Protein AF-0000000072248177 (afdb_homodimer)

InterPro domains:
  IPR005119 LysR, substrate-binding [PF03466] (35-177)
  IPR050176 LysR-type transcriptional regulator [PTHR30579] (2-221)

Solvent-accessible surface area (backbone atoms only — not comparable to full-atom values): 24274 Å² total; per-residue (Å²): 135,58,76,68,53,56,51,48,46,51,47,47,47,48,48,46,50,47,45,46,46,49,49,54,55,54,58,39,85,70,60,44,48,74,49,32,34,30,29,36,65,86,63,59,34,67,67,45,30,39,52,52,31,53,49,34,71,74,34,71,55,38,18,42,38,39,38,55,47,54,35,56,60,46,49,54,40,35,76,71,64,70,36,53,32,37,39,35,63,36,80,64,76,62,88,72,47,74,47,72,40,68,38,57,40,40,36,34,27,18,58,74,62,83,65,78,77,55,91,53,30,38,25,41,35,42,46,92,75,27,79,54,43,65,56,52,50,52,51,35,56,74,67,69,51,58,57,41,65,34,32,28,20,66,40,70,63,48,41,50,41,29,20,41,59,53,42,18,38,32,71,43,54,55,79,78,46,69,95,47,59,50,38,79,45,68,87,79,55,88,51,77,56,33,24,41,30,35,37,53,86,55,85,59,65,72,64,30,54,49,49,52,56,52,46,51,50,49,46,57,62,42,51,60,61,62,72,103,136,57,77,67,53,55,51,47,47,51,48,48,46,48,49,45,49,47,46,44,47,49,48,53,54,56,57,38,86,72,61,44,47,75,49,31,34,30,28,37,66,84,64,58,36,67,68,46,32,40,51,52,30,54,48,33,71,76,34,72,56,37,20,41,37,38,38,55,48,56,35,58,60,47,49,54,39,35,76,71,63,70,35,54,33,37,40,34,60,38,80,64,76,61,88,73,48,74,46,74,42,69,39,57,39,40,37,34,27,18,59,76,62,82,68,79,76,54,90,53,30,40,24,40,34,48,46,92,75,29,84,51,42,63,58,51,52,52,52,35,55,75,68,70,51,58,57,40,65,36,33,29,20,66,40,71,62,47,42,51,40,30,20,40,60,55,42,17,39,33,70,42,54,54,80,77,47,70,95,47,58,49,37,79,43,68,89,79,54,88,50,79,57,34,23,42,30,33,38,54,85,56,84,58,64,72,62,28,54,51,50,52,55,53,47,50,51,49,47,56,61,42,51,60,61,61,72,103

pLDDT: mean 82.86, std 17.64, range [29.06, 98.25]

Structure (mmCIF, N/CA/C/O backbone):
data_AF-0000000072248177-model_v1
#
loop_
_entity.id
_entity.type
_entity.pdbx_description
1 polymer 'LysR substrate-binding domain-containing protein'
#
loop_
_atom_site.group_PDB
_atom_site.id
_atom_site.type_symbol
_atom_site.label_atom_id
_atom_site.label_alt_id
_atom_site.label_comp_id
_atom_site.label_asym_id
_atom_site.label_entity_id
_atom_site.label_seq_id
_atom_site.pdbx_PDB_ins_code
_atom_site.Cartn_x
_atom_site.Cartn_y
_atom_site.Cartn_z
_atom_site.occupancy
_atom_site.B_iso_or_equiv
_atom_site.auth_seq_id
_atom_site.auth_comp_id
_atom_site.auth_asym_id
_atom_site.auth_atom_id
_atom_site.pdbx_PDB_model_num
ATOM 1 N N . MET A 1 1 ? 7.797 17.312 -38.844 1 34.59 1 MET A N 1
ATOM 2 C CA . MET A 1 1 ? 7.082 16.172 -38.281 1 34.59 1 MET A CA 1
ATOM 3 C C . MET A 1 1 ? 6.031 16.656 -37.281 1 34.59 1 MET A C 1
ATOM 5 O O . MET A 1 1 ? 6.336 17.422 -36.375 1 34.59 1 MET A O 1
ATOM 9 N N . THR A 1 2 ? 4.629 16.641 -37.531 1 42.19 2 THR A N 1
ATOM 10 C CA . THR A 1 2 ? 3.605 17.484 -36.906 1 42.19 2 THR A CA 1
ATOM 11 C C . THR A 1 2 ? 3.273 17.016 -35.5 1 42.19 2 THR A C 1
ATOM 13 O O . THR A 1 2 ? 3.555 15.859 -35.156 1 42.19 2 THR A O 1
ATOM 16 N N . ALA A 1 3 ? 2.904 17.906 -34.562 1 45.19 3 ALA A N 1
ATOM 17 C CA . ALA A 1 3 ? 2.502 17.672 -33.188 1 45.19 3 ALA A CA 1
ATOM 18 C C . ALA A 1 3 ? 1.559 16.484 -33.094 1 45.19 3 ALA A C 1
ATOM 20 O O . ALA A 1 3 ? 1.641 15.703 -32.125 1 45.19 3 ALA A O 1
ATOM 21 N N . SER A 1 4 ? 0.873 16.219 -34.062 1 45.47 4 SER A N 1
ATOM 22 C CA . SER A 1 4 ? -0.021 15.07 -34.219 1 45.47 4 SER A CA 1
ATOM 23 C C . SER A 1 4 ? 0.762 13.766 -34.312 1 45.47 4 SER A C 1
ATOM 25 O O . SER A 1 4 ? 0.345 12.742 -33.781 1 45.47 4 SER A O 1
ATOM 27 N N . GLY A 1 5 ? 1.922 13.867 -34.844 1 42.69 5 GLY A N 1
ATOM 28 C CA . GLY A 1 5 ? 2.773 12.703 -35.031 1 42.69 5 GLY A CA 1
ATOM 29 C C . GLY A 1 5 ? 3.395 12.234 -33.719 1 42.69 5 GLY A C 1
ATOM 30 O O . GLY A 1 5 ? 3.5 11.031 -33.469 1 42.69 5 GLY A O 1
ATOM 31 N N . GLU A 1 6 ? 3.652 13.156 -32.906 1 43.31 6 GLU A N 1
ATOM 32 C CA . GLU A 1 6 ? 4.309 12.828 -31.641 1 43.31 6 GLU A CA 1
ATOM 33 C C . GLU A 1 6 ? 3.316 12.242 -30.641 1 43.31 6 GLU A C 1
ATOM 35 O O . GLU A 1 6 ? 3.645 11.312 -29.906 1 43.31 6 GLU A O 1
ATOM 40 N N . TYR A 1 7 ? 2.105 12.773 -30.75 1 41.53 7 TYR A N 1
ATOM 41 C CA . TYR A 1 7 ? 1.056 12.203 -29.922 1 41.53 7 TYR A CA 1
ATOM 42 C C . TYR A 1 7 ? 0.719 10.781 -30.359 1 41.53 7 TYR A C 1
ATOM 44 O O . TYR A 1 7 ? 0.556 9.891 -29.531 1 41.53 7 TYR A O 1
ATOM 52 N N . LEU A 1 8 ? 0.754 10.609 -31.609 1 45.53 8 LEU A N 1
ATOM 53 C CA . LEU A 1 8 ? 0.495 9.273 -32.156 1 45.53 8 LEU A CA 1
ATOM 54 C C . LEU A 1 8 ? 1.609 8.305 -31.766 1 45.53 8 LEU A C 1
ATOM 56 O O . LEU A 1 8 ? 1.349 7.141 -31.469 1 45.53 8 LEU A O 1
ATOM 60 N N . ILE A 1 9 ? 2.73 8.828 -31.625 1 46.75 9 ILE A N 1
ATOM 61 C CA . ILE A 1 9 ? 3.844 7.965 -31.25 1 46.75 9 ILE A CA 1
ATOM 62 C C . ILE A 1 9 ? 3.742 7.609 -29.766 1 46.75 9 ILE A C 1
ATOM 64 O O . ILE A 1 9 ? 3.986 6.465 -29.375 1 46.75 9 ILE A O 1
ATOM 68 N N . GLY A 1 10 ? 3.396 8.531 -29 1 48.59 10 GLY A N 1
ATOM 69 C CA . GLY A 1 10 ? 3.193 8.234 -27.594 1 48.59 10 GLY A CA 1
ATOM 70 C C . GLY A 1 10 ? 2.057 7.258 -27.359 1 48.59 10 GLY A C 1
ATOM 71 O O . GLY A 1 10 ? 2.189 6.328 -26.562 1 48.59 10 GLY A O 1
ATOM 72 N N . TYR A 1 11 ? 0.963 7.484 -28.109 1 44.28 11 TYR A N 1
ATOM 73 C CA . TYR A 1 11 ? -0.126 6.516 -28.062 1 44.28 11 TYR A CA 1
ATOM 74 C C . TYR A 1 11 ? 0.329 5.156 -28.578 1 44.28 11 TYR A C 1
ATOM 76 O O . TYR A 1 11 ? -0 4.121 -28 1 44.28 11 TYR A O 1
ATOM 84 N N . ALA A 1 12 ? 1.007 5.203 -29.641 1 47.84 12 ALA A N 1
ATOM 85 C CA . ALA A 1 12 ? 1.504 3.945 -30.188 1 47.84 12 ALA A CA 1
ATOM 86 C C . ALA A 1 12 ? 2.436 3.246 -29.203 1 47.84 12 ALA A C 1
ATOM 88 O O . ALA A 1 12 ? 2.346 2.031 -29 1 47.84 12 ALA A O 1
ATOM 89 N N . GLN A 1 13 ? 3.127 4.051 -28.531 1 45.44 13 GLN A N 1
ATOM 90 C CA . GLN A 1 13 ? 4.023 3.441 -27.562 1 45.44 13 GLN A CA 1
ATOM 91 C C . GLN A 1 13 ? 3.252 2.93 -26.344 1 45.44 13 GLN A C 1
ATOM 93 O O . GLN A 1 13 ? 3.541 1.848 -25.828 1 45.44 13 GLN A O 1
ATOM 98 N N . ARG A 1 14 ? 2.287 3.713 -26 1 46.78 14 ARG A N 1
ATOM 99 C CA . ARG A 1 14 ? 1.449 3.223 -24.906 1 46.78 14 ARG A CA 1
ATOM 100 C C . ARG A 1 14 ? 0.639 2.008 -25.344 1 46.78 14 ARG A C 1
ATOM 102 O O . ARG A 1 14 ? 0.533 1.028 -24.609 1 46.78 14 ARG A O 1
ATOM 109 N N . ILE A 1 15 ? 0.098 2.023 -26.516 1 46.69 15 ILE A N 1
ATOM 110 C CA . ILE A 1 15 ? -0.559 0.845 -27.078 1 46.69 15 ILE A CA 1
ATOM 111 C C . ILE A 1 15 ? 0.444 -0.301 -27.188 1 46.69 15 ILE A C 1
ATOM 113 O O . ILE A 1 15 ? 0.133 -1.442 -26.828 1 46.69 15 ILE A O 1
ATOM 117 N N . LEU A 1 16 ? 1.592 0.027 -27.578 1 46 16 LEU A N 1
ATOM 118 C CA . LEU A 1 16 ? 2.6 -1.021 -27.688 1 46 16 LEU A CA 1
ATOM 119 C C . LEU A 1 16 ? 3.016 -1.529 -26.312 1 46 16 LEU A C 1
ATOM 121 O O . LEU A 1 16 ? 3.193 -2.734 -26.109 1 46 16 LEU A O 1
ATOM 125 N N . THR A 1 17 ? 3.084 -0.562 -25.375 1 45.84 17 THR A N 1
ATOM 126 C CA . THR A 1 17 ? 3.383 -1.006 -24.016 1 45.84 17 THR A CA 1
ATOM 127 C C . THR A 1 17 ? 2.209 -1.786 -23.438 1 45.84 17 THR A C 1
ATOM 129 O O . THR A 1 17 ? 2.4 -2.826 -22.797 1 45.84 17 THR A O 1
ATOM 132 N N . LEU A 1 18 ? 0.966 -1.361 -23.672 1 45 18 LEU A N 1
ATOM 133 C CA . LEU A 1 18 ? -0.206 -2.131 -23.266 1 45 18 LEU A CA 1
ATOM 134 C C . LEU A 1 18 ? -0.282 -3.449 -24.031 1 45 18 LEU A C 1
ATOM 136 O O . LEU A 1 18 ? -0.623 -4.484 -23.453 1 45 18 LEU A O 1
ATOM 140 N N . GLN A 1 19 ? -0.072 -3.385 -25.281 1 42.62 19 GLN A N 1
ATOM 141 C CA . GLN A 1 19 ? -0.025 -4.617 -26.062 1 42.62 19 GLN A CA 1
ATOM 142 C C . GLN A 1 19 ? 1.111 -5.523 -25.594 1 42.62 19 GLN A C 1
ATOM 144 O O . GLN A 1 19 ? 0.934 -6.738 -25.469 1 42.62 19 GLN A O 1
ATOM 149 N N . GLN A 1 20 ? 2.205 -4.977 -25.344 1 42 20 GLN A N 1
ATOM 150 C CA . GLN A 1 20 ? 3.301 -5.785 -24.828 1 42 20 GLN A CA 1
ATOM 151 C C . GLN A 1 20 ? 2.988 -6.281 -23.406 1 42 20 GLN A C 1
ATOM 153 O O . GLN A 1 20 ? 3.279 -7.434 -23.078 1 42 20 GLN A O 1
ATOM 158 N N . GLU A 1 21 ? 2.406 -5.395 -22.594 1 42.88 21 GLU A N 1
ATOM 159 C CA . GLU A 1 21 ? 1.923 -5.832 -21.297 1 42.88 21 GLU A CA 1
ATOM 160 C C . GLU A 1 21 ? 0.811 -6.867 -21.438 1 42.88 21 GLU A C 1
ATOM 162 O O . GLU A 1 21 ? 0.795 -7.871 -20.719 1 42.88 21 GLU A O 1
ATOM 167 N N . ALA A 1 22 ? -0.134 -6.59 -22.281 1 42.72 22 ALA A N 1
ATOM 168 C CA . ALA A 1 22 ? -1.138 -7.594 -22.625 1 42.72 22 ALA A CA 1
ATOM 169 C C . ALA A 1 22 ? -0.483 -8.859 -23.172 1 42.72 22 ALA A C 1
ATOM 171 O O . ALA A 1 22 ? -0.865 -9.977 -22.797 1 42.72 22 ALA A O 1
ATOM 172 N N . GLU A 1 23 ? 0.356 -8.648 -24.062 1 43.53 23 GLU A N 1
ATOM 173 C CA . GLU A 1 23 ? 1.041 -9.805 -24.625 1 43.53 23 GLU A CA 1
ATOM 174 C C . GLU A 1 23 ? 1.924 -10.484 -23.578 1 43.53 23 GLU A C 1
ATOM 176 O O . GLU A 1 23 ? 2.029 -11.711 -23.547 1 43.53 23 GLU A O 1
ATOM 181 N N . ALA A 1 24 ? 2.6 -9.719 -22.859 1 42.16 24 ALA A N 1
ATOM 182 C CA . ALA A 1 24 ? 3.363 -10.312 -21.75 1 42.16 24 ALA A CA 1
ATOM 183 C C . ALA A 1 24 ? 2.441 -11.016 -20.766 1 42.16 24 ALA A C 1
ATOM 185 O O . ALA A 1 24 ? 2.793 -12.062 -20.219 1 42.16 24 ALA A O 1
ATOM 186 N N . LEU A 1 25 ? 1.316 -10.375 -20.406 1 43.28 25 LEU A N 1
ATOM 187 C CA . LEU A 1 25 ? 0.267 -11.008 -19.609 1 43.28 25 LEU A CA 1
ATOM 188 C C . LEU A 1 25 ? -0.231 -12.281 -20.297 1 43.28 25 LEU A C 1
ATOM 190 O O . LEU A 1 25 ? -0.584 -13.25 -19.625 1 43.28 25 LEU A O 1
ATOM 194 N N . LEU A 1 26 ? -0.452 -12.156 -21.484 1 41.81 26 LEU A N 1
ATOM 195 C CA . LEU A 1 26 ? -0.894 -13.344 -22.203 1 41.81 26 LEU A CA 1
ATOM 196 C C . LEU A 1 26 ? 0.14 -14.461 -22.094 1 41.81 26 LEU A C 1
ATOM 198 O O . LEU A 1 26 ? -0.209 -15.648 -22.141 1 41.81 26 LEU A O 1
ATOM 202 N N . LYS A 1 27 ? 1.369 -14.109 -22.125 1 44.75 27 LYS A N 1
ATOM 203 C CA . LYS A 1 27 ? 2.205 -15.305 -22.172 1 44.75 27 LYS A CA 1
ATOM 204 C C . LYS A 1 27 ? 2.387 -15.922 -20.797 1 44.75 27 LYS A C 1
ATOM 206 O O . LYS A 1 27 ? 3.416 -15.711 -20.141 1 44.75 27 LYS A O 1
ATOM 211 N N . ASP A 1 28 ? 1.469 -15.68 -19.75 1 48.78 28 ASP A N 1
ATOM 212 C CA . ASP A 1 28 ? 1.54 -16.688 -18.703 1 48.78 28 ASP A CA 1
ATOM 213 C C . ASP A 1 28 ? 1.672 -18.094 -19.297 1 48.78 28 ASP A C 1
ATOM 215 O O . ASP A 1 28 ? 0.828 -18.516 -20.094 1 48.78 28 ASP A O 1
ATOM 219 N N . PRO A 1 29 ? 2.787 -18.578 -19.359 1 47.66 29 PRO A N 1
ATOM 220 C CA . PRO A 1 29 ? 2.857 -19.906 -19.969 1 47.66 29 PRO A CA 1
ATOM 221 C C . PRO A 1 29 ? 1.61 -20.734 -19.719 1 47.66 29 PRO A C 1
ATOM 223 O O . PRO A 1 29 ? 1.254 -21.594 -20.531 1 47.66 29 PRO A O 1
ATOM 226 N N . ALA A 1 30 ? 1.074 -20.734 -18.484 1 53.62 30 ALA A N 1
ATOM 227 C CA . ALA A 1 30 ? 0.038 -21.75 -18.281 1 53.62 30 ALA A CA 1
ATOM 228 C C . ALA A 1 30 ? -1.294 -21.297 -18.859 1 53.62 30 ALA A C 1
ATOM 230 O O . ALA A 1 30 ? -2.248 -22.078 -18.922 1 53.62 30 ALA A O 1
ATOM 231 N N . GLY A 1 31 ? -1.382 -20.234 -19.625 1 61.72 31 GLY A N 1
ATOM 232 C CA . GLY A 1 31 ? -2.641 -19.938 -20.297 1 61.72 31 GLY A CA 1
ATOM 233 C C . GLY A 1 31 ? -3.711 -19.438 -19.344 1 61.72 31 GLY A C 1
ATOM 234 O O . GLY A 1 31 ? -4.902 -19.656 -19.578 1 61.72 31 GLY A O 1
ATOM 235 N N . SER A 1 32 ? -3.416 -18.828 -18.141 1 73.25 32 SER A N 1
ATOM 236 C CA . SER A 1 32 ? -4.465 -18.453 -17.188 1 73.25 32 SER A CA 1
ATOM 237 C C . SER A 1 32 ? -5.129 -17.141 -17.594 1 73.25 32 SER A C 1
ATOM 239 O O . SER A 1 32 ? -4.496 -16.281 -18.203 1 73.25 32 SER A O 1
ATOM 241 N N . ILE A 1 33 ? -6.52 -17.094 -17.422 1 82.06 33 ILE A N 1
ATOM 242 C CA . ILE A 1 33 ? -7.336 -15.906 -17.672 1 82.06 33 ILE A CA 1
ATOM 243 C C . ILE A 1 33 ? -7.395 -15.055 -16.391 1 82.06 33 ILE A C 1
ATOM 245 O O . ILE A 1 33 ? -7.723 -15.562 -15.32 1 82.06 33 ILE A O 1
ATOM 249 N N . PRO A 1 34 ? -7.113 -13.758 -16.484 1 89.56 34 PRO A N 1
ATOM 250 C CA . PRO A 1 34 ? -7.074 -12.93 -15.281 1 89.56 34 PRO A CA 1
ATOM 251 C C . PRO A 1 34 ? -8.461 -12.492 -14.82 1 89.56 34 PRO A C 1
ATOM 253 O O . PRO A 1 34 ? -9.328 -12.203 -15.648 1 89.56 34 PRO A O 1
ATOM 256 N N . ILE A 1 35 ? -8.719 -12.555 -13.539 1 93.38 35 ILE A N 1
ATOM 257 C CA . ILE A 1 35 ? -9.773 -11.797 -12.875 1 93.38 35 ILE A CA 1
ATOM 258 C C . ILE A 1 35 ? -9.164 -10.586 -12.164 1 93.38 35 ILE A C 1
ATOM 260 O O . ILE A 1 35 ? -8.367 -10.742 -11.234 1 93.38 35 ILE A O 1
ATOM 264 N N . ARG A 1 36 ? -9.516 -9.391 -12.656 1 94.88 36 ARG A N 1
ATOM 265 C CA . ARG A 1 36 ? -8.938 -8.156 -12.148 1 94.88 36 ARG A CA 1
ATOM 266 C C . ARG A 1 36 ? -9.766 -7.59 -11.008 1 94.88 36 ARG A C 1
ATOM 268 O O . ARG A 1 36 ? -10.93 -7.223 -11.195 1 94.88 36 ARG A O 1
ATOM 275 N N . ILE A 1 37 ? -9.086 -7.465 -9.812 1 96.88 37 ILE A N 1
ATOM 276 C CA . ILE A 1 37 ? -9.781 -7.062 -8.594 1 96.88 37 ILE A CA 1
ATOM 277 C C . ILE A 1 37 ? -9.109 -5.828 -7.996 1 96.88 37 ILE A C 1
ATOM 279 O O . ILE A 1 37 ? -7.887 -5.801 -7.816 1 96.88 37 ILE A O 1
ATOM 283 N N . GLY A 1 38 ? -9.844 -4.785 -7.766 1 96.44 38 GLY A N 1
ATOM 284 C CA . GLY A 1 38 ? -9.375 -3.615 -7.039 1 96.44 38 GLY A CA 1
ATOM 285 C C . GLY A 1 38 ? -9.977 -3.492 -5.652 1 96.44 38 GLY A C 1
ATOM 286 O O . GLY A 1 38 ? -11.18 -3.658 -5.477 1 96.44 38 GLY A O 1
ATOM 287 N N . LEU A 1 39 ? -9.164 -3.24 -4.684 1 95.94 39 LEU A N 1
ATOM 288 C CA . LEU A 1 39 ? -9.688 -3.055 -3.336 1 95.94 39 LEU A CA 1
ATOM 289 C C . LEU A 1 39 ? -8.75 -2.193 -2.498 1 95.94 39 LEU A C 1
ATOM 291 O O . LEU A 1 39 ? -7.551 -2.119 -2.779 1 95.94 39 LEU A O 1
ATOM 295 N N . PRO A 1 40 ? -9.289 -1.466 -1.501 1 92.12 40 PRO A N 1
ATOM 296 C CA . PRO A 1 40 ? -8.406 -0.826 -0.523 1 92.12 40 PRO A CA 1
ATOM 297 C C . PRO A 1 40 ? -7.527 -1.828 0.224 1 92.12 40 PRO A C 1
ATOM 299 O O . PRO A 1 40 ? -7.918 -2.982 0.407 1 92.12 40 PRO A O 1
ATOM 302 N N . GLU A 1 41 ? -6.398 -1.342 0.676 1 87.88 41 GLU A N 1
ATOM 303 C CA . GLU A 1 41 ? -5.398 -2.207 1.289 1 87.88 41 GLU A CA 1
ATOM 304 C C . GLU A 1 41 ? -5.973 -2.957 2.486 1 87.88 41 GLU A C 1
ATOM 306 O O . GLU A 1 41 ? -5.672 -4.137 2.693 1 87.88 41 GLU A O 1
ATOM 311 N N . ASP A 1 42 ? -6.789 -2.322 3.281 1 90 42 ASP A N 1
ATOM 312 C CA . ASP A 1 42 ? -7.262 -2.934 4.52 1 90 42 ASP A CA 1
ATOM 313 C C . ASP A 1 42 ? -8.352 -3.967 4.242 1 90 42 ASP A C 1
ATOM 315 O O . ASP A 1 42 ? -8.758 -4.703 5.141 1 90 42 ASP A O 1
ATOM 319 N N . MET A 1 43 ? -8.766 -4.047 3 1 93.56 43 MET A N 1
ATOM 320 C CA . MET A 1 43 ? -9.727 -5.082 2.623 1 93.56 43 MET A CA 1
ATOM 321 C C . MET A 1 43 ? -9.008 -6.387 2.291 1 93.56 43 MET A C 1
ATOM 323 O O . MET A 1 43 ? -9.648 -7.438 2.195 1 93.56 43 MET A O 1
ATOM 327 N N . MET A 1 44 ? -7.738 -6.301 2.074 1 91.81 44 MET A N 1
ATOM 328 C CA . MET A 1 44 ? -6.938 -7.508 1.898 1 91.81 44 MET A CA 1
ATOM 329 C C . MET A 1 44 ? -6.613 -8.148 3.246 1 91.81 44 MET A C 1
ATOM 331 O O . MET A 1 44 ? -5.445 -8.242 3.627 1 91.81 44 MET A O 1
ATOM 335 N N . SER A 1 45 ? -7.594 -8.641 3.961 1 90.25 45 SER A N 1
ATOM 336 C CA . SER A 1 45 ? -7.457 -9.344 5.234 1 90.25 45 SER A CA 1
ATOM 337 C C . SER A 1 45 ? -7.035 -10.789 5.027 1 90.25 45 SER A C 1
ATOM 339 O O . SER A 1 45 ? -7.113 -11.312 3.912 1 90.25 45 SER A O 1
ATOM 341 N N . PRO A 1 46 ? -6.57 -11.438 6.082 1 89.75 46 PRO A N 1
ATOM 342 C CA . PRO A 1 46 ? -6.289 -12.875 5.965 1 89.75 46 PRO A CA 1
ATOM 343 C C . PRO A 1 46 ? -7.492 -13.672 5.473 1 89.75 46 PRO A C 1
ATOM 345 O O . PRO A 1 46 ? -7.34 -14.594 4.664 1 89.75 46 PRO A O 1
ATOM 348 N N . ALA A 1 47 ? -8.672 -13.25 5.926 1 94.12 47 ALA A N 1
ATOM 349 C CA . ALA A 1 47 ? -9.883 -13.938 5.488 1 94.12 47 ALA A CA 1
ATOM 350 C C . ALA A 1 47 ? -10.102 -13.766 3.986 1 94.12 47 ALA A C 1
ATOM 352 O O . ALA A 1 47 ? -10.469 -14.711 3.293 1 94.12 47 ALA A O 1
ATOM 353 N N . MET A 1 48 ? -9.859 -12.57 3.482 1 95.88 48 MET A N 1
ATOM 354 C CA . MET A 1 48 ? -10 -12.312 2.053 1 95.88 48 MET A CA 1
ATOM 355 C C . MET A 1 48 ? -8.969 -13.102 1.253 1 95.88 48 MET A C 1
ATOM 357 O O . MET A 1 48 ? -9.289 -13.68 0.218 1 95.88 48 MET A O 1
ATOM 361 N N . ALA A 1 49 ? -7.816 -13.125 1.745 1 93.69 49 ALA A N 1
ATOM 362 C CA . ALA A 1 49 ? -6.742 -13.867 1.089 1 93.69 49 ALA A CA 1
ATOM 363 C C . ALA A 1 49 ? -7.066 -15.352 1.022 1 93.69 49 ALA A C 1
ATOM 365 O O . ALA A 1 49 ? -6.75 -16.016 0.036 1 93.69 49 ALA A O 1
ATOM 366 N N . GLU A 1 50 ? -7.633 -15.828 2.051 1 93.31 50 GLU A N 1
ATOM 367 C CA . GLU A 1 50 ? -8.039 -17.234 2.062 1 93.31 50 GLU A CA 1
ATOM 368 C C . GLU A 1 50 ? -9.07 -17.516 0.97 1 93.31 50 GLU A C 1
ATOM 370 O O . GLU A 1 50 ? -8.977 -18.531 0.279 1 93.31 50 GLU A O 1
ATOM 375 N N . VAL A 1 51 ? -9.945 -16.641 0.856 1 95.88 51 VAL A N 1
ATOM 376 C CA . VAL A 1 51 ? -10.938 -16.766 -0.203 1 95.88 51 VAL A CA 1
ATOM 377 C C . VAL A 1 51 ? -10.242 -16.797 -1.563 1 95.88 51 VAL A C 1
ATOM 379 O O . VAL A 1 51 ? -10.555 -17.656 -2.402 1 95.88 51 VAL A O 1
ATOM 382 N N . PHE A 1 52 ? -9.281 -15.898 -1.791 1 94 52 PHE A N 1
ATOM 383 C CA . PHE A 1 52 ? -8.539 -15.859 -3.045 1 94 52 PHE A CA 1
ATOM 384 C C . PHE A 1 52 ? -7.766 -17.156 -3.258 1 94 52 PHE A C 1
ATOM 386 O O . PHE A 1 52 ? -7.738 -17.688 -4.367 1 94 52 PHE A O 1
ATOM 393 N N . GLY A 1 53 ? -7.195 -17.625 -2.24 1 88.38 53 GLY A N 1
ATOM 394 C CA . GLY A 1 53 ? -6.43 -18.859 -2.324 1 88.38 53 GLY A CA 1
ATOM 395 C C . GLY A 1 53 ? -7.273 -20.062 -2.709 1 88.38 53 GLY A C 1
ATOM 396 O O . GLY A 1 53 ? -6.914 -20.812 -3.619 1 88.38 53 GLY A O 1
ATOM 397 N N . ILE A 1 54 ? -8.359 -20.234 -2 1 89.38 54 ILE A N 1
ATOM 398 C CA . ILE A 1 54 ? -9.273 -21.344 -2.268 1 89.38 54 ILE A CA 1
ATOM 399 C C . ILE A 1 54 ? -9.797 -21.25 -3.699 1 89.38 54 ILE A C 1
ATOM 401 O O . ILE A 1 54 ? -9.82 -22.25 -4.426 1 89.38 54 ILE A O 1
ATOM 405 N N . PHE A 1 55 ? -10.125 -20.094 -4.043 1 92.44 55 PHE A N 1
ATOM 406 C CA . PHE A 1 55 ? -10.672 -19.875 -5.375 1 92.44 55 PHE A CA 1
ATOM 407 C C . PHE A 1 55 ? -9.633 -20.203 -6.445 1 92.44 55 PHE A C 1
ATOM 409 O O . PHE A 1 55 ? -9.945 -20.859 -7.438 1 92.44 55 PHE A O 1
ATOM 416 N N . ALA A 1 56 ? -8.461 -19.719 -6.258 1 85.81 56 ALA A N 1
ATOM 417 C CA . ALA A 1 56 ? -7.379 -19.969 -7.203 1 85.81 56 ALA A CA 1
ATOM 418 C C . ALA A 1 56 ? -7.074 -21.453 -7.316 1 85.81 56 ALA A C 1
ATOM 420 O O . ALA A 1 56 ? -6.773 -21.953 -8.398 1 85.81 56 ALA A O 1
ATOM 421 N N . LYS A 1 57 ? -7.078 -22.125 -6.211 1 82.5 57 LYS A N 1
ATOM 422 C CA . LYS A 1 57 ? -6.828 -23.562 -6.203 1 82.5 57 LYS A CA 1
ATOM 423 C C . LYS A 1 57 ? -7.938 -24.328 -6.926 1 82.5 57 LYS A C 1
ATOM 425 O O . LYS A 1 57 ? -7.68 -25.344 -7.586 1 82.5 57 LYS A O 1
ATOM 430 N N . GLU A 1 58 ? -9.133 -23.828 -6.777 1 85.44 58 GLU A N 1
ATOM 431 C CA . GLU A 1 58 ? -10.289 -24.469 -7.395 1 85.44 58 GLU A CA 1
ATOM 432 C C . GLU A 1 58 ? -10.352 -24.172 -8.891 1 85.44 58 GLU A C 1
ATOM 434 O O . GLU A 1 58 ? -10.961 -24.922 -9.648 1 85.44 58 GLU A O 1
ATOM 439 N N . HIS A 1 59 ? -9.766 -23.078 -9.25 1 86.5 59 HIS A N 1
ATOM 440 C CA . HIS A 1 59 ? -9.805 -22.641 -10.641 1 86.5 59 HIS A CA 1
ATOM 441 C C . HIS A 1 59 ? -8.406 -22.344 -11.172 1 86.5 59 HIS A C 1
ATOM 443 O O . HIS A 1 59 ? -8.047 -21.172 -11.344 1 86.5 59 HIS A O 1
ATOM 449 N N . ARG A 1 60 ? -7.695 -23.297 -11.68 1 79.25 60 ARG A N 1
ATOM 450 C CA . ARG A 1 60 ? -6.289 -23.156 -12.047 1 79.25 60 ARG A CA 1
ATOM 451 C C . ARG A 1 60 ? -6.141 -22.406 -13.367 1 79.25 60 ARG A C 1
ATOM 453 O O . ARG A 1 60 ? -5.047 -21.953 -13.711 1 79.25 60 ARG A O 1
ATOM 460 N N . SER A 1 61 ? -7.207 -22.312 -14.062 1 80.5 61 SER A N 1
ATOM 461 C CA . SER A 1 61 ? -7.18 -21.594 -15.336 1 80.5 61 SER A CA 1
ATOM 462 C C . SER A 1 61 ? -7.316 -20.094 -15.125 1 80.5 61 SER A C 1
ATOM 464 O O . SER A 1 61 ? -7.211 -19.312 -16.078 1 80.5 61 SER A O 1
ATOM 466 N N . ILE A 1 62 ? -7.492 -19.703 -13.859 1 84.5 62 ILE A N 1
ATOM 467 C CA . ILE A 1 62 ? -7.68 -18.281 -13.586 1 84.5 62 ILE A CA 1
ATOM 468 C C . ILE A 1 62 ? -6.48 -17.75 -12.805 1 84.5 62 ILE A C 1
ATOM 470 O O . ILE A 1 62 ? -5.859 -18.484 -12.031 1 84.5 62 ILE A O 1
ATOM 474 N N . ARG A 1 63 ? -6.121 -16.547 -13.031 1 88.81 63 ARG A N 1
ATOM 475 C CA . ARG A 1 63 ? -5.172 -15.766 -12.25 1 88.81 63 ARG A CA 1
ATOM 476 C C . ARG A 1 63 ? -5.867 -14.594 -11.562 1 88.81 63 ARG A C 1
ATOM 478 O O . ARG A 1 63 ? -6.648 -13.875 -12.188 1 88.81 63 ARG A O 1
ATOM 485 N N . LEU A 1 64 ? -5.605 -14.445 -10.289 1 93.12 64 LEU A N 1
ATOM 486 C CA . LEU A 1 64 ? -6.164 -13.297 -9.578 1 93.12 64 LEU A CA 1
ATOM 487 C C . LEU A 1 64 ? -5.199 -12.117 -9.602 1 93.12 64 LEU A C 1
ATOM 489 O O . LEU A 1 64 ? -4.086 -12.211 -9.078 1 93.12 64 LEU A O 1
ATOM 493 N N . ASP A 1 65 ? -5.574 -11.078 -10.219 1 92.69 65 ASP A N 1
ATOM 494 C CA . ASP A 1 65 ? -4.832 -9.828 -10.242 1 92.69 65 ASP A CA 1
ATOM 495 C C . ASP A 1 65 ? -5.445 -8.805 -9.289 1 92.69 65 ASP A C 1
ATOM 497 O O . ASP A 1 65 ? -6.426 -8.133 -9.633 1 92.69 65 ASP A O 1
ATOM 501 N N . VAL A 1 66 ? -4.789 -8.688 -8.18 1 93.31 66 VAL A N 1
ATOM 502 C CA . VAL A 1 66 ? -5.363 -7.855 -7.121 1 93.31 66 VAL A CA 1
ATOM 503 C C . VAL A 1 66 ? -4.559 -6.562 -6.988 1 93.31 66 VAL A C 1
ATOM 505 O O . VAL A 1 66 ? -3.342 -6.602 -6.789 1 93.31 66 VAL A O 1
ATOM 508 N N . THR A 1 67 ? -5.211 -5.457 -7.113 1 91.5 67 THR A N 1
ATOM 509 C CA . THR A 1 67 ? -4.621 -4.129 -6.988 1 91.5 67 THR A CA 1
ATOM 510 C C . THR A 1 67 ? -5.176 -3.4 -5.766 1 91.5 67 THR A C 1
ATOM 512 O O . THR A 1 67 ? -6.391 -3.25 -5.629 1 91.5 67 THR A O 1
ATOM 515 N N . SER A 1 68 ? -4.25 -3.023 -4.945 1 89.88 68 SER A N 1
ATOM 516 C CA . SER A 1 68 ? -4.641 -2.158 -3.836 1 89.88 68 SER A CA 1
ATOM 517 C C . SER A 1 68 ? -4.496 -0.687 -4.203 1 89.88 68 SER A C 1
ATOM 519 O O . SER A 1 68 ? -3.506 -0.29 -4.824 1 89.88 68 SER A O 1
ATOM 521 N N . GLY A 1 69 ? -5.508 0.141 -3.783 1 85.88 69 GLY A N 1
ATOM 522 C CA . GLY A 1 69 ? -5.438 1.555 -4.117 1 85.88 69 GLY A CA 1
ATOM 523 C C . GLY A 1 69 ? -6.516 2.381 -3.441 1 85.88 69 GLY A C 1
ATOM 524 O O . GLY A 1 69 ? -7.301 1.856 -2.65 1 85.88 69 GLY A O 1
ATOM 525 N N . LEU A 1 70 ? -6.465 3.646 -3.793 1 84.56 70 LEU A N 1
ATOM 526 C CA . LEU A 1 70 ? -7.477 4.562 -3.277 1 84.56 70 LEU A CA 1
ATOM 527 C C . LEU A 1 70 ? -8.797 4.395 -4.023 1 84.56 70 LEU A C 1
ATOM 529 O O . LEU A 1 70 ? -8.805 4.219 -5.242 1 84.56 70 LEU A O 1
ATOM 533 N N . SER A 1 71 ? -9.836 4.48 -3.336 1 90.75 71 SER A N 1
ATOM 534 C CA . SER A 1 71 ? -11.164 4.16 -3.85 1 90.75 71 SER A CA 1
ATOM 535 C C . SER A 1 71 ? -11.508 5.008 -5.066 1 90.75 71 SER A C 1
ATOM 537 O O . SER A 1 71 ? -12.117 4.52 -6.02 1 90.75 71 SER A O 1
ATOM 539 N N . ARG A 1 72 ? -11.133 6.262 -5.02 1 86.19 72 ARG A N 1
ATOM 540 C CA . ARG A 1 72 ? -11.438 7.129 -6.156 1 86.19 72 ARG A CA 1
ATOM 541 C C . ARG A 1 72 ? -10.789 6.602 -7.434 1 86.19 72 ARG A C 1
ATOM 543 O O . ARG A 1 72 ? -11.438 6.531 -8.477 1 86.19 72 ARG A O 1
ATOM 550 N N . ASN A 1 73 ? -9.586 6.281 -7.324 1 86.62 73 ASN A N 1
ATOM 551 C CA . ASN A 1 73 ? -8.852 5.734 -8.461 1 86.62 73 ASN A CA 1
ATOM 552 C C . ASN A 1 73 ? -9.422 4.387 -8.891 1 86.62 73 ASN A C 1
ATOM 554 O O . ASN A 1 73 ? -9.602 4.137 -10.086 1 86.62 73 ASN A O 1
ATOM 558 N N . LEU A 1 74 ? -9.711 3.57 -7.965 1 93.06 74 LEU A N 1
ATOM 559 C CA . LEU A 1 74 ? -10.273 2.256 -8.25 1 93.06 74 LEU A CA 1
ATOM 560 C C . LEU A 1 74 ? -11.609 2.385 -8.977 1 93.06 74 LEU A C 1
ATOM 562 O O . LEU A 1 74 ? -11.859 1.674 -9.953 1 93.06 74 LEU A O 1
ATOM 566 N N . THR A 1 75 ? -12.383 3.324 -8.539 1 94.19 75 THR A N 1
ATOM 567 C CA . THR A 1 75 ? -13.695 3.535 -9.148 1 94.19 75 THR A CA 1
ATOM 568 C C . THR A 1 75 ? -13.555 4.012 -10.594 1 94.19 75 THR A C 1
ATOM 570 O O . THR A 1 75 ? -14.219 3.496 -11.492 1 94.19 75 THR A O 1
ATOM 573 N N . GLU A 1 76 ? -12.68 4.961 -10.75 1 91.81 76 GLU A N 1
ATOM 574 C CA . GLU A 1 76 ? -12.445 5.492 -12.094 1 91.81 76 GLU A CA 1
ATOM 575 C C . GLU A 1 76 ? -11.969 4.395 -13.047 1 91.81 76 GLU A C 1
ATOM 577 O O . GLU A 1 76 ? -12.492 4.258 -14.148 1 91.81 76 GLU A O 1
ATOM 582 N N . ARG A 1 77 ? -11.086 3.631 -12.648 1 92.31 77 ARG A N 1
ATOM 583 C CA . ARG A 1 77 ? -10.531 2.561 -13.469 1 92.31 77 ARG A CA 1
ATOM 584 C C . ARG A 1 77 ? -11.555 1.455 -13.695 1 92.31 77 ARG A C 1
ATOM 586 O O . ARG A 1 77 ? -11.586 0.84 -14.766 1 92.31 77 ARG A O 1
ATOM 593 N N . TYR A 1 78 ? -12.414 1.243 -12.75 1 95.88 78 TYR A N 1
ATOM 594 C CA . TYR A 1 78 ? -13.484 0.271 -12.898 1 95.88 78 TYR A CA 1
ATOM 595 C C . TYR A 1 78 ? -14.484 0.713 -13.961 1 95.88 78 TYR A C 1
ATOM 597 O O . TYR A 1 78 ? -14.875 -0.078 -14.828 1 95.88 78 TYR A O 1
ATOM 605 N N . ARG A 1 79 ? -14.789 1.902 -13.875 1 94.69 79 ARG A N 1
ATOM 606 C CA . ARG A 1 79 ? -15.75 2.438 -14.844 1 94.69 79 ARG A CA 1
ATOM 607 C C . ARG A 1 79 ? -15.156 2.439 -16.25 1 94.69 79 ARG A C 1
ATOM 609 O O . ARG A 1 79 ? -15.898 2.373 -17.234 1 94.69 79 ARG A O 1
ATOM 616 N N . ASN A 1 80 ? -13.883 2.473 -16.328 1 93.31 80 ASN A N 1
ATOM 617 C CA . ASN A 1 80 ? -13.188 2.393 -17.609 1 93.31 80 ASN A CA 1
ATOM 618 C C . ASN A 1 80 ? -12.984 0.944 -18.047 1 93.31 80 ASN A C 1
ATOM 620 O O . ASN A 1 80 ? -12.305 0.681 -19.047 1 93.31 80 ASN A O 1
ATOM 624 N N . GLY A 1 81 ? -13.398 0.002 -17.281 1 92.06 81 GLY A N 1
ATOM 625 C CA . GLY A 1 81 ? -13.359 -1.402 -17.656 1 92.06 81 GLY A CA 1
ATOM 626 C C . GLY A 1 81 ? -12.062 -2.086 -17.266 1 92.06 81 GLY A C 1
ATOM 627 O O . GLY A 1 81 ? -11.742 -3.164 -17.766 1 92.06 81 GLY A O 1
ATOM 628 N N . GLU A 1 82 ? -11.344 -1.515 -16.359 1 92.62 82 GLU A N 1
ATOM 629 C CA . GLU A 1 82 ? -10.016 -2.027 -16.031 1 92.62 82 GLU A CA 1
ATOM 630 C C . GLU A 1 82 ? -10.078 -3.08 -14.938 1 92.62 82 GLU A C 1
ATOM 632 O O . GLU A 1 82 ? -9.109 -3.801 -14.695 1 92.62 82 GLU A O 1
ATOM 637 N N . PHE A 1 83 ? -11.242 -3.127 -14.273 1 95.75 83 PHE A N 1
ATOM 638 C CA . PHE A 1 83 ? -11.445 -4.113 -13.219 1 95.75 83 PHE A CA 1
ATOM 639 C C . PHE A 1 83 ? -12.711 -4.926 -13.469 1 95.75 83 PHE A C 1
ATOM 641 O O . PHE A 1 83 ? -13.672 -4.414 -14.039 1 95.75 83 PHE A O 1
ATOM 648 N N . ASP A 1 84 ? -12.68 -6.176 -13.055 1 95.69 84 ASP A N 1
ATOM 649 C CA . ASP A 1 84 ? -13.859 -7.031 -13.07 1 95.69 84 ASP A CA 1
ATOM 650 C C . ASP A 1 84 ? -14.656 -6.891 -11.773 1 95.69 84 ASP A C 1
ATOM 652 O O . ASP A 1 84 ? -15.883 -7.035 -11.773 1 95.69 84 ASP A O 1
ATOM 656 N N . ILE A 1 85 ? -13.945 -6.719 -10.672 1 97.56 85 ILE A N 1
ATOM 657 C CA . ILE A 1 85 ? -14.516 -6.531 -9.336 1 97.56 85 ILE A CA 1
ATOM 658 C C . ILE A 1 85 ? -13.773 -5.402 -8.617 1 97.56 85 ILE A C 1
ATOM 660 O O . ILE A 1 85 ? -12.547 -5.316 -8.688 1 97.56 85 ILE A O 1
ATOM 664 N N . ILE A 1 86 ? -14.539 -4.539 -7.918 1 97.94 86 ILE A N 1
ATOM 665 C CA . ILE A 1 86 ? -13.852 -3.607 -7.027 1 97.94 86 ILE A CA 1
ATOM 666 C C . ILE A 1 86 ? -14.578 -3.553 -5.688 1 97.94 86 ILE A C 1
ATOM 668 O O . ILE A 1 86 ? -15.797 -3.744 -5.621 1 97.94 86 ILE A O 1
ATOM 672 N N . ILE A 1 87 ? -13.828 -3.424 -4.676 1 97.75 87 ILE A N 1
ATOM 673 C CA . ILE A 1 87 ? -14.305 -2.955 -3.377 1 97.75 87 ILE A CA 1
ATOM 674 C C . ILE A 1 87 ? -13.82 -1.525 -3.137 1 97.75 87 ILE A C 1
ATOM 676 O O . ILE A 1 87 ? -12.641 -1.22 -3.322 1 97.75 87 ILE A O 1
ATOM 680 N N . VAL A 1 88 ? -14.797 -0.656 -2.75 1 96.12 88 VAL A N 1
ATOM 681 C CA . VAL A 1 88 ? -14.414 0.737 -2.557 1 96.12 88 VAL A CA 1
ATOM 682 C C . VAL A 1 88 ? -15.117 1.303 -1.324 1 96.12 88 VAL A C 1
ATOM 684 O O . VAL A 1 88 ? -16.125 0.765 -0.88 1 96.12 88 VAL A O 1
ATOM 687 N N . LYS A 1 89 ? -14.492 2.25 -0.82 1 93.38 89 LYS A N 1
ATOM 688 C CA . LYS A 1 89 ? -15.094 3.062 0.229 1 93.38 89 LYS A CA 1
ATOM 689 C C . LYS A 1 89 ? -15.656 4.367 -0.34 1 93.38 89 LYS A C 1
ATOM 691 O O . LYS A 1 89 ? -15 5.027 -1.149 1 93.38 89 LYS A O 1
ATOM 696 N N . GLU A 1 90 ? -16.812 4.688 0.098 1 92.31 90 GLU A N 1
ATOM 697 C CA . GLU A 1 90 ? -17.5 5.855 -0.463 1 92.31 90 GLU A CA 1
ATOM 698 C C . GLU A 1 90 ? -18.531 6.418 0.514 1 92.31 90 GLU A C 1
ATOM 700 O O . GLU A 1 90 ? -18.953 5.723 1.434 1 92.31 90 GLU A O 1
ATOM 705 N N . PRO A 1 91 ? -18.781 7.742 0.304 1 89 91 PRO A N 1
ATOM 706 C CA . PRO A 1 91 ? -19.797 8.32 1.201 1 89 91 PRO A CA 1
ATOM 707 C C . PRO A 1 91 ? -21.125 7.594 1.134 1 89 91 PRO A C 1
ATOM 709 O O . PRO A 1 91 ? -21.75 7.34 2.17 1 89 91 PRO A O 1
ATOM 712 N N . ALA A 1 92 ? -21.578 7.297 -0.088 1 91.94 92 ALA A N 1
ATOM 713 C CA . ALA A 1 92 ? -22.797 6.535 -0.327 1 91.94 92 ALA A CA 1
ATOM 714 C C . ALA A 1 92 ? -22.641 5.617 -1.534 1 91.94 92 ALA A C 1
ATOM 716 O O . ALA A 1 92 ? -22.062 6.008 -2.553 1 91.94 92 ALA A O 1
ATOM 717 N N . ALA A 1 93 ? -23.203 4.441 -1.366 1 94.94 93 ALA A N 1
ATOM 718 C CA . ALA A 1 93 ? -23.109 3.479 -2.463 1 94.94 93 ALA A CA 1
ATOM 719 C C . ALA A 1 93 ? -23.953 3.928 -3.652 1 94.94 93 ALA A C 1
ATOM 721 O O . ALA A 1 93 ? -25.047 4.469 -3.479 1 94.94 93 ALA A O 1
ATOM 722 N N . SER A 1 94 ? -23.406 3.674 -4.828 1 94.44 94 SER A N 1
ATOM 723 C CA . SER A 1 94 ? -24.219 3.855 -6.031 1 94.44 94 SER A CA 1
ATOM 724 C C . SER A 1 94 ? -25.25 2.752 -6.172 1 94.44 94 SER A C 1
ATOM 726 O O . SER A 1 94 ? -25.156 1.706 -5.527 1 94.44 94 SER A O 1
ATOM 728 N N . ALA A 1 95 ? -26.172 2.947 -7.043 1 93.62 95 ALA A N 1
ATOM 729 C CA . ALA A 1 95 ? -27.312 2.041 -7.184 1 93.62 95 ALA A CA 1
ATOM 730 C C . ALA A 1 95 ? -26.875 0.688 -7.73 1 93.62 95 ALA A C 1
ATOM 732 O O . ALA A 1 95 ? -27.5 -0.337 -7.453 1 93.62 95 ALA A O 1
ATOM 733 N N . ASP A 1 96 ? -25.875 0.654 -8.445 1 94.31 96 ASP A N 1
ATOM 734 C CA . ASP A 1 96 ? -25.469 -0.576 -9.117 1 94.31 96 ASP A CA 1
ATOM 735 C C . ASP A 1 96 ? -24.531 -1.402 -8.234 1 94.31 96 ASP A C 1
ATOM 737 O O . ASP A 1 96 ? -23.875 -2.322 -8.711 1 94.31 96 ASP A O 1
ATOM 741 N N . HIS A 1 97 ? -24.516 -1.109 -6.984 1 96.25 97 HIS A N 1
ATOM 742 C CA . HIS A 1 97 ? -23.688 -1.906 -6.094 1 96.25 97 HIS A CA 1
ATOM 743 C C . HIS A 1 97 ? -24.219 -3.332 -5.973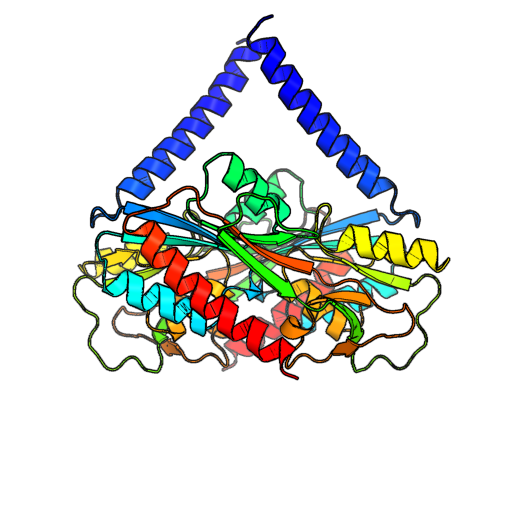 1 96.25 97 HIS A C 1
ATOM 745 O O . HIS A 1 97 ? -25.422 -3.564 -6.098 1 96.25 97 HIS A O 1
ATOM 751 N N . HIS A 1 98 ? -23.297 -4.238 -5.801 1 96.38 98 HIS A N 1
ATOM 752 C CA . HIS A 1 98 ? -23.688 -5.613 -5.504 1 96.38 98 HIS A CA 1
ATOM 753 C C . HIS A 1 98 ? -24.078 -5.773 -4.039 1 96.38 98 HIS A C 1
ATOM 755 O O . HIS A 1 98 ? -25.109 -6.375 -3.729 1 96.38 98 HIS A O 1
ATOM 761 N N . ALA A 1 99 ? -23.219 -5.238 -3.139 1 96.62 99 ALA A N 1
ATOM 762 C CA . ALA A 1 99 ? -23.469 -5.164 -1.7 1 96.62 99 ALA A CA 1
ATOM 763 C C . ALA A 1 99 ? -22.766 -3.957 -1.087 1 96.62 99 ALA A C 1
ATOM 765 O O . ALA A 1 99 ? -21.844 -3.402 -1.683 1 96.62 99 ALA A O 1
ATOM 766 N N . THR A 1 100 ? -23.266 -3.543 0.043 1 97.12 100 THR A N 1
ATOM 767 C CA . THR A 1 100 ? -22.688 -2.398 0.73 1 97.12 100 THR A CA 1
ATOM 768 C C . THR A 1 100 ? -22.828 -2.541 2.242 1 97.12 100 THR A C 1
ATOM 770 O O . THR A 1 100 ? -23.828 -3.092 2.725 1 97.12 100 THR A O 1
ATOM 773 N N . PHE A 1 101 ? -21.797 -2.08 2.947 1 96.38 101 PHE A N 1
ATOM 774 C CA . PHE A 1 101 ? -21.734 -2.209 4.398 1 96.38 101 PHE A CA 1
ATOM 775 C C . PHE A 1 101 ? -21.281 -0.899 5.035 1 96.38 101 PHE A C 1
ATOM 777 O O . PHE A 1 101 ? -20.406 -0.211 4.5 1 96.38 101 PHE A O 1
ATOM 784 N N . PRO A 1 102 ? -21.844 -0.609 6.137 1 94.5 102 PRO A N 1
ATOM 785 C CA . PRO A 1 102 ? -21.375 0.593 6.832 1 94.5 102 PRO A CA 1
ATOM 786 C C . PRO A 1 102 ? -20.031 0.389 7.527 1 94.5 102 PRO A C 1
ATOM 788 O O . PRO A 1 102 ? -19.75 -0.704 8.023 1 94.5 102 PRO A O 1
ATOM 791 N N . GLU A 1 103 ? -19.25 1.396 7.512 1 93.69 103 GLU A N 1
ATOM 792 C CA . GLU A 1 103 ? -17.969 1.39 8.219 1 93.69 103 GLU A CA 1
ATOM 793 C C . GLU A 1 103 ? -17.828 2.611 9.125 1 93.69 103 GLU A C 1
ATOM 795 O O . GLU A 1 103 ? -17.938 3.748 8.656 1 93.69 103 GLU A O 1
ATOM 800 N N . GLU A 1 104 ? -17.547 2.396 10.359 1 93.44 104 GLU A N 1
ATOM 801 C CA . GLU A 1 104 ? -17.406 3.469 11.344 1 93.44 104 GLU A CA 1
ATOM 802 C C . GLU A 1 104 ? -16.109 4.238 11.148 1 93.44 104 GLU A C 1
ATOM 804 O O . GLU A 1 104 ? -15.055 3.641 10.906 1 93.44 104 GLU A O 1
ATOM 809 N N . MET A 1 105 ? -16.281 5.598 11.266 1 93.94 105 MET A N 1
ATOM 810 C CA . MET A 1 105 ? -15.141 6.504 11.148 1 93.94 105 MET A CA 1
ATOM 811 C C . MET A 1 105 ? -14.898 7.258 12.453 1 93.94 105 MET A C 1
ATOM 813 O O . MET A 1 105 ? -15.828 7.461 13.234 1 93.94 105 MET A O 1
ATOM 817 N N . ALA A 1 106 ? -13.633 7.695 12.672 1 95.25 106 ALA A N 1
ATOM 818 C CA . ALA A 1 106 ? -13.305 8.539 13.82 1 95.25 106 ALA A CA 1
ATOM 819 C C . ALA A 1 106 ? -11.992 9.281 13.602 1 95.25 106 ALA A C 1
ATOM 821 O O . ALA A 1 106 ? -11.219 8.938 12.695 1 95.25 106 ALA A O 1
ATOM 822 N N . TRP A 1 107 ? -11.828 10.312 14.383 1 95.12 107 TRP A N 1
ATOM 823 C CA . TRP A 1 107 ? -10.555 11.016 14.438 1 95.12 107 TRP A CA 1
ATOM 824 C C . TRP A 1 107 ? -9.562 10.289 15.336 1 95.12 107 TRP A C 1
ATOM 826 O O . TRP A 1 107 ? -9.93 9.812 16.422 1 95.12 107 TRP A O 1
ATOM 836 N N . PHE A 1 108 ? -8.289 10.242 14.852 1 95.69 108 PHE A N 1
ATOM 837 C CA . PHE A 1 108 ? -7.289 9.531 15.641 1 95.69 108 PHE A CA 1
ATOM 838 C C . PHE A 1 108 ? -6.023 10.367 15.781 1 95.69 108 PHE A C 1
ATOM 840 O O . PHE A 1 108 ? -5.633 11.078 14.852 1 95.69 108 PHE A O 1
ATOM 847 N N . GLU A 1 109 ? -5.422 10.258 16.922 1 95.25 109 GLU A N 1
ATOM 848 C CA . GLU A 1 109 ? -4.117 10.82 17.266 1 95.25 109 GLU A CA 1
ATOM 849 C C . GLU A 1 109 ? -3.213 9.766 17.906 1 95.25 109 GLU A C 1
ATOM 851 O O . GLU A 1 109 ? -3.646 8.641 18.156 1 95.25 109 GLU A O 1
ATOM 856 N N . SER A 1 110 ? -1.969 10.141 18.094 1 95.19 110 SER A N 1
ATOM 857 C CA . SER A 1 110 ? -1.045 9.219 18.734 1 95.19 110 SER A CA 1
ATOM 858 C C . SER A 1 110 ? -1.502 8.891 20.156 1 95.19 110 SER A C 1
ATOM 860 O O . SER A 1 110 ? -1.982 9.766 20.875 1 95.19 110 SER A O 1
ATOM 862 N N . SER A 1 111 ? -1.315 7.672 20.531 1 94.69 111 SER A N 1
ATOM 863 C CA . SER A 1 111 ? -1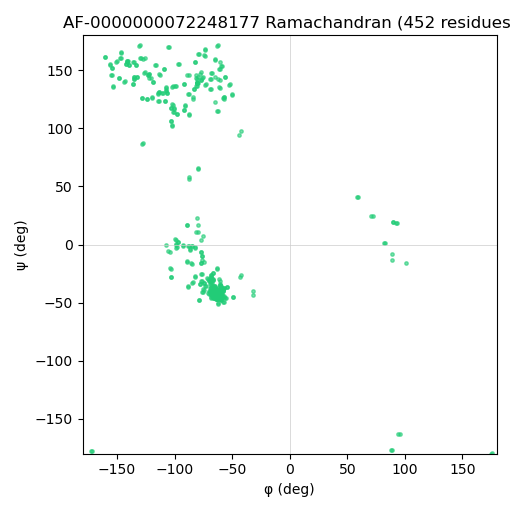.625 7.281 21.906 1 94.69 111 SER A CA 1
ATOM 864 C C . SER A 1 111 ? -0.739 8.023 22.906 1 94.69 111 SER A C 1
ATOM 866 O O . SER A 1 111 ? -1.082 8.133 24.078 1 94.69 111 SER A O 1
ATOM 868 N N . ASN A 1 112 ? 0.351 8.5 22.406 1 88.06 112 ASN A N 1
ATOM 869 C CA . ASN A 1 112 ? 1.308 9.188 23.266 1 88.06 112 ASN A CA 1
ATOM 870 C C . ASN A 1 112 ? 1.059 10.695 23.297 1 88.06 112 ASN A C 1
ATOM 872 O O . ASN A 1 112 ? 1.803 11.438 23.922 1 88.06 112 ASN A O 1
ATOM 876 N N . SER A 1 113 ? 0.117 11.023 22.578 1 82.44 113 SER A N 1
ATOM 877 C CA . SER A 1 113 ? -0.154 12.461 22.531 1 82.44 113 SER A CA 1
ATOM 878 C C . SER A 1 113 ? -0.544 12.992 23.906 1 82.44 113 SER A C 1
ATOM 880 O O . SER A 1 113 ? -1.371 12.398 24.609 1 82.44 113 SER A O 1
ATOM 882 N N . THR A 1 114 ? 0.246 13.844 24.5 1 67.69 114 THR A N 1
ATOM 883 C CA . THR A 1 114 ? -0.027 14.391 25.812 1 67.69 114 THR A CA 1
ATOM 884 C C . THR A 1 114 ? -0.558 15.82 25.719 1 67.69 114 THR A C 1
ATOM 886 O O . THR A 1 114 ? -1.017 16.391 26.719 1 67.69 114 THR A O 1
ATOM 889 N N . THR A 1 115 ? -0.315 16.469 24.656 1 60.56 115 THR A N 1
ATOM 890 C CA . THR A 1 115 ? -0.567 17.906 24.625 1 60.56 115 THR A CA 1
ATOM 891 C C . THR A 1 115 ? -1.767 18.219 23.734 1 60.56 115 THR A C 1
ATOM 893 O O . THR A 1 115 ? -2.113 17.438 22.844 1 60.56 115 THR A O 1
ATOM 896 N N . GLU A 1 116 ? -2.402 19.344 24.141 1 67.06 116 GLU A N 1
ATOM 897 C CA . GLU A 1 116 ? -3.418 19.984 23.312 1 67.06 116 GLU A CA 1
ATOM 898 C C . GLU A 1 116 ? -2.861 20.344 21.938 1 67.06 116 GLU A C 1
ATOM 900 O O . GLU A 1 116 ? -1.69 20.719 21.797 1 67.06 116 GLU A O 1
ATOM 905 N N . TRP A 1 117 ? -3.576 19.875 21 1 72.56 117 TRP A N 1
ATOM 906 C CA . TRP A 1 117 ? -3.121 20.172 19.641 1 72.56 117 TRP A CA 1
ATOM 907 C C . TRP A 1 117 ? -2.838 21.656 19.484 1 72.56 117 TRP A C 1
ATOM 909 O O . TRP A 1 117 ? -3.562 22.5 20.031 1 72.56 117 TRP A O 1
ATOM 919 N N . SER A 1 118 ? -1.673 21.859 18.984 1 69.62 118 SER A N 1
ATOM 920 C CA . SER A 1 118 ? -1.314 23.234 18.656 1 69.62 118 SER A CA 1
ATOM 921 C C . SER A 1 118 ? -2.268 23.828 17.625 1 69.62 118 SER A C 1
ATOM 923 O O . SER A 1 118 ? -3.018 23.094 16.969 1 69.62 118 SER A O 1
ATOM 925 N N . ASP A 1 119 ? -2.412 25.203 17.734 1 75.44 119 ASP A N 1
ATOM 926 C CA . ASP A 1 119 ? -3.062 26 16.688 1 75.44 119 ASP A CA 1
ATOM 927 C C . ASP A 1 119 ? -2.033 26.641 15.773 1 75.44 119 ASP A C 1
ATOM 929 O O . ASP A 1 119 ? -1.291 27.531 16.188 1 75.44 119 ASP A O 1
ATOM 933 N N . PRO A 1 120 ? -1.962 26.234 14.547 1 84 120 PRO A N 1
ATOM 934 C CA . PRO A 1 120 ? -2.828 25.344 13.781 1 84 120 PRO A CA 1
ATOM 935 C C . PRO A 1 120 ? -2.52 23.859 14.023 1 84 120 PRO A C 1
ATOM 937 O O . PRO A 1 120 ? -1.389 23.516 14.367 1 84 120 PRO A O 1
ATOM 940 N N . MET A 1 121 ? -3.531 23.062 13.758 1 84.69 121 MET A N 1
ATOM 941 C CA . MET A 1 121 ? -3.439 21.625 13.914 1 84.69 121 MET A CA 1
ATOM 942 C C . MET A 1 121 ? -2.797 20.984 12.688 1 84.69 121 MET A C 1
ATOM 944 O O . MET A 1 121 ? -3.146 21.312 11.555 1 84.69 121 MET A O 1
ATOM 948 N N . GLY A 1 122 ? -1.835 20.062 12.961 1 87.56 122 GLY A N 1
ATOM 949 C CA . GLY A 1 122 ? -1.281 19.281 11.875 1 87.56 122 GLY A CA 1
ATOM 950 C C . GLY A 1 122 ? -2.16 18.109 11.477 1 87.56 122 GLY A C 1
ATOM 951 O O . GLY A 1 122 ? -2.715 17.422 12.336 1 87.56 122 GLY A O 1
ATOM 952 N N . LEU A 1 123 ? -2.236 17.922 10.164 1 91.25 123 LEU A N 1
ATOM 953 C CA . LEU A 1 123 ? -3.066 16.828 9.656 1 91.25 123 LEU A CA 1
ATOM 954 C C . LEU A 1 123 ? -2.229 15.828 8.883 1 91.25 123 LEU A C 1
ATOM 956 O O . LEU A 1 123 ? -1.283 16.203 8.188 1 91.25 123 LEU A O 1
ATOM 960 N N . VAL A 1 124 ? -2.549 14.609 9.094 1 93.19 124 VAL A N 1
ATOM 961 C CA . VAL A 1 124 ? -2.068 13.516 8.258 1 93.19 124 VAL A CA 1
ATOM 962 C C . VAL A 1 124 ? -3.18 13.062 7.309 1 93.19 124 VAL A C 1
ATOM 964 O O . VAL A 1 124 ? -4.25 12.641 7.754 1 93.19 124 VAL A O 1
ATOM 967 N N . THR A 1 125 ? -2.883 13.227 5.996 1 92.31 125 THR A N 1
ATOM 968 C CA . THR A 1 125 ? -3.955 12.977 5.039 1 92.31 125 THR A CA 1
ATOM 969 C C . THR A 1 125 ? -3.488 12.039 3.932 1 92.31 125 THR A C 1
ATOM 971 O O . THR A 1 125 ? -2.285 11.844 3.74 1 92.31 125 THR A O 1
ATOM 974 N N . PHE A 1 126 ? -4.496 11.453 3.293 1 89.88 126 PHE A N 1
ATOM 975 C CA . PHE A 1 126 ? -4.246 10.883 1.974 1 89.88 126 PHE A CA 1
ATOM 976 C C . PHE A 1 126 ? -4.098 11.984 0.929 1 89.88 126 PHE A C 1
ATOM 978 O O . PHE A 1 126 ? -4.449 13.141 1.18 1 89.88 126 PHE A O 1
ATOM 985 N N . PRO A 1 127 ? -3.514 11.594 -0.212 1 84.31 127 PRO A N 1
ATOM 986 C CA . PRO A 1 127 ? -3.41 12.609 -1.262 1 84.31 127 PRO A CA 1
ATOM 987 C C . PRO A 1 127 ? -4.773 13.102 -1.741 1 84.31 127 PRO A C 1
ATOM 989 O O . PRO A 1 127 ? -5.809 12.562 -1.334 1 84.31 127 PRO A O 1
ATOM 992 N N . GLN A 1 128 ? -4.652 14.117 -2.531 1 74.94 128 GLN A N 1
ATOM 993 C CA . GLN A 1 128 ? -5.891 14.688 -3.061 1 74.94 128 GLN A CA 1
ATOM 994 C C . GLN A 1 128 ? -6.75 13.617 -3.721 1 74.94 128 GLN A C 1
ATOM 996 O O . GLN A 1 128 ? -6.238 12.75 -4.438 1 74.94 128 GLN A O 1
ATOM 1001 N N . GLY A 1 129 ? -7.98 13.719 -3.438 1 69.56 129 GLY A N 1
ATOM 1002 C CA . GLY A 1 129 ? -8.898 12.695 -3.908 1 69.56 129 GLY A CA 1
ATOM 1003 C C . GLY A 1 129 ? -9.039 11.531 -2.943 1 69.56 129 GLY A C 1
ATOM 1004 O O . GLY A 1 129 ? -9.875 10.648 -3.145 1 69.56 129 GLY A O 1
ATOM 1005 N N . GLY A 1 130 ? -8.023 11.594 -1.973 1 69.75 130 GLY A N 1
ATOM 1006 C CA . GLY A 1 130 ? -8.094 10.547 -0.97 1 69.75 130 GLY A CA 1
ATOM 1007 C C . GLY A 1 130 ? -9.383 10.578 -0.164 1 69.75 130 GLY A C 1
ATOM 1008 O O . GLY A 1 130 ? -10 11.633 -0.014 1 69.75 130 GLY A O 1
ATOM 1009 N N . LEU A 1 131 ? -9.555 9.281 0.34 1 68.62 131 LEU A N 1
ATOM 1010 C CA . LEU A 1 131 ? -10.789 9.102 1.1 1 68.62 131 LEU A CA 1
ATOM 1011 C C . LEU A 1 131 ? -10.781 9.953 2.363 1 68.62 131 LEU A C 1
ATOM 1013 O O . LEU A 1 131 ? -9.719 10.234 2.92 1 68.62 131 LEU A O 1
ATOM 1017 N N . TYR A 1 132 ? -11.586 10.75 2.617 1 80.56 132 TYR A N 1
ATOM 1018 C CA . TYR A 1 132 ? -12.008 11.406 3.852 1 80.56 132 TYR A CA 1
ATOM 1019 C C . TYR A 1 132 ? -11.422 12.805 3.955 1 80.56 132 TYR A C 1
ATOM 1021 O O . TYR A 1 132 ? -11.703 13.531 4.91 1 80.56 132 TYR A O 1
ATOM 1029 N N . ARG A 1 133 ? -10.32 13.047 3.029 1 82.69 133 ARG A N 1
ATOM 1030 C CA . ARG A 1 133 ? -9.625 14.336 3.076 1 82.69 133 ARG A CA 1
ATOM 1031 C C . ARG A 1 133 ? -10.625 15.492 3.064 1 82.69 133 ARG A C 1
ATOM 1033 O O . ARG A 1 133 ? -10.531 16.406 3.887 1 82.69 133 ARG A O 1
ATOM 1040 N N . ASP A 1 134 ? -11.57 15.359 2.184 1 77.44 134 ASP A N 1
ATOM 1041 C CA . ASP A 1 134 ? -12.57 16.422 2.084 1 77.44 134 ASP A CA 1
ATOM 1042 C C . ASP A 1 134 ? -13.391 16.531 3.369 1 77.44 134 ASP A C 1
ATOM 1044 O O . ASP A 1 134 ? -13.688 17.625 3.832 1 77.44 134 ASP A O 1
ATOM 1048 N N . GLU A 1 135 ? -13.688 15.414 3.906 1 83.62 135 GLU A N 1
ATOM 1049 C CA . GLU A 1 135 ? -14.438 15.391 5.16 1 83.62 135 GLU A CA 1
ATOM 1050 C C . GLU A 1 135 ? -13.625 16 6.301 1 83.62 135 GLU A C 1
ATOM 1052 O O . GLU A 1 135 ? -14.18 16.672 7.168 1 83.62 135 GLU A O 1
ATOM 1057 N N . MET A 1 136 ? -12.352 15.797 6.316 1 89.56 136 MET A N 1
ATOM 1058 C CA . MET A 1 136 ? -11.469 16.375 7.332 1 89.56 136 MET A CA 1
ATOM 1059 C C . MET A 1 136 ? -11.516 17.891 7.293 1 89.56 136 MET A C 1
ATOM 1061 O O . MET A 1 136 ? -11.703 18.547 8.328 1 89.56 136 MET A O 1
ATOM 1065 N N . PHE A 1 137 ? -11.414 18.359 6.105 1 84.81 137 PHE A N 1
ATOM 1066 C CA . PHE A 1 137 ? -11.367 19.797 5.938 1 84.81 137 PHE A CA 1
ATOM 1067 C C . PHE A 1 137 ? -12.711 20.438 6.297 1 84.81 137 PHE A C 1
ATOM 1069 O O . PHE A 1 137 ? -12.758 21.438 7 1 84.81 137 PHE A O 1
ATOM 1076 N N . ALA A 1 138 ? -13.734 19.828 5.844 1 84.12 138 ALA A N 1
ATOM 1077 C CA . ALA A 1 138 ? -15.07 20.328 6.125 1 84.12 138 ALA A CA 1
ATOM 1078 C C . ALA A 1 138 ? -15.336 20.391 7.629 1 84.12 138 ALA A C 1
ATOM 1080 O O . ALA A 1 138 ? -15.891 21.359 8.133 1 84.12 138 ALA A O 1
ATOM 1081 N N . THR A 1 139 ? -14.938 19.391 8.305 1 87.69 139 THR A N 1
ATOM 1082 C CA . THR A 1 139 ? -15.133 19.312 9.75 1 87.69 139 THR A CA 1
ATOM 1083 C C . THR A 1 139 ? -14.344 20.422 10.453 1 87.69 139 THR A C 1
ATOM 1085 O O . THR A 1 139 ? -14.883 21.109 11.328 1 87.69 139 THR A O 1
ATOM 1088 N N . LEU A 1 140 ? -13.148 20.609 10.117 1 87.38 140 LEU A N 1
ATOM 1089 C CA . LEU A 1 140 ? -12.289 21.578 10.781 1 87.38 140 LEU A CA 1
ATOM 1090 C C . LEU A 1 140 ? -12.75 23 10.484 1 87.38 140 LEU A C 1
ATOM 1092 O O . LEU A 1 140 ? -12.641 23.891 11.336 1 87.38 140 LEU A O 1
ATOM 1096 N N . GLU A 1 141 ? -13.266 23.188 9.281 1 84.75 141 GLU A N 1
ATOM 1097 C CA . GLU A 1 141 ? -13.844 24.469 8.93 1 84.75 141 GLU A CA 1
ATOM 1098 C C . GLU A 1 141 ? -15.086 24.766 9.766 1 84.75 141 GLU A C 1
ATOM 1100 O O . GLU A 1 141 ? -15.25 25.891 10.266 1 84.75 141 GLU A O 1
ATOM 1105 N N . ARG A 1 142 ? -15.867 23.859 9.875 1 87.19 142 ARG A N 1
ATOM 1106 C CA . ARG A 1 142 ? -17.078 24.016 10.68 1 87.19 142 ARG A CA 1
ATOM 1107 C C . ARG A 1 142 ? -16.734 24.328 12.133 1 87.19 142 ARG A C 1
ATOM 1109 O O . ARG A 1 142 ? -17.422 25.125 12.773 1 87.19 142 ARG A O 1
ATOM 1116 N N . GLU A 1 143 ? -15.695 23.766 12.609 1 87.31 143 GLU A N 1
ATOM 1117 C CA . GLU A 1 143 ? -15.273 23.953 13.992 1 87.31 143 GLU A CA 1
ATOM 1118 C C . GLU A 1 143 ? -14.383 25.188 14.133 1 87.31 143 GLU A C 1
ATOM 1120 O O . GLU A 1 143 ? -13.906 25.5 15.227 1 87.31 143 GLU A O 1
ATOM 1125 N N . ARG A 1 144 ? -14.109 25.859 13.086 1 86.44 144 ARG A N 1
ATOM 1126 C CA . ARG A 1 144 ? -13.32 27.078 13.047 1 86.44 144 ARG A CA 1
ATOM 1127 C C . ARG A 1 144 ? -11.93 26.859 13.617 1 86.44 144 ARG A C 1
ATOM 1129 O O . ARG A 1 144 ? -11.438 27.656 14.414 1 86.44 144 ARG A O 1
ATOM 1136 N N . ARG A 1 145 ? -11.328 25.766 13.305 1 85.25 145 ARG A N 1
ATOM 1137 C CA . ARG A 1 145 ? -9.961 25.438 13.695 1 85.25 145 ARG A CA 1
ATOM 1138 C C . ARG A 1 145 ? -8.992 25.656 12.547 1 85.25 145 ARG A C 1
ATOM 1140 O O . ARG A 1 145 ? -9.312 25.359 11.391 1 85.25 145 ARG A O 1
ATOM 1147 N N . ARG A 1 146 ? -7.93 26.25 12.953 1 84.94 146 ARG A N 1
ATOM 1148 C CA . ARG A 1 146 ? -6.875 26.375 11.953 1 84.94 146 ARG A CA 1
ATOM 1149 C C . ARG A 1 146 ? -6.074 25.078 11.844 1 84.94 146 ARG A C 1
ATOM 1151 O O . ARG A 1 146 ? -5.883 24.375 12.836 1 84.94 146 ARG A O 1
ATOM 1158 N N . TRP A 1 147 ? -5.711 24.812 10.586 1 84.81 147 TRP A N 1
ATOM 1159 C CA . TRP A 1 147 ? -5.008 23.562 10.336 1 84.81 147 TRP A CA 1
ATOM 1160 C C . TRP A 1 147 ? -4.004 23.719 9.195 1 84.81 147 TRP A C 1
ATOM 1162 O O . TRP A 1 147 ? -4.027 24.703 8.477 1 84.81 147 TRP A O 1
ATOM 1172 N N . TYR A 1 148 ? -3.088 22.812 9.172 1 82.06 148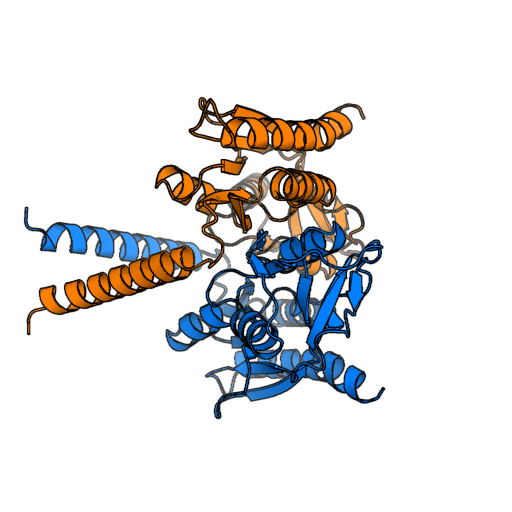 TYR A N 1
ATOM 1173 C CA . TYR A 1 148 ? -2.197 22.625 8.031 1 82.06 148 TYR A CA 1
ATOM 1174 C C . TYR A 1 148 ? -1.942 21.141 7.766 1 82.06 148 TYR A C 1
ATOM 1176 O O . TYR A 1 148 ? -2.145 20.312 8.648 1 82.06 148 TYR A O 1
ATOM 1184 N N . ILE A 1 149 ? -1.552 20.844 6.551 1 87.88 149 ILE A N 1
ATOM 1185 C CA . ILE A 1 149 ? -1.209 19.469 6.211 1 87.88 149 ILE A CA 1
ATOM 1186 C C . ILE A 1 149 ? 0.263 19.219 6.527 1 87.88 149 ILE A C 1
ATOM 1188 O O . ILE A 1 149 ? 1.149 19.75 5.855 1 87.88 149 ILE A O 1
ATOM 1192 N N . ALA A 1 150 ? 0.499 18.438 7.453 1 86.38 150 ALA A N 1
ATOM 1193 C CA . ALA A 1 150 ? 1.867 18.109 7.852 1 86.38 150 ALA A CA 1
ATOM 1194 C C . ALA A 1 150 ? 2.434 16.984 6.992 1 86.38 150 ALA A C 1
ATOM 1196 O O . ALA A 1 150 ? 3.639 16.938 6.734 1 86.38 150 ALA A O 1
ATOM 1197 N N . PHE A 1 151 ? 1.503 16.125 6.617 1 90 151 PHE A N 1
ATOM 1198 C CA . PHE A 1 151 ? 1.938 14.906 5.949 1 90 151 PHE A CA 1
ATOM 1199 C C . PHE A 1 151 ? 0.846 14.375 5.031 1 90 151 PHE A C 1
ATOM 1201 O O . PHE A 1 151 ? -0.327 14.336 5.406 1 90 151 PHE A O 1
ATOM 1208 N N . THR A 1 152 ? 1.247 13.984 3.871 1 90.44 152 THR A N 1
ATOM 1209 C CA . THR A 1 152 ? 0.386 13.234 2.961 1 90.44 152 THR A CA 1
ATOM 1210 C C . THR A 1 152 ? 0.99 11.867 2.643 1 90.44 152 THR A C 1
ATOM 1212 O O . THR A 1 152 ? 2.168 11.773 2.295 1 90.44 152 THR A O 1
ATOM 1215 N N . GLY A 1 153 ? 0.179 10.844 2.863 1 90.88 153 GLY A N 1
ATOM 1216 C CA . GLY A 1 153 ? 0.599 9.484 2.561 1 90.88 153 GLY A CA 1
ATOM 1217 C C . GLY A 1 153 ? -0.331 8.773 1.595 1 90.88 153 GLY A C 1
ATOM 1218 O O . GLY A 1 153 ? -1.552 8.914 1.683 1 90.88 153 GLY A O 1
ATOM 1219 N N . SER A 1 154 ? 0.237 7.926 0.753 1 87.5 154 SER A N 1
ATOM 1220 C CA . SER A 1 154 ? -0.561 7.258 -0.27 1 87.5 154 SER A CA 1
ATOM 1221 C C . SER A 1 154 ? -0.974 5.859 0.175 1 87.5 154 SER A C 1
ATOM 1223 O O . SER A 1 154 ? -1.6 5.117 -0.586 1 87.5 154 SER A O 1
ATOM 1225 N N . SER A 1 155 ? -0.649 5.434 1.34 1 87.06 155 SER A N 1
ATOM 1226 C CA . SER A 1 155 ? -1.038 4.125 1.857 1 87.06 155 SER A CA 1
ATOM 1227 C C . SER A 1 155 ? -1.584 4.234 3.277 1 87.06 155 SER A C 1
ATOM 1229 O O . SER A 1 155 ? -1.215 5.141 4.023 1 87.06 155 SER A O 1
ATOM 1231 N N . LEU A 1 156 ? -2.406 3.275 3.592 1 88.5 156 LEU A N 1
ATOM 1232 C CA . LEU A 1 156 ? -2.947 3.221 4.945 1 88.5 156 LEU A CA 1
ATOM 1233 C C . LEU A 1 156 ? -1.827 3.088 5.973 1 88.5 156 LEU A C 1
ATOM 1235 O O . LE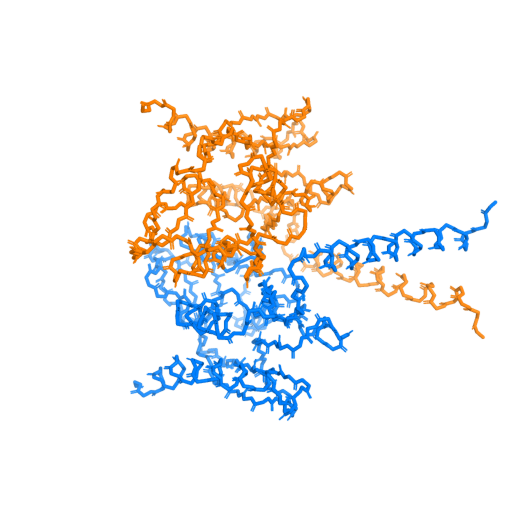U A 1 156 ? -1.849 3.752 7.012 1 88.5 156 LEU A O 1
ATOM 1239 N N . GLU A 1 157 ? -0.876 2.318 5.648 1 88.19 157 GLU A N 1
ATOM 1240 C CA . GLU A 1 157 ? 0.228 2.1 6.578 1 88.19 157 GLU A CA 1
ATOM 1241 C C . GLU A 1 157 ? 1.004 3.389 6.828 1 88.19 157 GLU A C 1
ATOM 1243 O O . GLU A 1 157 ? 1.327 3.715 7.973 1 88.19 157 GLU A O 1
ATOM 1248 N N . SER A 1 158 ? 1.312 4.09 5.801 1 91.19 158 SER A N 1
ATOM 1249 C CA . SER A 1 158 ? 2.057 5.332 5.957 1 91.19 158 SER A CA 1
ATOM 1250 C C . SER A 1 158 ? 1.287 6.336 6.812 1 91.19 158 SER A C 1
ATOM 1252 O O . SER A 1 158 ? 1.871 7.02 7.656 1 91.19 158 SER A O 1
ATOM 1254 N N . VAL A 1 159 ? -0.003 6.379 6.602 1 93.12 159 VAL A N 1
ATOM 1255 C CA . VAL A 1 159 ? -0.845 7.297 7.363 1 93.12 159 VAL A CA 1
ATOM 1256 C C . VAL A 1 159 ? -0.902 6.859 8.82 1 93.12 159 VAL A C 1
ATOM 1258 O O . VAL A 1 159 ? -0.697 7.668 9.727 1 93.12 159 VAL A O 1
ATOM 1261 N N . LEU A 1 160 ? -1.096 5.605 9.047 1 94.25 160 LEU A N 1
ATOM 1262 C CA . LEU A 1 160 ? -1.205 5.086 10.406 1 94.25 160 LEU A CA 1
ATOM 1263 C C . LEU A 1 160 ? 0.095 5.301 11.172 1 94.25 160 LEU A C 1
ATOM 1265 O O . LEU A 1 160 ? 0.08 5.793 12.305 1 94.25 160 LEU A O 1
ATOM 1269 N N . VAL A 1 161 ? 1.187 4.984 10.586 1 93.81 161 VAL A N 1
ATOM 1270 C CA . VAL A 1 161 ? 2.475 5.113 11.258 1 93.81 161 VAL A CA 1
ATOM 1271 C C . VAL A 1 161 ? 2.754 6.582 11.562 1 93.81 161 VAL A C 1
ATOM 1273 O O . VAL A 1 161 ? 3.312 6.91 12.617 1 93.81 161 VAL A O 1
ATOM 1276 N N . SER A 1 162 ? 2.387 7.453 10.656 1 93.62 162 SER A N 1
ATOM 1277 C CA . SER A 1 162 ? 2.58 8.883 10.852 1 93.62 162 SER A CA 1
ATOM 1278 C C . SER A 1 162 ? 1.737 9.398 12.016 1 93.62 162 SER A C 1
ATOM 1280 O O . SER A 1 162 ? 2.205 10.211 12.82 1 93.62 162 SER A O 1
ATOM 1282 N N . VAL A 1 163 ? 0.546 8.922 12.117 1 95.06 163 VAL A N 1
ATOM 1283 C CA . VAL A 1 163 ? -0.305 9.297 13.242 1 95.06 163 VAL A CA 1
ATOM 1284 C C . VAL A 1 163 ? 0.28 8.75 14.539 1 95.06 163 VAL A C 1
ATOM 1286 O O . VAL A 1 163 ? 0.348 9.461 15.547 1 95.06 163 VAL A O 1
ATOM 1289 N N . GLU A 1 164 ? 0.732 7.535 14.516 1 94.94 164 GLU A N 1
ATOM 1290 C CA . GLU A 1 164 ? 1.307 6.883 15.688 1 94.94 164 GLU A CA 1
ATOM 1291 C C . GLU A 1 164 ? 2.48 7.684 16.25 1 94.94 164 GLU A C 1
ATOM 1293 O O . GLU A 1 164 ? 2.67 7.75 17.469 1 94.94 164 GLU A O 1
ATOM 1298 N N . THR A 1 165 ? 3.203 8.219 15.336 1 91.44 165 THR A N 1
ATOM 1299 C CA . THR A 1 165 ? 4.422 8.914 15.734 1 91.44 165 THR A CA 1
ATOM 1300 C C . THR A 1 165 ? 4.125 10.367 16.094 1 91.44 165 THR A C 1
ATOM 1302 O O . THR A 1 165 ? 5.035 11.125 16.422 1 91.44 165 THR A O 1
ATOM 1305 N N . GLY A 1 166 ? 2.865 10.789 15.906 1 89.75 166 GLY A N 1
ATOM 1306 C CA . GLY A 1 166 ? 2.436 12.086 16.406 1 89.75 166 GLY A CA 1
ATOM 1307 C C . GLY A 1 166 ? 2.576 13.195 15.375 1 89.75 166 GLY A C 1
ATOM 1308 O O . GLY A 1 166 ? 2.605 14.375 15.727 1 89.75 166 GLY A O 1
ATOM 1309 N N . LEU A 1 167 ? 2.68 12.82 14.117 1 88.12 167 LEU A N 1
ATOM 1310 C CA . LEU A 1 167 ? 2.84 13.812 13.062 1 88.12 167 LEU A CA 1
ATOM 1311 C C . LEU A 1 167 ? 1.585 14.672 12.922 1 88.12 167 LEU A C 1
ATOM 1313 O O . LEU A 1 167 ? 1.658 15.828 12.5 1 88.12 167 LEU A O 1
ATOM 1317 N N . GLY A 1 168 ? 0.462 14.094 13.227 1 91.44 168 GLY A N 1
ATOM 1318 C CA . GLY A 1 168 ? -0.784 14.836 13.102 1 91.44 168 GLY A CA 1
ATOM 1319 C C . GLY A 1 168 ? -2.012 13.992 13.383 1 91.44 168 GLY A C 1
ATOM 1320 O O . GLY A 1 168 ? -1.894 12.812 13.727 1 91.44 168 GLY A O 1
ATOM 1321 N N . LEU A 1 169 ? -3.141 14.727 13.25 1 93.38 169 LEU A N 1
ATOM 1322 C CA . LEU A 1 169 ? -4.457 14.109 13.367 1 93.38 169 LEU A CA 1
ATOM 1323 C C . LEU A 1 169 ? -4.926 13.57 12.016 1 93.38 169 LEU A C 1
ATOM 1325 O O . LEU A 1 169 ? -4.617 14.148 10.977 1 93.38 169 LEU A O 1
ATOM 1329 N N . SER A 1 170 ? -5.664 12.438 12.094 1 94.88 170 SER A N 1
ATOM 1330 C CA . SER A 1 170 ? -6.238 11.914 10.859 1 94.88 170 SER A CA 1
ATOM 1331 C C . SER A 1 170 ? -7.637 11.352 11.094 1 94.88 170 SER A C 1
ATOM 1333 O O . SER A 1 170 ? -8.039 11.133 12.242 1 94.88 170 SER A O 1
ATOM 1335 N N . LEU A 1 171 ? -8.383 11.297 10.07 1 94.69 171 LEU A N 1
ATOM 1336 C CA . LEU A 1 171 ? -9.68 10.641 10.031 1 94.69 171 LEU A CA 1
ATOM 1337 C C . LEU A 1 171 ? -9.578 9.273 9.359 1 94.69 171 LEU A C 1
ATOM 1339 O O . LEU A 1 171 ? -9.195 9.18 8.188 1 94.69 171 LEU A O 1
ATOM 1343 N N . LEU A 1 172 ? -9.945 8.188 10.102 1 94.06 172 LEU A N 1
ATOM 1344 C CA . LEU A 1 172 ? -9.719 6.832 9.625 1 94.06 172 LEU A CA 1
ATOM 1345 C C . LEU A 1 172 ? -10.883 5.922 10.016 1 94.06 172 LEU A C 1
ATOM 1347 O O . LEU A 1 172 ? -11.594 6.191 10.984 1 94.06 172 LEU A O 1
ATOM 1351 N N . PRO A 1 173 ? -11.047 4.824 9.211 1 92.94 173 PRO A N 1
ATOM 1352 C CA . PRO A 1 173 ? -11.953 3.779 9.695 1 92.94 173 PRO A CA 1
ATOM 1353 C C . PRO A 1 173 ? -11.492 3.168 11.016 1 92.94 173 PRO A C 1
ATOM 1355 O O . PRO A 1 173 ? -10.32 2.807 11.156 1 92.94 173 PRO A O 1
ATOM 1358 N N . VAL A 1 174 ? -12.414 2.996 11.938 1 93.75 174 VAL A N 1
ATOM 1359 C CA . VAL A 1 174 ? -12.094 2.551 13.289 1 93.75 174 VAL A CA 1
ATOM 1360 C C . VAL A 1 174 ? -11.414 1.184 13.242 1 93.75 174 VAL A C 1
ATOM 1362 O O . VAL A 1 174 ? -10.43 0.949 13.938 1 93.75 174 VAL A O 1
ATOM 1365 N N . ALA A 1 175 ? -11.836 0.339 12.352 1 90.62 175 ALA A N 1
ATOM 1366 C CA . ALA A 1 175 ? -11.359 -1.041 12.281 1 90.62 175 ALA A CA 1
ATOM 1367 C C . ALA A 1 175 ? -9.891 -1.096 11.852 1 90.62 175 ALA A C 1
ATOM 1369 O O . ALA A 1 175 ? -9.188 -2.064 12.148 1 90.62 175 ALA A O 1
ATOM 1370 N N . THR A 1 176 ? -9.398 -0.147 11.141 1 91.94 176 THR A N 1
ATOM 1371 C CA . THR A 1 176 ? -8.023 -0.153 10.633 1 91.94 176 THR A CA 1
ATOM 1372 C C . THR A 1 176 ? -7.035 0.192 11.742 1 91.94 176 THR A C 1
ATOM 1374 O O . THR A 1 176 ? -5.824 0.049 11.562 1 91.94 176 THR A O 1
ATOM 1377 N N . THR A 1 177 ? -7.504 0.63 12.875 1 94.94 177 THR A N 1
ATOM 1378 C CA . THR A 1 177 ? -6.637 1.123 13.938 1 94.94 177 THR A CA 1
ATOM 1379 C C . THR A 1 177 ? -6.398 0.041 14.984 1 94.94 177 THR A C 1
ATOM 1381 O O . THR A 1 177 ? -5.645 0.248 15.938 1 94.94 177 THR A O 1
ATOM 1384 N N . ASN A 1 178 ? -7.012 -1.104 14.82 1 90.44 178 ASN A N 1
ATOM 1385 C CA . ASN A 1 178 ? -6.84 -2.191 15.781 1 90.44 178 ASN A CA 1
ATOM 1386 C C . ASN A 1 178 ? -5.371 -2.586 15.914 1 90.44 178 ASN A C 1
ATOM 1388 O O . ASN A 1 178 ? -4.699 -2.859 14.914 1 90.44 178 ASN A O 1
ATOM 1392 N N . GLY A 1 179 ? -4.902 -2.572 17.156 1 90.88 179 GLY A N 1
ATOM 1393 C CA . GLY A 1 179 ? -3.531 -2.971 17.422 1 90.88 179 GLY A CA 1
ATOM 1394 C C . GLY A 1 179 ? -2.527 -1.86 17.172 1 90.88 179 GLY A C 1
ATOM 1395 O O . GLY A 1 179 ? -1.318 -2.08 17.25 1 90.88 179 GLY A O 1
ATOM 1396 N N . ARG A 1 180 ? -3.012 -0.766 16.797 1 94.19 180 ARG A N 1
ATOM 1397 C CA . ARG A 1 180 ? -2.135 0.368 16.516 1 94.19 180 ARG A CA 1
ATOM 1398 C C . ARG A 1 180 ? -2.045 1.296 17.734 1 94.19 180 ARG A C 1
ATOM 1400 O O . ARG A 1 180 ? -2.959 1.338 18.562 1 94.19 180 ARG A O 1
ATOM 1407 N N . ARG A 1 181 ? -1.002 2.002 17.812 1 95.5 181 ARG A N 1
ATOM 1408 C CA . ARG A 1 181 ? -0.778 2.92 18.938 1 95.5 181 ARG A CA 1
ATOM 1409 C C . ARG A 1 181 ? -1.399 4.285 18.641 1 95.5 181 ARG A C 1
ATOM 1411 O O . ARG A 1 181 ? -0.716 5.309 18.703 1 95.5 181 ARG A O 1
ATOM 1418 N N . VAL A 1 182 ? -2.631 4.242 18.406 1 96.62 182 VAL A N 1
ATOM 1419 C CA . VAL A 1 182 ? -3.416 5.453 18.203 1 96.62 182 VAL A CA 1
ATOM 1420 C C . VAL A 1 182 ? -4.625 5.445 19.141 1 96.62 182 VAL A C 1
ATOM 1422 O O . VAL A 1 182 ? -5.012 4.391 19.656 1 96.62 182 VAL A O 1
ATOM 1425 N N . ARG A 1 183 ? -5.191 6.617 19.391 1 96 183 ARG A N 1
ATOM 1426 C CA . ARG A 1 183 ? -6.406 6.75 20.188 1 96 183 ARG A CA 1
ATOM 1427 C C . ARG A 1 183 ? -7.387 7.715 19.531 1 96 183 ARG A C 1
ATOM 1429 O O . ARG A 1 183 ? -6.984 8.609 18.781 1 96 183 ARG A O 1
ATOM 1436 N N . ARG A 1 184 ? -8.617 7.547 19.875 1 94.81 184 ARG A N 1
ATOM 1437 C CA . ARG A 1 184 ? -9.672 8.398 19.328 1 94.81 184 ARG A CA 1
ATOM 1438 C C . ARG A 1 184 ? -9.547 9.828 19.859 1 94.81 184 ARG A C 1
ATOM 1440 O O . ARG A 1 184 ? -9.234 10.031 21.031 1 94.81 184 ARG A O 1
ATOM 1447 N N . TYR A 1 185 ? -9.656 10.742 18.969 1 93.25 185 TYR A N 1
ATOM 1448 C CA . TYR A 1 185 ? -9.773 12.156 19.312 1 93.25 185 TYR A CA 1
ATOM 1449 C C . TYR A 1 185 ? -11.219 12.633 19.172 1 93.25 185 TYR A C 1
ATOM 1451 O O . TYR A 1 185 ? -11.641 13.047 18.094 1 93.25 185 TYR A O 1
ATOM 1459 N N . ASP A 1 186 ? -11.93 12.852 20.219 1 89.75 186 ASP A N 1
ATOM 1460 C CA . ASP A 1 186 ? -13.383 13.031 20.188 1 89.75 186 ASP A CA 1
ATOM 1461 C C . ASP A 1 186 ? -13.75 14.516 20.219 1 89.75 186 ASP A C 1
ATOM 1463 O O . ASP A 1 186 ? -14.922 14.867 20.078 1 89.75 186 ASP A O 1
ATOM 1467 N N . SER A 1 187 ? -12.773 15.336 20.25 1 88 187 SER A N 1
ATOM 1468 C CA . SER A 1 187 ? -13.047 16.75 20.453 1 88 187 SER A CA 1
ATOM 1469 C C . SER A 1 187 ? -13.594 17.391 19.188 1 88 187 SER A C 1
ATOM 1471 O O . SER A 1 187 ? -14.125 18.5 19.219 1 88 187 SER A O 1
ATOM 1473 N N . LEU A 1 188 ? -13.484 16.734 18.141 1 88.69 188 LEU A N 1
ATOM 1474 C CA . LEU A 1 188 ? -13.953 17.297 16.875 1 88.69 188 LEU A CA 1
ATOM 1475 C C . LEU A 1 188 ? -15.328 16.75 16.5 1 88.69 188 LEU A C 1
ATOM 1477 O O . LEU A 1 188 ? -15.844 17.016 15.422 1 88.69 188 LEU A O 1
ATOM 1481 N N . GLY A 1 189 ? -15.93 15.969 17.359 1 83.94 189 GLY A N 1
ATOM 1482 C CA . GLY A 1 189 ? -17.281 15.477 17.172 1 83.94 189 GLY A CA 1
ATOM 1483 C C . GLY A 1 189 ? -17.344 14.18 16.391 1 83.94 189 GLY A C 1
ATOM 1484 O O . GLY A 1 189 ? -16.312 13.633 16.016 1 83.94 189 GLY A O 1
ATOM 1485 N N . ALA A 1 190 ? -18.594 13.797 16.188 1 82.38 190 ALA A N 1
ATOM 1486 C CA . ALA A 1 190 ? -18.844 12.531 15.492 1 82.38 190 ALA A CA 1
ATOM 1487 C C . ALA A 1 190 ? -18.703 12.695 13.977 1 82.38 190 ALA A C 1
ATOM 1489 O O . ALA A 1 190 ? -18.984 13.766 13.438 1 82.38 190 ALA A O 1
ATOM 1490 N N . VAL A 1 191 ? -18.203 11.688 13.359 1 87.5 191 VAL A N 1
ATOM 1491 C CA . VAL A 1 191 ? -18.047 11.641 11.914 1 87.5 191 VAL A CA 1
ATOM 1492 C C . VAL A 1 191 ? -19.031 10.641 11.312 1 87.5 191 VAL A C 1
ATOM 1494 O O . VAL A 1 191 ? -19.156 9.516 11.805 1 87.5 191 VAL A O 1
ATOM 1497 N N . PRO A 1 192 ? -19.781 11.055 10.281 1 87.44 192 PRO A N 1
ATOM 1498 C CA . PRO A 1 192 ? -20.672 10.086 9.633 1 87.44 192 PRO A CA 1
ATOM 1499 C C . PRO A 1 192 ? -19.938 8.852 9.117 1 87.44 192 PRO A C 1
ATOM 1501 O O . PRO A 1 192 ? -18.781 8.961 8.68 1 87.44 192 PRO A O 1
ATOM 1504 N N . PRO A 1 193 ? -20.672 7.668 9.227 1 91.06 193 PRO A N 1
ATOM 1505 C CA . PRO A 1 193 ? -20.047 6.465 8.672 1 91.06 193 PRO A CA 1
ATOM 1506 C C . PRO A 1 193 ? -19.875 6.527 7.156 1 91.06 193 PRO A C 1
ATOM 1508 O O . PRO A 1 193 ? -20.562 7.312 6.492 1 91.06 193 PRO A O 1
ATOM 1511 N N . MET A 1 194 ? -18.984 5.719 6.699 1 91.75 194 MET A N 1
ATOM 1512 C CA . MET A 1 194 ? -18.812 5.516 5.262 1 91.75 194 MET A CA 1
ATOM 1513 C C . MET A 1 194 ? -19.375 4.168 4.832 1 91.75 194 MET A C 1
ATOM 1515 O O . MET A 1 194 ? -19.781 3.363 5.676 1 91.75 194 MET A O 1
ATOM 1519 N N . ALA A 1 195 ? -19.422 4.051 3.516 1 94.31 195 ALA A N 1
ATOM 1520 C CA . ALA A 1 195 ? -19.859 2.779 2.953 1 94.31 195 ALA A CA 1
ATOM 1521 C C . ALA A 1 195 ? -18.703 2.014 2.33 1 94.31 195 ALA A C 1
ATOM 1523 O O . ALA A 1 195 ? -17.844 2.605 1.669 1 94.31 195 ALA A O 1
ATOM 1524 N N . VAL A 1 196 ? -18.656 0.749 2.619 1 96.44 196 VAL A N 1
ATOM 1525 C CA . VAL A 1 196 ? -17.828 -0.185 1.867 1 96.44 196 VAL A CA 1
ATOM 1526 C C . VAL A 1 196 ? -18.688 -0.964 0.877 1 96.44 196 VAL A C 1
ATOM 1528 O O . VAL A 1 196 ? -19.578 -1.72 1.278 1 96.44 196 VAL A O 1
ATOM 1531 N N . SER A 1 197 ? -18.391 -0.766 -0.414 1 97.69 197 SER A N 1
ATOM 1532 C CA . SER A 1 197 ? -19.25 -1.345 -1.444 1 97.69 197 SER A CA 1
ATOM 1533 C C . SER A 1 197 ? -18.453 -2.26 -2.371 1 97.69 197 SER A C 1
ATOM 1535 O O . SER A 1 197 ? -17.281 -2.02 -2.631 1 97.69 197 SER A O 1
ATOM 1537 N N . ILE A 1 198 ? -19.141 -3.271 -2.807 1 98.19 198 ILE A N 1
ATOM 1538 C CA . ILE A 1 198 ? -18.562 -4.168 -3.805 1 98.19 198 ILE A CA 1
ATOM 1539 C C . ILE A 1 198 ? -19.344 -4.059 -5.109 1 98.19 198 ILE A C 1
ATOM 1541 O O . ILE A 1 198 ? -20.578 -4.043 -5.102 1 98.19 198 ILE A O 1
ATOM 1545 N N . TYR A 1 199 ? -18.625 -3.855 -6.203 1 97.75 199 TYR A N 1
ATOM 1546 C CA . TYR A 1 199 ? -19.188 -3.689 -7.535 1 97.75 199 TYR A CA 1
ATOM 1547 C C . TYR A 1 199 ? -18.672 -4.754 -8.492 1 97.75 199 TYR A C 1
ATOM 1549 O O . TYR A 1 199 ? -17.484 -5.113 -8.438 1 97.75 199 TYR A O 1
ATOM 1557 N N . THR A 1 200 ? -19.469 -5.211 -9.344 1 96.94 200 THR A N 1
ATOM 1558 C CA . THR A 1 200 ? -19.109 -6.066 -10.469 1 96.94 200 THR A CA 1
ATOM 1559 C C . THR A 1 200 ? -20.141 -5.93 -11.594 1 96.94 200 THR A C 1
ATOM 1561 O O . THR A 1 200 ? -21.312 -5.68 -11.352 1 96.94 200 THR A O 1
ATOM 1564 N N . TRP A 1 201 ? -19.594 -6.047 -12.852 1 89.19 201 TRP A N 1
ATOM 1565 C CA . TRP A 1 201 ? -20.5 -6.031 -14 1 89.19 201 TRP A CA 1
ATOM 1566 C C . TRP A 1 201 ? -21.109 -7.41 -14.227 1 89.19 201 TRP A C 1
ATOM 1568 O O . TRP A 1 201 ? -22.172 -7.527 -14.852 1 89.19 201 TRP A O 1
ATOM 1578 N N . GLU A 1 202 ? -20.375 -8.438 -13.805 1 83.38 202 GLU A N 1
ATOM 1579 C CA . GLU A 1 202 ? -20.766 -9.812 -14.094 1 83.38 202 GLU A CA 1
ATOM 1580 C C . GLU A 1 202 ? -21.781 -10.32 -13.078 1 83.38 202 GLU A C 1
ATOM 1582 O O . GLU A 1 202 ? -21.516 -10.305 -11.867 1 83.38 202 GLU A O 1
ATOM 1587 N N . LYS A 1 203 ? -22.859 -10.797 -13.68 1 81.88 203 LYS A N 1
ATOM 1588 C CA . LYS A 1 203 ? -23.922 -11.242 -12.789 1 81.88 203 LYS A CA 1
ATOM 1589 C C . LYS A 1 203 ? -24 -12.766 -12.734 1 81.88 203 LYS A C 1
ATOM 1591 O O . LYS A 1 203 ? -24.766 -13.328 -11.945 1 81.88 203 LYS A O 1
ATOM 1596 N N . ALA A 1 204 ? -23.188 -13.383 -13.578 1 80.94 204 ALA A N 1
ATOM 1597 C CA . ALA A 1 204 ? -23.141 -14.836 -13.586 1 80.94 204 ALA A CA 1
ATOM 1598 C C . ALA A 1 204 ? -21.734 -15.336 -13.922 1 80.94 204 ALA A C 1
ATOM 1600 O O . ALA A 1 204 ? -20.844 -14.539 -14.195 1 80.94 204 ALA A O 1
ATOM 1601 N N . GLY A 1 205 ? -21.484 -16.656 -13.641 1 89 205 GLY A N 1
ATOM 1602 C CA . GLY A 1 205 ? -20.219 -17.25 -14 1 89 205 GLY A CA 1
ATOM 1603 C C . GLY A 1 205 ? -19.203 -17.25 -12.859 1 89 205 GLY A C 1
ATOM 1604 O O . GLY A 1 205 ? -19.578 -17.094 -11.695 1 89 205 GLY A O 1
ATOM 1605 N N . ILE A 1 206 ? -18.031 -17.438 -13.188 1 90.38 206 ILE A N 1
ATOM 1606 C CA . ILE A 1 206 ? -16.953 -17.656 -12.234 1 90.38 206 ILE A CA 1
ATOM 1607 C C . ILE A 1 206 ? -16.703 -16.391 -11.43 1 90.38 206 ILE A C 1
ATOM 1609 O O . ILE A 1 206 ? -16.438 -16.453 -10.227 1 90.38 206 ILE A O 1
ATOM 1613 N N . ILE A 1 207 ? -16.891 -15.273 -12.031 1 92.62 207 ILE A N 1
ATOM 1614 C CA . ILE A 1 207 ? -16.656 -13.992 -11.367 1 92.62 207 ILE A CA 1
ATOM 1615 C C . ILE A 1 207 ? -17.734 -13.758 -10.305 1 92.62 207 ILE A C 1
ATOM 1617 O O . ILE A 1 207 ? -17.438 -13.312 -9.195 1 92.62 207 ILE A O 1
ATOM 1621 N N . SER A 1 208 ? -18.953 -14.07 -10.633 1 92.38 208 SER A N 1
ATOM 1622 C CA . SER A 1 208 ? -20.047 -13.93 -9.672 1 92.38 208 SER A CA 1
ATOM 1623 C C . SER A 1 208 ? -19.844 -14.82 -8.461 1 92.38 208 SER A C 1
ATOM 1625 O O . SER A 1 208 ? -20.156 -14.438 -7.332 1 92.38 208 SER A O 1
ATOM 1627 N N . GLN A 1 209 ? -19.328 -15.984 -8.68 1 94 209 GLN A N 1
ATOM 1628 C CA . GLN A 1 209 ? -19.031 -16.891 -7.578 1 94 209 GLN A CA 1
ATOM 1629 C C . GLN A 1 209 ? -17.984 -16.281 -6.641 1 94 209 GLN A C 1
ATOM 1631 O O . GLN A 1 209 ? -18.125 -16.359 -5.418 1 94 209 GLN A O 1
ATOM 1636 N N . LEU A 1 210 ? -16.969 -15.688 -7.219 1 95.69 210 LEU A N 1
ATOM 1637 C CA . LEU A 1 210 ? -15.922 -15.047 -6.422 1 95.69 210 LEU A CA 1
ATOM 1638 C C . LEU A 1 210 ? -16.484 -13.875 -5.629 1 95.69 210 LEU A C 1
ATOM 1640 O O . LEU A 1 210 ? -16.203 -13.719 -4.441 1 95.69 210 LEU A O 1
ATOM 1644 N N . VAL A 1 211 ? -17.344 -13.109 -6.223 1 97.12 211 VAL A N 1
ATOM 1645 C CA . VAL A 1 211 ? -17.953 -11.945 -5.59 1 97.12 211 VAL A CA 1
ATOM 1646 C C . VAL A 1 211 ? -18.797 -12.391 -4.391 1 97.12 211 VAL A C 1
ATOM 1648 O O . VAL A 1 211 ? -18.781 -11.734 -3.342 1 97.12 211 VAL A O 1
ATOM 1651 N N . ASP A 1 212 ? -19.484 -13.43 -4.551 1 96.38 212 ASP A N 1
ATOM 1652 C CA . ASP A 1 212 ? -20.281 -13.953 -3.451 1 96.38 212 ASP A CA 1
ATOM 1653 C C . ASP A 1 212 ? -19.406 -14.32 -2.256 1 96.38 212 ASP A C 1
ATOM 1655 O O . ASP A 1 212 ? -19.734 -14 -1.112 1 96.38 212 ASP A O 1
ATOM 1659 N N . LYS A 1 213 ? -18.312 -14.969 -2.553 1 97 213 LYS A N 1
ATOM 1660 C CA . LYS A 1 213 ? -17.391 -15.352 -1.486 1 97 213 LYS A CA 1
ATOM 1661 C C . LYS A 1 213 ? -16.781 -14.125 -0.828 1 97 213 LYS A C 1
ATOM 1663 O O . LYS A 1 213 ? -16.656 -14.062 0.398 1 97 213 LYS A O 1
ATOM 1668 N N . MET A 1 214 ? -16.391 -13.156 -1.631 1 97.5 214 MET A N 1
ATOM 1669 C CA . MET A 1 214 ? -15.836 -11.906 -1.117 1 97.5 214 MET A CA 1
ATOM 1670 C C . MET A 1 214 ? -16.859 -11.172 -0.252 1 97.5 214 MET A C 1
ATOM 1672 O O . MET A 1 214 ? -16.5 -10.625 0.794 1 97.5 214 MET A O 1
ATOM 1676 N N . THR A 1 215 ? -18.078 -11.211 -0.713 1 97.38 215 THR A N 1
ATOM 1677 C CA . THR A 1 215 ? -19.156 -10.547 0.01 1 97.38 215 THR A CA 1
ATOM 1678 C C . THR A 1 215 ? -19.359 -11.188 1.38 1 97.38 215 THR A C 1
ATOM 1680 O O . THR A 1 215 ? -19.609 -10.484 2.365 1 97.38 215 THR A O 1
ATOM 1683 N N . SER A 1 216 ? -19.266 -12.43 1.428 1 97 216 SER A N 1
ATOM 1684 C CA . SER A 1 216 ? -19.406 -13.133 2.697 1 97 216 SER A CA 1
ATOM 1685 C C . SER A 1 216 ? -18.328 -12.703 3.689 1 97 216 SER A C 1
ATOM 1687 O O . SER A 1 216 ? -18.594 -12.547 4.883 1 97 216 SER A O 1
ATOM 1689 N N . VAL A 1 217 ? -17.109 -12.523 3.225 1 96.44 217 VAL A N 1
ATOM 1690 C CA . VAL A 1 217 ? -16.016 -12.062 4.07 1 96.44 217 VAL A CA 1
ATOM 1691 C C . VAL A 1 217 ? -16.328 -10.672 4.613 1 96.44 217 VAL A C 1
ATOM 1693 O O . VAL A 1 217 ? -16.141 -10.406 5.801 1 96.44 217 VAL A O 1
ATOM 1696 N N . LEU A 1 218 ? -16.875 -9.82 3.762 1 96.38 218 LEU A N 1
ATOM 1697 C CA . LEU A 1 218 ? -17.188 -8.453 4.168 1 96.38 218 LEU A CA 1
ATOM 1698 C C . LEU A 1 218 ? -18.344 -8.445 5.172 1 96.38 218 LEU A C 1
ATOM 1700 O O . LEU A 1 218 ? -18.312 -7.668 6.133 1 96.38 218 LEU A O 1
ATOM 1704 N N . GLN A 1 219 ? -19.297 -9.289 4.918 1 95.06 219 GLN A N 1
ATOM 1705 C CA . GLN A 1 219 ? -20.438 -9.398 5.832 1 95.06 219 GLN A CA 1
ATOM 1706 C C . GLN A 1 219 ? -19.969 -9.789 7.234 1 95.06 219 GLN A C 1
ATOM 1708 O O . GLN A 1 219 ? -20.422 -9.219 8.227 1 95.06 219 GLN A O 1
ATOM 1713 N N . GLU A 1 220 ? -19.125 -10.695 7.332 1 93.19 220 GLU A N 1
ATOM 1714 C CA . GLU A 1 220 ? -18.609 -11.141 8.625 1 93.19 220 GLU A CA 1
ATOM 1715 C C . GLU A 1 220 ? -17.797 -10.039 9.305 1 93.19 220 GLU A C 1
ATOM 1717 O O . GLU A 1 220 ? -17.891 -9.859 10.523 1 93.19 220 GLU A O 1
ATOM 1722 N N . ARG A 1 221 ? -17.062 -9.32 8.531 1 91 221 ARG A N 1
ATOM 1723 C CA . ARG A 1 221 ? -16.203 -8.266 9.055 1 91 221 ARG A CA 1
ATOM 1724 C C . ARG A 1 221 ? -17.031 -7.105 9.602 1 91 221 ARG A C 1
ATOM 1726 O O . ARG A 1 221 ? -16.75 -6.574 10.672 1 91 221 ARG A O 1
ATOM 1733 N N . PHE A 1 222 ? -18.078 -6.711 8.898 1 90.25 222 PHE A N 1
ATOM 1734 C CA . PHE A 1 222 ? -18.766 -5.465 9.219 1 90.25 222 PHE A CA 1
ATOM 1735 C C . PHE A 1 222 ? -20.078 -5.738 9.953 1 90.25 222 PHE A C 1
ATOM 1737 O O . PHE A 1 222 ? -20.672 -4.832 10.539 1 90.25 222 PHE A O 1
ATOM 1744 N N . GLN A 1 223 ? -20.719 -6.781 9.797 1 75.31 223 GLN A N 1
ATOM 1745 C CA . GLN A 1 223 ? -21.891 -7.098 10.609 1 75.31 223 GLN A CA 1
ATOM 1746 C C . GLN A 1 223 ? -21.484 -7.492 12.031 1 75.31 223 GLN A C 1
ATOM 1748 O O . GLN A 1 223 ? -22.219 -7.223 12.984 1 75.31 223 GLN A O 1
ATOM 1753 N N . SER A 1 224 ? -20.375 -8.164 12.172 1 58.69 224 SER A N 1
ATOM 1754 C CA . SER A 1 224 ? -19.906 -8.383 13.531 1 58.69 224 SER A CA 1
ATOM 1755 C C . SER A 1 224 ? -19.625 -7.066 14.242 1 58.69 224 SER A C 1
ATOM 1757 O O . SER A 1 224 ? -19.641 -7.004 15.477 1 58.69 224 SER A O 1
ATOM 1759 N N . SER A 1 225 ? -19.234 -6.082 13.594 1 50.28 225 SER A N 1
ATOM 1760 C CA . SER A 1 225 ? -18.938 -4.793 14.211 1 50.28 225 SER A CA 1
ATOM 1761 C C . SER A 1 225 ? -20.219 -4.098 14.68 1 50.28 225 SER A C 1
ATOM 1763 O O . SER A 1 225 ? -20.172 -3.27 15.594 1 50.28 225 SER A O 1
ATOM 1765 N N . ILE A 1 226 ? -21.422 -4.289 14.062 1 44.91 226 ILE A N 1
ATOM 1766 C CA . ILE A 1 226 ? -22.672 -3.66 14.445 1 44.91 226 ILE A CA 1
ATOM 1767 C C . ILE A 1 226 ? -23.234 -4.332 15.695 1 44.91 226 ILE A C 1
ATOM 1769 O O . ILE A 1 226 ? -23.938 -3.703 16.484 1 44.91 226 ILE A O 1
ATOM 1773 N N . ASN A 1 227 ? -22.953 -5.582 15.812 1 38 227 ASN A N 1
ATOM 1774 C CA . ASN A 1 227 ? -23.609 -6.148 16.984 1 38 227 ASN A CA 1
ATOM 1775 C C . ASN A 1 227 ? -22.891 -5.754 18.281 1 38 227 ASN A C 1
ATOM 1777 O O . ASN A 1 227 ? -23.125 -6.344 19.328 1 38 227 ASN A O 1
ATOM 1781 N N . ILE A 1 228 ? -21.906 -4.961 18.219 1 29.06 228 ILE A N 1
ATOM 1782 C CA . ILE A 1 228 ? -21.609 -4.555 19.578 1 29.06 228 ILE A CA 1
ATOM 1783 C C . ILE A 1 228 ? -22.547 -3.43 20.016 1 29.06 228 ILE A C 1
ATOM 1785 O O . ILE A 1 228 ? -22.812 -2.51 19.234 1 29.06 228 ILE A O 1
ATOM 1789 N N . MET B 1 1 ? -15.328 18.797 -35.781 1 34.97 1 MET B N 1
ATOM 1790 C CA . MET B 1 1 ? -14.477 19.078 -34.625 1 34.97 1 MET B CA 1
ATOM 1791 C C . MET B 1 1 ? -13.312 18.094 -34.562 1 34.97 1 MET B C 1
ATOM 1793 O O . MET B 1 1 ? -13.508 16.891 -34.594 1 34.97 1 MET B O 1
ATOM 1797 N N . THR B 1 2 ? -11.953 18.422 -34.938 1 42.38 2 THR B N 1
ATOM 1798 C CA . THR B 1 2 ? -10.906 17.531 -35.406 1 42.38 2 THR B CA 1
ATOM 1799 C C . THR B 1 2 ? -10.281 16.75 -34.25 1 42.38 2 THR B C 1
ATOM 1801 O O . THR B 1 2 ? -10.398 17.172 -33.094 1 42.38 2 THR B O 1
ATOM 1804 N N . ALA B 1 3 ? -9.828 15.484 -34.438 1 45.38 3 ALA B N 1
ATOM 1805 C CA . ALA B 1 3 ? -9.164 14.586 -33.5 1 45.38 3 ALA B CA 1
ATOM 1806 C C . ALA B 1 3 ? -8.125 15.328 -32.688 1 45.38 3 ALA B C 1
ATOM 1808 O O . ALA B 1 3 ? -7.957 15.055 -31.5 1 45.38 3 ALA B O 1
ATOM 1809 N N . SER B 1 4 ? -7.609 16.344 -33.188 1 45.59 4 SER B N 1
ATOM 1810 C CA . SER B 1 4 ? -6.664 17.25 -32.531 1 45.59 4 SER B CA 1
ATOM 1811 C C . SER B 1 4 ? -7.34 18.062 -31.422 1 45.59 4 SER B C 1
ATOM 1813 O O . SER B 1 4 ? -6.746 18.297 -30.375 1 45.59 4 SER B O 1
ATOM 1815 N N . GLY B 1 5 ? -8.594 18.312 -31.625 1 42.75 5 GLY B N 1
ATOM 1816 C CA . GLY B 1 5 ? -9.359 19.078 -30.656 1 42.75 5 GLY B CA 1
ATOM 1817 C C . GLY B 1 5 ? -9.688 18.281 -29.406 1 42.75 5 GLY B C 1
ATOM 1818 O O . GLY B 1 5 ? -9.656 18.828 -28.297 1 42.75 5 GLY B O 1
ATOM 1819 N N . GLU B 1 6 ? -9.875 17.047 -29.594 1 43.31 6 GLU B N 1
ATOM 1820 C CA . GLU B 1 6 ? -10.258 16.203 -28.469 1 43.31 6 GLU B CA 1
ATOM 1821 C C . GLU B 1 6 ? -9.055 15.875 -27.594 1 43.31 6 GLU B C 1
ATOM 1823 O O . GLU B 1 6 ? -9.172 15.836 -26.359 1 43.31 6 GLU B O 1
ATOM 1828 N N . TYR B 1 7 ? -7.926 15.75 -28.281 1 41.69 7 TYR B N 1
ATOM 1829 C CA . TYR B 1 7 ? -6.699 15.547 -27.516 1 41.69 7 TYR B CA 1
ATOM 1830 C C . TYR B 1 7 ? -6.336 16.797 -26.719 1 41.69 7 TYR B C 1
ATOM 1832 O O . TYR B 1 7 ? -5.953 16.719 -25.547 1 41.69 7 TYR B O 1
ATOM 1840 N N . LEU B 1 8 ? -6.598 17.891 -27.328 1 45.44 8 LEU B N 1
ATOM 1841 C CA . LEU B 1 8 ? -6.336 19.156 -26.656 1 45.44 8 LEU B CA 1
ATOM 1842 C C . LEU B 1 8 ? -7.281 19.344 -25.469 1 45.44 8 LEU B C 1
ATOM 1844 O O . LEU B 1 8 ? -6.879 19.859 -24.422 1 45.44 8 LEU B O 1
ATOM 1848 N N . ILE B 1 9 ? -8.391 18.797 -25.594 1 46.38 9 ILE B N 1
ATOM 1849 C CA . ILE B 1 9 ? -9.344 18.938 -24.5 1 46.38 9 ILE B CA 1
ATOM 1850 C C . ILE B 1 9 ? -8.938 18.016 -23.344 1 46.38 9 ILE B C 1
ATOM 1852 O O . ILE B 1 9 ? -9.016 18.406 -22.188 1 46.38 9 ILE B O 1
ATOM 1856 N N . GLY B 1 10 ? -8.531 16.891 -23.672 1 48.41 10 GLY B N 1
ATOM 1857 C CA . GLY B 1 10 ? -8.039 16.016 -22.625 1 48.41 10 GLY B CA 1
ATOM 1858 C C . GLY B 1 10 ? -6.801 16.531 -21.922 1 48.41 10 GLY B C 1
ATOM 1859 O O . GLY B 1 10 ? -6.707 16.484 -20.703 1 48.41 10 GLY B O 1
ATOM 1860 N N . TYR B 1 11 ? -5.891 17.078 -22.75 1 44.22 11 TYR B N 1
ATOM 1861 C CA . TYR B 1 11 ? -4.734 17.75 -22.156 1 44.22 11 TYR B CA 1
ATOM 1862 C C . TYR B 1 11 ? -5.164 18.953 -21.328 1 44.22 11 TYR B C 1
ATOM 1864 O O . TYR B 1 11 ? -4.652 19.172 -20.234 1 44.22 11 TYR B O 1
ATOM 1872 N N . ALA B 1 12 ? -6.023 19.688 -21.891 1 47.47 12 ALA B N 1
ATOM 1873 C CA . ALA B 1 12 ? -6.508 20.859 -21.156 1 47.47 12 ALA B CA 1
ATOM 1874 C C . ALA B 1 12 ? -7.184 20.438 -19.844 1 47.47 12 ALA B C 1
ATOM 1876 O O . ALA B 1 12 ? -6.957 21.047 -18.797 1 47.47 12 ALA B O 1
ATOM 1877 N N . GLN B 1 13 ? -7.797 19.359 -19.953 1 45.38 13 GLN B N 1
ATOM 1878 C CA . GLN B 1 13 ? -8.445 18.891 -18.734 1 45.38 13 GLN B CA 1
ATOM 1879 C C . GLN B 1 13 ? -7.422 18.344 -17.75 1 45.38 13 GLN B C 1
ATOM 1881 O O . GLN B 1 13 ? -7.52 18.578 -16.531 1 45.38 13 GLN B O 1
ATOM 1886 N N . ARG B 1 14 ? -6.492 17.672 -18.312 1 47.06 14 ARG B N 1
ATOM 1887 C CA . ARG B 1 14 ? -5.43 17.203 -17.422 1 47.06 14 ARG B CA 1
ATOM 1888 C C . ARG B 1 14 ? -4.613 18.375 -16.891 1 47.06 14 ARG B C 1
ATOM 1890 O O . ARG B 1 14 ? -4.289 18.422 -15.703 1 47.06 14 ARG B O 1
ATOM 1897 N N . ILE B 1 15 ? -4.297 19.312 -17.703 1 46.53 15 ILE B N 1
ATOM 1898 C CA . ILE B 1 15 ? -3.658 20.547 -17.234 1 46.53 15 ILE B CA 1
ATOM 1899 C C . ILE B 1 15 ? -4.566 21.25 -16.234 1 46.53 15 ILE B C 1
ATOM 1901 O O . ILE B 1 15 ? -4.102 21.719 -15.195 1 46.53 15 ILE B O 1
ATOM 1905 N N . LEU B 1 16 ? -5.781 21.25 -16.531 1 45.5 16 LEU B N 1
ATOM 1906 C CA . LEU B 1 16 ? -6.699 21.891 -15.594 1 45.5 16 LEU B CA 1
ATOM 1907 C C . LEU B 1 16 ? -6.812 21.109 -14.297 1 45.5 16 LEU B C 1
ATOM 1909 O O . LEU B 1 16 ? -6.859 21.688 -13.211 1 45.5 16 LEU B O 1
ATOM 1913 N N . THR B 1 17 ? -6.777 19.781 -14.477 1 45.56 17 THR B N 1
ATOM 1914 C CA . THR B 1 17 ? -6.781 18.969 -13.258 1 45.56 17 THR B CA 1
ATOM 1915 C C . THR B 1 17 ? -5.457 19.109 -12.516 1 45.56 17 THR B C 1
ATOM 1917 O O . THR B 1 17 ? -5.441 19.266 -11.289 1 45.56 17 THR B O 1
ATOM 1920 N N . LEU B 1 18 ? -4.332 19.141 -13.219 1 44.88 18 LEU B N 1
ATOM 1921 C CA . LEU B 1 18 ? -3.049 19.422 -12.586 1 44.88 18 LEU B CA 1
ATOM 1922 C C . LEU B 1 18 ? -3.002 20.844 -12.039 1 44.88 18 LEU B C 1
ATOM 1924 O O . LEU B 1 18 ? -2.48 21.078 -10.945 1 44.88 18 LEU B O 1
ATOM 1928 N N . GLN B 1 19 ? -3.436 21.766 -12.82 1 42.34 19 GLN B N 1
ATOM 1929 C CA . GLN B 1 19 ? -3.523 23.141 -12.32 1 42.34 19 GLN B CA 1
ATOM 1930 C C . GLN B 1 19 ? -4.473 23.234 -11.133 1 42.34 19 GLN B C 1
ATOM 1932 O O . GLN B 1 19 ? -4.172 23.906 -10.141 1 42.34 19 GLN B O 1
ATOM 1937 N N . GLN B 1 20 ? -5.535 22.594 -11.211 1 41.59 20 GLN B N 1
ATOM 1938 C CA . GLN B 1 20 ? -6.438 22.594 -10.062 1 41.59 20 GLN B CA 1
ATOM 1939 C C . GLN B 1 20 ? -5.828 21.844 -8.891 1 41.59 20 GLN B C 1
ATOM 1941 O O . GLN B 1 20 ? -5.957 22.266 -7.738 1 41.59 20 GLN B O 1
ATOM 1946 N N . GLU B 1 21 ? -5.188 20.703 -9.18 1 42.97 21 GLU B N 1
ATOM 1947 C CA . GLU B 1 21 ? -4.43 20.016 -8.148 1 42.97 21 GLU B CA 1
ATOM 1948 C C . GLU B 1 21 ? -3.283 20.875 -7.625 1 42.97 21 GLU B C 1
ATOM 1950 O O . GLU B 1 21 ? -3.055 20.953 -6.414 1 42.97 21 GLU B O 1
ATOM 1955 N N . ALA B 1 22 ? -2.541 21.453 -8.523 1 42.94 22 ALA B N 1
ATOM 1956 C CA . ALA B 1 22 ? -1.541 22.438 -8.133 1 42.94 22 ALA B CA 1
ATOM 1957 C C . ALA B 1 22 ? -2.182 23.594 -7.367 1 42.94 22 ALA B C 1
ATOM 1959 O O . ALA B 1 22 ? -1.651 24.047 -6.348 1 42.94 22 ALA B O 1
ATOM 1960 N N . GLU B 1 23 ? -3.189 24.078 -7.93 1 43.59 23 GLU B N 1
ATOM 1961 C CA . GLU B 1 23 ? -3.871 25.172 -7.246 1 43.59 23 GLU B CA 1
ATOM 1962 C C . GLU B 1 23 ? -4.488 24.703 -5.93 1 43.59 23 GLU B C 1
ATOM 1964 O O . GLU B 1 23 ? -4.488 25.438 -4.941 1 43.59 23 GLU B O 1
ATOM 1969 N N . ALA B 1 24 ? -5.078 23.594 -5.945 1 42.38 24 ALA B N 1
ATOM 1970 C CA . ALA B 1 24 ? -5.57 23.047 -4.688 1 42.38 24 ALA B CA 1
ATOM 1971 C C . ALA B 1 24 ? -4.426 22.812 -3.705 1 42.38 24 ALA B C 1
ATOM 1973 O O . ALA B 1 24 ? -4.59 23.016 -2.498 1 42.38 24 ALA B O 1
ATOM 1974 N N . LEU B 1 25 ? -3.307 22.234 -4.18 1 43.56 25 LEU B N 1
ATOM 1975 C CA . LEU B 1 25 ? -2.08 22.141 -3.395 1 43.56 25 LEU B CA 1
ATOM 1976 C C . LEU B 1 25 ? -1.639 23.516 -2.914 1 43.56 25 LEU B C 1
ATOM 1978 O O . LEU B 1 25 ? -1.103 23.656 -1.811 1 43.56 25 LEU B O 1
ATOM 1982 N N . LEU B 1 26 ? -1.676 24.375 -3.775 1 42.06 26 LEU B N 1
ATOM 1983 C CA . LEU B 1 26 ? -1.306 25.734 -3.377 1 42.06 26 LEU B CA 1
ATOM 1984 C C . LEU B 1 26 ? -2.24 26.25 -2.291 1 42.06 26 LEU B C 1
ATOM 1986 O O . LEU B 1 26 ? -1.86 27.125 -1.502 1 42.06 26 LEU B O 1
ATOM 1990 N N . LYS B 1 27 ? -3.457 25.844 -2.371 1 45.19 27 LYS B N 1
ATOM 1991 C CA . LYS B 1 27 ? -4.262 26.516 -1.359 1 45.19 27 LYS B CA 1
ATOM 1992 C C . LYS B 1 27 ? -4.082 25.875 0.011 1 45.19 27 LYS B C 1
ATOM 1994 O O . LYS B 1 27 ? -4.949 25.125 0.469 1 45.19 27 LYS B O 1
ATOM 1999 N N . ASP B 1 28 ? -3 25.031 0.28 1 48.97 28 ASP B N 1
ATOM 2000 C CA . ASP B 1 28 ? -2.758 24.891 1.711 1 48.97 28 ASP B CA 1
ATOM 2001 C C . ASP B 1 28 ? -2.84 26.234 2.43 1 48.97 28 ASP B C 1
ATOM 2003 O O . ASP B 1 28 ? -2.086 27.156 2.117 1 48.97 28 ASP B O 1
ATOM 2007 N N . PRO B 1 29 ? -3.916 26.531 2.93 1 47.75 29 PRO B N 1
ATOM 2008 C CA . PRO B 1 29 ? -3.967 27.844 3.561 1 47.75 29 PRO B CA 1
ATOM 2009 C C . PRO B 1 29 ? -2.625 28.266 4.164 1 47.75 29 PRO B C 1
ATOM 2011 O O . PRO B 1 29 ? -2.334 29.469 4.258 1 47.75 29 PRO B O 1
ATOM 2014 N N . ALA B 1 30 ? -1.889 27.328 4.809 1 53.78 30 ALA B N 1
ATOM 2015 C CA . ALA B 1 30 ? -0.744 27.875 5.539 1 53.78 30 ALA B CA 1
ATOM 2016 C C . ALA B 1 30 ? 0.432 28.125 4.605 1 53.78 30 ALA B C 1
ATOM 2018 O O . ALA B 1 30 ? 1.431 28.734 5.004 1 53.78 30 ALA B O 1
ATOM 2019 N N . GLY B 1 31 ? 0.297 28.062 3.295 1 62 31 GLY B N 1
ATOM 2020 C CA . GLY B 1 31 ? 1.412 28.453 2.449 1 62 31 GLY B CA 1
ATOM 2021 C C . GLY B 1 31 ? 2.564 27.469 2.484 1 62 31 GLY B C 1
ATOM 2022 O O . GLY B 1 31 ? 3.725 27.859 2.32 1 62 31 GLY B O 1
ATOM 2023 N N . SER B 1 32 ? 2.391 26.141 2.811 1 73.5 32 SER B N 1
ATOM 2024 C CA . SER B 1 32 ? 3.529 25.234 2.959 1 73.5 32 SER B CA 1
ATOM 2025 C C . SER B 1 32 ? 4.031 24.75 1.602 1 73.5 32 SER B C 1
ATOM 2027 O O . SER B 1 32 ? 3.256 24.641 0.649 1 73.5 32 SER B O 1
ATOM 2029 N N . ILE B 1 33 ? 5.418 24.688 1.458 1 82.56 33 ILE B N 1
ATOM 2030 C CA . ILE B 1 33 ? 6.105 24.172 0.276 1 82.56 33 ILE B CA 1
ATOM 2031 C C . ILE B 1 33 ? 6.285 22.672 0.399 1 82.56 33 ILE B C 1
ATOM 2033 O O . ILE B 1 33 ? 6.801 22.172 1.405 1 82.56 33 ILE B O 1
ATOM 2037 N N . PRO B 1 34 ? 5.906 21.906 -0.627 1 89.81 34 PRO B N 1
ATOM 2038 C CA . PRO B 1 34 ? 5.988 20.438 -0.513 1 89.81 34 PRO B CA 1
ATOM 2039 C C . PRO B 1 34 ? 7.398 19.906 -0.772 1 89.81 34 PRO B C 1
ATOM 2041 O O . PRO B 1 34 ? 8.109 20.422 -1.636 1 89.81 34 PRO B O 1
ATOM 2044 N N . ILE B 1 35 ? 7.828 19 0.038 1 93.5 35 ILE B N 1
ATOM 2045 C CA . ILE B 1 35 ? 8.914 18.078 -0.291 1 93.5 35 ILE B CA 1
ATOM 2046 C C . ILE B 1 35 ? 8.328 16.719 -0.695 1 93.5 35 ILE B C 1
ATOM 2048 O O . ILE B 1 35 ? 7.688 16.047 0.113 1 93.5 35 ILE B O 1
ATOM 2052 N N . ARG B 1 36 ? 8.523 16.359 -1.978 1 95.19 36 ARG B N 1
ATOM 2053 C CA . ARG B 1 36 ? 7.941 15.148 -2.539 1 95.19 36 ARG B CA 1
ATOM 2054 C C . ARG B 1 36 ? 8.891 13.961 -2.389 1 95.19 36 ARG B C 1
ATOM 2056 O O . ARG B 1 36 ? 9.984 13.961 -2.957 1 95.19 36 ARG B O 1
ATOM 2063 N N . ILE B 1 37 ? 8.383 12.922 -1.639 1 96.94 37 ILE B N 1
ATOM 2064 C CA . ILE B 1 37 ? 9.219 11.773 -1.298 1 96.94 37 ILE B CA 1
ATOM 2065 C C . ILE B 1 37 ? 8.555 10.484 -1.787 1 96.94 37 ILE B C 1
ATOM 2067 O O . ILE B 1 37 ? 7.37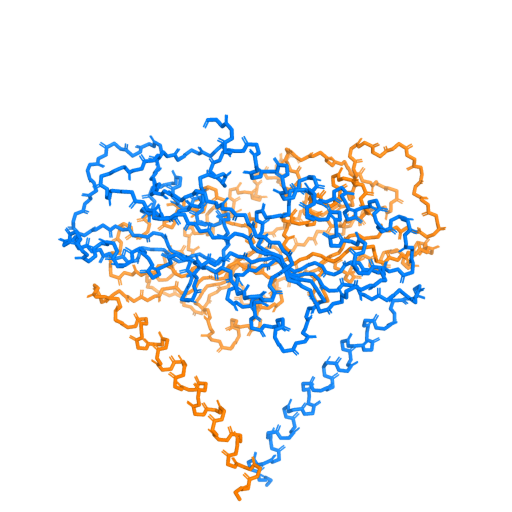9 10.25 -1.518 1 96.94 37 ILE B O 1
ATOM 2071 N N . GLY B 1 38 ? 9.234 9.695 -2.559 1 96.5 38 GLY B N 1
ATOM 2072 C CA . GLY B 1 38 ? 8.797 8.367 -2.945 1 96.5 38 GLY B CA 1
ATOM 2073 C C . GLY B 1 38 ? 9.586 7.262 -2.27 1 96.5 38 GLY B C 1
ATOM 2074 O O . GLY B 1 38 ? 10.82 7.312 -2.213 1 96.5 38 GLY B O 1
ATOM 2075 N N . LEU B 1 39 ? 8.914 6.309 -1.745 1 96 39 LEU B N 1
ATOM 2076 C CA . LEU B 1 39 ? 9.617 5.188 -1.132 1 96 39 LEU B CA 1
ATOM 2077 C C . LEU B 1 39 ? 8.75 3.932 -1.14 1 96 39 LEU B C 1
ATOM 2079 O O . LEU B 1 39 ? 7.523 4.02 -1.193 1 96 39 LEU B O 1
ATOM 2083 N N . PRO B 1 40 ? 9.375 2.732 -1.166 1 92.25 40 PRO B N 1
ATOM 2084 C CA . PRO B 1 40 ? 8.602 1.513 -0.926 1 92.25 40 PRO B CA 1
ATOM 2085 C C . PRO B 1 40 ? 7.922 1.506 0.439 1 92.25 40 PRO B C 1
ATOM 2087 O O . PRO B 1 40 ? 8.422 2.119 1.387 1 92.25 40 PRO B O 1
ATOM 2090 N N . GLU B 1 41 ? 6.836 0.766 0.511 1 88.12 41 GLU B N 1
ATOM 2091 C CA . GLU B 1 41 ? 5.996 0.771 1.704 1 88.12 41 GLU B CA 1
ATOM 2092 C C . GLU B 1 41 ? 6.789 0.361 2.941 1 88.12 41 GLU B C 1
ATOM 2094 O O . GLU B 1 41 ? 6.605 0.928 4.02 1 88.12 41 GLU B O 1
ATOM 2099 N N . ASP B 1 42 ? 7.672 -0.593 2.824 1 90.19 42 ASP B N 1
ATOM 2100 C CA . ASP B 1 42 ? 8.359 -1.13 3.992 1 90.19 42 ASP B CA 1
ATOM 2101 C C . ASP B 1 42 ? 9.469 -0.184 4.461 1 90.19 42 ASP B C 1
ATOM 2103 O O . ASP B 1 42 ? 10.047 -0.377 5.531 1 90.19 42 ASP B O 1
ATOM 2107 N N . MET B 1 43 ? 9.703 0.845 3.697 1 93.75 43 MET B N 1
ATOM 2108 C CA . MET B 1 43 ? 10.664 1.857 4.121 1 93.75 43 MET B CA 1
ATOM 2109 C C . MET B 1 43 ? 10 2.891 5.027 1 93.75 43 MET B C 1
ATOM 2111 O O . MET B 1 43 ? 10.688 3.674 5.688 1 93.75 43 MET B O 1
ATOM 2115 N N . MET B 1 44 ? 8.703 2.918 5.008 1 92 44 MET B N 1
ATOM 2116 C CA . MET B 1 44 ? 7.973 3.766 5.945 1 92 44 MET B CA 1
ATOM 2117 C C . MET B 1 44 ? 7.891 3.109 7.32 1 92 44 MET B C 1
ATOM 2119 O O . MET B 1 44 ? 6.797 2.805 7.801 1 92 44 MET B O 1
ATOM 2123 N N . SER B 1 45 ? 9.008 2.922 8 1 90.44 45 SER B N 1
ATOM 2124 C CA . SER B 1 45 ? 9.109 2.371 9.344 1 90.44 45 SER B CA 1
ATOM 2125 C C . SER B 1 45 ? 8.758 3.418 10.398 1 90.44 45 SER B C 1
ATOM 2127 O O . SER B 1 45 ? 8.719 4.613 10.102 1 90.44 45 SER B O 1
ATOM 2129 N N . PRO B 1 46 ? 8.492 2.982 11.625 1 90 46 PRO B N 1
ATOM 2130 C CA . PRO B 1 46 ? 8.297 3.959 12.695 1 90 46 PRO B CA 1
ATOM 2131 C C . PRO B 1 46 ? 9.469 4.926 12.836 1 90 46 PRO B C 1
ATOM 2133 O O . PRO B 1 46 ? 9.258 6.121 13.07 1 90 46 PRO B O 1
ATOM 2136 N N . ALA B 1 47 ? 10.664 4.402 12.617 1 94.19 47 ALA B N 1
ATOM 2137 C CA . ALA B 1 47 ? 11.844 5.258 12.703 1 94.19 47 ALA B CA 1
ATOM 2138 C C . ALA B 1 47 ? 11.828 6.32 11.609 1 94.19 47 ALA B C 1
ATOM 2140 O O . ALA B 1 47 ? 12.156 7.484 11.859 1 94.19 47 ALA B O 1
ATOM 2141 N N . MET B 1 48 ? 11.43 5.941 10.414 1 95.94 48 MET B N 1
ATOM 2142 C CA . MET B 1 48 ? 11.344 6.891 9.305 1 95.94 48 MET B CA 1
ATOM 2143 C C . MET B 1 48 ? 10.266 7.934 9.57 1 95.94 48 MET B C 1
ATOM 2145 O O . MET B 1 48 ? 10.477 9.125 9.336 1 95.94 48 MET B O 1
ATOM 2149 N N . ALA B 1 49 ? 9.211 7.488 10.062 1 93.81 49 ALA B N 1
ATOM 2150 C CA . ALA B 1 49 ? 8.102 8.391 10.383 1 93.81 49 ALA B CA 1
ATOM 2151 C C . ALA B 1 49 ? 8.516 9.406 11.445 1 93.81 49 ALA B C 1
ATOM 2153 O O . ALA B 1 49 ? 8.094 10.562 11.398 1 93.81 49 ALA B O 1
ATOM 2154 N N . GLU B 1 50 ? 9.25 8.953 12.367 1 93.5 50 GLU B N 1
ATOM 2155 C CA . GLU B 1 50 ? 9.75 9.859 13.398 1 93.5 50 GLU B CA 1
ATOM 2156 C C . GLU B 1 50 ? 10.625 10.953 12.789 1 93.5 50 GLU B C 1
ATOM 2158 O O . GLU B 1 50 ? 10.508 12.125 13.164 1 93.5 50 GLU B O 1
ATOM 2163 N N . VAL B 1 51 ? 11.406 10.547 11.922 1 96 51 VAL B N 1
ATOM 2164 C CA . VAL B 1 51 ? 12.25 11.516 11.219 1 96 51 VAL B CA 1
ATOM 2165 C C . VAL B 1 51 ? 11.367 12.539 10.5 1 96 51 VAL B C 1
ATOM 2167 O O . VAL B 1 51 ? 11.609 13.742 10.594 1 96 51 VAL B O 1
ATOM 2170 N N . PHE B 1 52 ? 10.328 12.07 9.805 1 94.19 52 PHE B N 1
ATOM 2171 C CA . PHE B 1 52 ? 9.406 12.961 9.109 1 94.19 52 PHE B CA 1
ATOM 2172 C C . PHE B 1 52 ? 8.703 13.891 10.086 1 94.19 52 PHE B C 1
ATOM 2174 O O . PHE B 1 52 ? 8.547 15.086 9.82 1 94.19 52 PHE B O 1
ATOM 2181 N N . GLY B 1 53 ? 8.32 13.352 11.164 1 88.62 53 GLY B N 1
ATOM 2182 C CA . GLY B 1 53 ? 7.637 14.141 12.172 1 88.62 53 GLY B CA 1
ATOM 2183 C C . GLY B 1 53 ? 8.492 15.258 12.742 1 88.62 53 GLY B C 1
ATOM 2184 O O . GLY B 1 53 ? 8.055 16.406 12.812 1 88.62 53 GLY B O 1
ATOM 2185 N N . ILE B 1 54 ? 9.688 14.906 13.156 1 89.69 54 ILE B N 1
ATOM 2186 C CA . ILE B 1 54 ? 10.617 15.875 13.711 1 89.69 54 ILE B CA 1
ATOM 2187 C C . ILE B 1 54 ? 10.922 16.953 12.68 1 89.69 54 ILE B C 1
ATOM 2189 O O . ILE B 1 54 ? 10.914 18.156 13 1 89.69 54 ILE B O 1
ATOM 2193 N N . PHE B 1 55 ? 11.117 16.516 11.516 1 92.69 55 PHE B N 1
ATOM 2194 C CA . PHE B 1 55 ? 11.453 17.453 10.445 1 92.69 55 PHE B CA 1
ATOM 2195 C C . PHE B 1 55 ? 10.297 18.406 10.188 1 92.69 55 PHE B C 1
ATOM 2197 O O . PHE B 1 55 ? 10.5 19.625 10.039 1 92.69 55 PHE B O 1
ATOM 2204 N N . ALA B 1 56 ? 9.133 17.875 10.117 1 86.12 56 ALA B N 1
ATOM 2205 C CA . ALA B 1 56 ? 7.941 18.688 9.875 1 86.12 56 ALA B CA 1
ATOM 2206 C C . ALA B 1 56 ? 7.719 19.688 11 1 86.12 56 ALA B C 1
ATOM 2208 O O . ALA B 1 56 ? 7.297 20.812 10.766 1 86.12 56 ALA B O 1
ATOM 2209 N N . LYS B 1 57 ? 7.934 19.266 12.203 1 82.75 57 LYS B N 1
ATOM 2210 C CA . LYS B 1 57 ? 7.785 20.141 13.359 1 82.75 57 LYS B CA 1
ATOM 2211 C C . LYS B 1 57 ? 8.828 21.25 13.336 1 82.75 57 LYS B C 1
ATOM 2213 O O . LYS B 1 57 ? 8.547 22.391 13.742 1 82.75 57 LYS B O 1
ATOM 2218 N N . GLU B 1 58 ? 9.992 20.906 12.867 1 85.56 58 GLU B N 1
ATOM 2219 C CA . GLU B 1 58 ? 11.094 21.875 12.805 1 85.56 58 GLU B CA 1
ATOM 2220 C C . GLU B 1 58 ? 10.914 22.844 11.648 1 85.56 58 GLU B C 1
ATOM 2222 O O . GLU B 1 58 ? 11.461 23.953 11.672 1 85.56 58 GLU B O 1
ATOM 2227 N N . HIS B 1 59 ? 10.211 22.391 10.664 1 86.75 59 HIS B N 1
ATOM 2228 C CA . HIS B 1 59 ? 10.023 23.188 9.461 1 86.75 59 HIS B CA 1
ATOM 2229 C C . HIS B 1 59 ? 8.547 23.312 9.102 1 86.75 59 HIS B C 1
ATOM 2231 O O . HIS B 1 59 ? 8.078 22.688 8.148 1 86.75 59 HIS B O 1
ATOM 2237 N N . ARG B 1 60 ? 7.836 24.266 9.641 1 79.5 60 ARG B N 1
ATOM 2238 C CA . ARG B 1 60 ? 6.383 24.359 9.508 1 79.5 60 ARG B CA 1
ATOM 2239 C C . ARG B 1 60 ? 5.992 24.891 8.133 1 79.5 60 ARG B C 1
ATOM 2241 O O . ARG B 1 60 ? 4.836 24.797 7.73 1 79.5 60 ARG B O 1
ATOM 2248 N N . SER B 1 61 ? 6.949 25.453 7.469 1 80.94 61 SER B N 1
ATOM 2249 C CA . SER B 1 61 ? 6.688 25.969 6.137 1 80.94 61 SER B CA 1
ATOM 2250 C C . SER B 1 61 ? 6.75 24.875 5.082 1 80.94 61 SER B C 1
ATOM 2252 O O . SER B 1 61 ? 6.465 25.109 3.908 1 80.94 61 SER B O 1
ATOM 2254 N N . ILE B 1 62 ? 7.066 23.672 5.539 1 84.69 62 ILE B N 1
ATOM 2255 C CA . ILE B 1 62 ? 7.188 22.578 4.582 1 84.69 62 ILE B CA 1
ATOM 2256 C C . ILE B 1 62 ? 6.082 21.547 4.824 1 84.69 62 ILE B C 1
ATOM 2258 O O . ILE B 1 62 ? 5.629 21.375 5.957 1 84.69 62 ILE B O 1
ATOM 2262 N N . ARG B 1 63 ? 5.617 20.938 3.799 1 89 63 ARG B N 1
ATOM 2263 C CA . ARG B 1 63 ? 4.742 19.781 3.814 1 89 63 ARG B CA 1
ATOM 2264 C C . ARG B 1 63 ? 5.445 18.547 3.234 1 89 63 ARG B C 1
ATOM 2266 O O . ARG B 1 63 ? 6.074 18.641 2.178 1 89 63 ARG B O 1
ATOM 2273 N N . LEU B 1 64 ? 5.352 17.453 3.957 1 93.31 64 LEU B N 1
ATOM 2274 C CA . LEU B 1 64 ? 5.93 16.234 3.428 1 93.31 64 LEU B CA 1
ATOM 2275 C C . LEU B 1 64 ? 4.891 15.438 2.643 1 93.31 64 LEU B C 1
ATOM 2277 O O . LEU B 1 64 ? 3.877 15.008 3.201 1 93.31 64 LEU B O 1
ATOM 2281 N N . ASP B 1 65 ? 5.105 15.281 1.402 1 92.88 65 ASP B N 1
ATOM 2282 C CA . ASP B 1 65 ? 4.281 14.445 0.528 1 92.88 65 ASP B CA 1
ATOM 2283 C C . ASP B 1 65 ? 4.961 13.109 0.242 1 92.88 65 ASP B C 1
ATOM 2285 O O . ASP B 1 65 ? 5.828 13.023 -0.63 1 92.88 65 ASP B O 1
ATOM 2289 N N . VAL B 1 66 ? 4.465 12.133 0.936 1 93.56 66 VAL B N 1
ATOM 2290 C CA . VAL B 1 66 ? 5.125 10.836 0.866 1 93.56 66 VAL B CA 1
ATOM 2291 C C . VAL B 1 66 ? 4.262 9.859 0.068 1 93.56 66 VAL B C 1
ATOM 2293 O O . VAL B 1 66 ? 3.094 9.648 0.395 1 93.56 66 VAL B O 1
ATOM 2296 N N . THR B 1 67 ? 4.812 9.305 -0.962 1 91.62 67 THR B N 1
ATOM 2297 C CA . THR B 1 67 ? 4.156 8.328 -1.824 1 91.62 67 THR B CA 1
ATOM 2298 C C . THR B 1 67 ? 4.836 6.965 -1.71 1 91.62 67 THR B C 1
ATOM 2300 O O . THR B 1 67 ? 6.047 6.848 -1.914 1 91.62 67 THR B O 1
ATOM 2303 N N . SER B 1 68 ? 4.016 6.027 -1.359 1 90 68 SER B N 1
ATOM 2304 C CA . SER B 1 68 ? 4.5 4.652 -1.395 1 90 68 SER B CA 1
ATOM 2305 C C . SER B 1 68 ? 4.199 3.996 -2.738 1 90 68 SER B C 1
ATOM 2307 O O . SER B 1 68 ? 3.104 4.152 -3.281 1 90 68 SER B O 1
ATOM 2309 N N . GLY B 1 69 ? 5.211 3.223 -3.264 1 86.25 69 GLY B N 1
ATOM 2310 C CA . GLY B 1 69 ? 4.992 2.582 -4.551 1 86.25 69 GLY B CA 1
ATOM 2311 C C . GLY B 1 69 ? 6.094 1.612 -4.93 1 86.25 69 GLY B C 1
ATOM 2312 O O . GLY B 1 69 ? 7.02 1.38 -4.145 1 86.25 69 GLY B O 1
ATOM 2313 N N . LEU B 1 70 ? 5.906 1.076 -6.117 1 84.81 70 LEU B N 1
ATOM 2314 C CA . LEU B 1 70 ? 6.914 0.168 -6.656 1 84.81 70 LEU B CA 1
ATOM 2315 C C . LEU B 1 70 ? 8.117 0.941 -7.18 1 84.81 70 LEU B C 1
ATOM 2317 O O . LEU B 1 70 ? 7.965 1.996 -7.801 1 84.81 70 LEU B O 1
ATOM 2321 N N . SER B 1 71 ? 9.234 0.432 -6.969 1 91 71 SER B N 1
ATOM 2322 C CA . SER B 1 71 ? 10.492 1.124 -7.23 1 91 71 SER B CA 1
ATOM 2323 C C . SER B 1 71 ? 10.602 1.553 -8.688 1 91 71 SER B C 1
ATOM 2325 O O . SER B 1 71 ? 11.094 2.641 -8.984 1 91 71 SER B O 1
ATOM 2327 N N . ARG B 1 72 ? 10.164 0.708 -9.578 1 86.44 72 ARG B N 1
ATOM 2328 C CA . ARG B 1 72 ? 10.242 1.059 -10.992 1 86.44 72 ARG B CA 1
ATOM 2329 C C . ARG B 1 72 ? 9.445 2.328 -11.281 1 86.44 72 ARG B C 1
ATOM 2331 O O . ARG B 1 72 ? 9.938 3.229 -11.969 1 86.44 72 ARG B O 1
ATOM 2338 N N . ASN B 1 73 ? 8.289 2.352 -10.797 1 86.94 73 ASN B N 1
ATOM 2339 C CA . ASN B 1 73 ? 7.438 3.523 -10.969 1 86.94 73 ASN B CA 1
ATOM 2340 C C . ASN B 1 73 ? 8.023 4.75 -10.281 1 86.94 73 ASN B C 1
ATOM 2342 O O . ASN B 1 73 ? 8.039 5.844 -10.852 1 86.94 73 ASN B O 1
ATOM 2346 N N . LEU B 1 74 ? 8.5 4.566 -9.117 1 93.19 74 LEU B N 1
ATOM 2347 C CA . LEU B 1 74 ? 9.109 5.66 -8.367 1 93.19 74 LEU B CA 1
ATOM 2348 C C . LEU B 1 74 ? 10.305 6.234 -9.109 1 93.19 74 LEU B C 1
ATOM 2350 O O . LEU B 1 74 ? 10.461 7.453 -9.203 1 93.19 74 LEU B O 1
ATOM 2354 N N . THR B 1 75 ? 11.07 5.371 -9.68 1 94.25 75 THR B N 1
ATOM 2355 C CA . THR B 1 75 ? 12.258 5.797 -10.406 1 94.25 75 THR B CA 1
ATOM 2356 C C . THR B 1 75 ? 11.875 6.598 -11.648 1 94.25 75 THR B C 1
ATOM 2358 O O . THR B 1 75 ? 12.438 7.664 -11.906 1 94.25 75 THR B O 1
ATOM 2361 N N . GLU B 1 76 ? 10.93 6.059 -12.352 1 92 76 GLU B N 1
ATOM 2362 C CA . GLU B 1 76 ? 10.469 6.746 -13.555 1 92 76 GLU B CA 1
ATOM 2363 C C . GLU B 1 76 ? 9.93 8.133 -13.227 1 92 76 GLU B C 1
ATOM 2365 O O . GLU B 1 76 ? 10.297 9.117 -13.883 1 92 76 GLU B O 1
ATOM 2370 N N . ARG B 1 77 ? 9.18 8.25 -12.258 1 92.44 77 ARG B N 1
ATOM 2371 C CA . ARG B 1 77 ? 8.586 9.523 -11.859 1 92.44 77 ARG B CA 1
ATOM 2372 C C . ARG B 1 77 ? 9.641 10.469 -11.297 1 92.44 77 ARG B C 1
ATOM 2374 O O . ARG B 1 77 ? 9.547 11.688 -11.484 1 92.44 77 ARG B O 1
ATOM 2381 N N . TYR B 1 78 ? 10.633 9.938 -10.68 1 96.06 78 TYR B N 1
ATOM 2382 C CA . TYR B 1 78 ? 11.742 10.734 -10.172 1 96.06 78 TYR B CA 1
ATOM 2383 C C . TYR B 1 78 ? 12.539 11.352 -11.32 1 96.06 78 TYR B C 1
ATOM 2385 O O . TYR B 1 78 ? 12.844 12.539 -11.297 1 96.06 78 TYR B O 1
ATOM 2393 N N . ARG B 1 79 ? 12.773 10.555 -12.227 1 94.75 79 ARG B N 1
ATOM 2394 C CA . ARG B 1 79 ? 13.539 11.031 -13.375 1 94.75 79 ARG B CA 1
ATOM 2395 C C . ARG B 1 79 ? 12.75 12.07 -14.164 1 94.75 79 ARG B C 1
ATOM 2397 O O . ARG B 1 79 ? 13.336 12.93 -14.836 1 94.75 79 ARG B O 1
ATOM 2404 N N . ASN B 1 80 ? 11.477 12.023 -14.055 1 93.44 80 ASN B N 1
ATOM 2405 C CA . ASN B 1 80 ? 10.609 13.016 -14.68 1 93.44 80 ASN B CA 1
ATOM 2406 C C . ASN B 1 80 ? 10.445 14.258 -13.805 1 93.44 80 ASN B C 1
ATOM 2408 O O . ASN B 1 80 ? 9.656 15.141 -14.125 1 93.44 80 ASN B O 1
ATOM 2412 N N . GLY B 1 81 ? 11.031 14.281 -12.664 1 92.19 81 GLY B N 1
ATOM 2413 C CA . GLY B 1 81 ? 11.031 15.453 -11.805 1 92.19 81 GLY B CA 1
ATOM 2414 C C . GLY B 1 81 ? 9.859 15.5 -10.852 1 92.19 81 GLY B C 1
ATOM 2415 O O . GLY B 1 81 ? 9.547 16.547 -10.289 1 92.19 81 GLY B O 1
ATOM 2416 N N . GLU B 1 82 ? 9.242 14.383 -10.625 1 92.88 82 GLU B N 1
ATOM 2417 C CA . GLU B 1 82 ? 8.016 14.359 -9.836 1 92.88 82 GLU B CA 1
ATOM 2418 C C . GLU B 1 82 ? 8.312 14.18 -8.352 1 92.88 82 GLU B C 1
ATOM 2420 O O . GLU B 1 82 ? 7.438 14.383 -7.508 1 92.88 82 GLU B O 1
ATOM 2425 N N . PHE B 1 83 ? 9.562 13.773 -8.078 1 95.94 83 PHE B N 1
ATOM 2426 C CA . PHE B 1 83 ? 9.984 13.602 -6.695 1 95.94 83 PHE B CA 1
ATOM 2427 C C . PHE B 1 83 ? 11.25 14.398 -6.41 1 95.94 83 PHE B C 1
ATOM 2429 O O . PHE B 1 83 ? 12.086 14.586 -7.301 1 95.94 83 PHE B O 1
ATOM 2436 N N . ASP B 1 84 ? 11.367 14.867 -5.168 1 95.75 84 ASP B N 1
ATOM 2437 C CA . ASP B 1 84 ? 12.586 15.5 -4.688 1 95.75 84 ASP B CA 1
ATOM 2438 C C . ASP B 1 84 ? 13.555 14.469 -4.113 1 95.75 84 ASP B C 1
ATOM 2440 O O . ASP B 1 84 ? 14.773 14.648 -4.184 1 95.75 84 ASP B O 1
ATOM 2444 N N . ILE B 1 85 ? 13 13.461 -3.459 1 97.62 85 ILE B N 1
ATOM 2445 C CA . ILE B 1 85 ? 13.742 12.352 -2.865 1 97.62 85 ILE B CA 1
ATOM 2446 C C . ILE B 1 85 ? 13.039 11.031 -3.182 1 97.62 85 ILE B C 1
ATOM 2448 O O . ILE B 1 85 ? 11.812 10.945 -3.113 1 97.62 85 ILE B O 1
ATOM 2452 N N . ILE B 1 86 ? 13.836 10 -3.527 1 98 86 ILE B N 1
ATOM 2453 C CA . ILE B 1 86 ? 13.227 8.68 -3.592 1 98 86 ILE B CA 1
ATOM 2454 C C . ILE B 1 86 ? 14.141 7.66 -2.908 1 98 86 ILE B C 1
ATOM 2456 O O . ILE B 1 86 ? 15.359 7.82 -2.896 1 98 86 ILE B O 1
ATOM 2460 N N . ILE B 1 87 ? 13.531 6.746 -2.273 1 97.81 87 ILE B N 1
ATOM 2461 C CA . ILE B 1 87 ? 14.156 5.484 -1.902 1 97.81 87 ILE B CA 1
ATOM 2462 C C . ILE B 1 87 ? 13.617 4.359 -2.787 1 97.81 87 ILE B C 1
ATOM 2464 O O . ILE B 1 87 ? 12.406 4.227 -2.965 1 97.81 87 ILE B O 1
ATOM 2468 N N . VAL B 1 88 ? 14.586 3.574 -3.365 1 96.12 88 VAL B N 1
ATOM 2469 C CA . VAL B 1 88 ? 14.133 2.52 -4.266 1 96.12 88 VAL B CA 1
ATOM 2470 C C . VAL B 1 88 ? 14.969 1.258 -4.043 1 96.12 88 VAL B C 1
ATOM 2472 O O . VAL B 1 88 ? 16.078 1.325 -3.5 1 96.12 88 VAL B O 1
ATOM 2475 N N . LYS B 1 89 ? 14.352 0.232 -4.363 1 93.44 89 LYS B N 1
ATOM 2476 C CA . LYS B 1 89 ? 15.047 -1.05 -4.438 1 93.44 89 LYS B CA 1
ATOM 2477 C C . LYS B 1 89 ? 15.422 -1.393 -5.875 1 93.44 89 LYS B C 1
ATOM 2479 O O . LYS B 1 89 ? 14.609 -1.22 -6.789 1 93.44 89 LYS B O 1
ATOM 2484 N N . GLU B 1 90 ? 16.609 -1.855 -6.02 1 92.44 90 GLU B N 1
ATOM 2485 C CA . GLU B 1 90 ? 17.125 -2.117 -7.367 1 92.44 90 GLU B CA 1
ATOM 2486 C C . GLU B 1 90 ? 18.234 -3.156 -7.344 1 92.44 90 GLU B C 1
ATOM 2488 O O . GLU B 1 90 ? 18.844 -3.395 -6.301 1 92.44 90 GLU B O 1
ATOM 2493 N N . PRO B 1 91 ? 18.375 -3.814 -8.531 1 89.12 91 PRO B N 1
ATOM 2494 C CA . PRO B 1 91 ? 19.453 -4.801 -8.57 1 89.12 91 PRO B CA 1
ATOM 2495 C C . PRO B 1 91 ? 20.828 -4.195 -8.242 1 89.12 91 PRO B C 1
ATOM 2497 O O . PRO B 1 91 ? 21.609 -4.789 -7.492 1 89.12 91 PRO B O 1
ATOM 2500 N N . ALA B 1 92 ? 21.109 -3.02 -8.828 1 92 92 ALA B N 1
ATOM 2501 C CA . ALA B 1 92 ? 22.328 -2.268 -8.562 1 92 92 ALA B CA 1
ATOM 2502 C C . ALA B 1 92 ? 22.062 -0.765 -8.578 1 92 92 ALA B C 1
ATOM 2504 O O . ALA B 1 92 ? 21.328 -0.269 -9.43 1 92 92 ALA B O 1
ATOM 2505 N N . ALA B 1 93 ? 22.703 -0.123 -7.645 1 95 93 ALA B N 1
ATOM 2506 C CA . ALA B 1 93 ? 22.531 1.325 -7.578 1 95 93 ALA B CA 1
ATOM 2507 C C . ALA B 1 93 ? 23.172 2.014 -8.781 1 95 93 ALA B C 1
ATOM 2509 O O . ALA B 1 93 ? 24.234 1.605 -9.25 1 95 93 ALA B O 1
ATOM 2510 N N . SER B 1 94 ? 22.484 3.051 -9.242 1 94.5 94 SER B N 1
ATOM 2511 C CA . SER B 1 94 ? 23.109 3.916 -10.242 1 94.5 94 SER B CA 1
ATOM 2512 C C . SER B 1 94 ? 24.188 4.797 -9.633 1 94.5 94 SER B C 1
ATOM 2514 O O . SER B 1 94 ? 24.25 4.949 -8.406 1 94.5 94 SER B O 1
ATOM 2516 N N . ALA B 1 95 ? 24.953 5.414 -10.445 1 93.62 95 ALA B N 1
ATOM 2517 C CA . ALA B 1 95 ? 26.109 6.18 -10 1 93.62 95 ALA B CA 1
ATOM 2518 C C . ALA B 1 95 ? 25.688 7.426 -9.227 1 93.62 95 ALA B C 1
ATOM 2520 O O . ALA B 1 95 ? 26.406 7.906 -8.352 1 93.62 95 ALA B O 1
ATOM 2521 N N . ASP B 1 96 ? 24.594 7.926 -9.492 1 94.38 96 ASP B N 1
ATOM 2522 C CA . ASP B 1 96 ? 24.172 9.195 -8.898 1 94.38 96 ASP B CA 1
ATOM 2523 C C . ASP B 1 96 ? 23.438 8.961 -7.578 1 94.38 96 ASP B C 1
ATOM 2525 O O . ASP B 1 96 ? 22.781 9.867 -7.066 1 94.38 96 ASP B O 1
ATOM 2529 N N . HIS B 1 97 ? 23.594 7.812 -7.039 1 96.38 97 HIS B N 1
ATOM 2530 C CA . HIS B 1 97 ? 22.953 7.57 -5.75 1 96.38 97 HIS B CA 1
ATOM 2531 C C . HIS B 1 97 ? 23.594 8.406 -4.648 1 96.38 97 HIS B C 1
ATOM 2533 O O . HIS B 1 97 ? 24.766 8.742 -4.727 1 96.38 97 HIS B O 1
ATOM 2539 N N . HIS B 1 98 ? 22.781 8.781 -3.707 1 96.38 98 HIS B N 1
ATOM 2540 C CA . HIS B 1 98 ? 23.297 9.445 -2.518 1 96.38 98 HIS B CA 1
ATOM 2541 C C . HIS B 1 98 ? 23.906 8.445 -1.545 1 96.38 98 HIS B C 1
ATOM 2543 O O . HIS B 1 98 ? 25 8.656 -1.033 1 96.38 98 H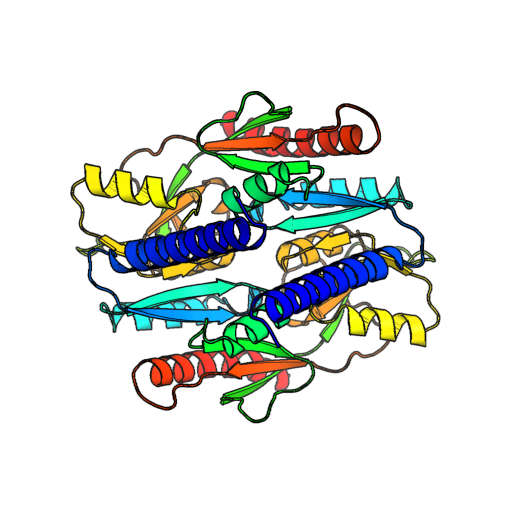IS B O 1
ATOM 2549 N N . ALA B 1 99 ? 23.156 7.352 -1.282 1 96.69 99 ALA B N 1
ATOM 2550 C CA . ALA B 1 99 ? 23.594 6.211 -0.481 1 96.69 99 ALA B CA 1
ATOM 2551 C C . ALA B 1 99 ? 22.906 4.926 -0.932 1 96.69 99 ALA B C 1
ATOM 2553 O O . ALA B 1 99 ? 21.859 4.973 -1.595 1 96.69 99 ALA B O 1
ATOM 2554 N N . THR B 1 100 ? 23.547 3.822 -0.629 1 97.19 100 THR B N 1
ATOM 2555 C CA . THR B 1 100 ? 22.984 2.527 -1.003 1 97.19 100 THR B CA 1
ATOM 2556 C C . THR B 1 100 ? 23.359 1.46 0.023 1 97.19 100 THR B C 1
ATOM 2558 O O . THR B 1 100 ? 24.438 1.505 0.604 1 97.19 100 THR B O 1
ATOM 2561 N N . PHE B 1 101 ? 22.406 0.557 0.251 1 96.44 101 PHE B N 1
ATOM 2562 C CA . PHE B 1 101 ? 22.562 -0.488 1.257 1 96.44 101 PHE B CA 1
ATOM 2563 C C . PHE B 1 101 ? 22.109 -1.838 0.706 1 96.44 101 PHE B C 1
ATOM 2565 O O . PHE B 1 101 ? 21.125 -1.92 -0.032 1 96.44 101 PHE B O 1
ATOM 2572 N N . PRO B 1 102 ? 22.797 -2.83 1.076 1 94.5 102 PRO B N 1
ATOM 2573 C CA . PRO B 1 102 ? 22.359 -4.16 0.647 1 94.5 102 PRO B CA 1
ATOM 2574 C C . PRO B 1 102 ? 21.156 -4.66 1.43 1 94.5 102 PRO B C 1
ATOM 2576 O O . PRO B 1 102 ? 21.016 -4.379 2.623 1 94.5 102 PRO B O 1
ATOM 2579 N N . GLU B 1 103 ? 20.297 -5.34 0.75 1 93.75 103 GLU B N 1
ATOM 2580 C CA . GLU B 1 103 ? 19.141 -5.969 1.378 1 93.75 103 GLU B CA 1
ATOM 2581 C C . GLU B 1 103 ? 19.047 -7.449 1.012 1 93.75 103 GLU B C 1
ATOM 2583 O O . GLU B 1 103 ? 19.016 -7.801 -0.169 1 93.75 103 GLU B O 1
ATOM 2588 N N . GLU B 1 104 ? 18.969 -8.281 1.991 1 93.44 104 GLU B N 1
ATOM 2589 C CA . GLU B 1 104 ? 18.906 -9.727 1.79 1 93.44 104 GLU B CA 1
ATOM 2590 C C . GLU B 1 104 ? 17.547 -10.148 1.257 1 93.44 104 GLU B C 1
ATOM 2592 O O . GLU B 1 104 ? 16.516 -9.664 1.721 1 93.44 104 GLU B O 1
ATOM 2597 N N . MET B 1 105 ? 17.641 -11.102 0.252 1 93.94 105 MET B N 1
ATOM 2598 C CA . MET B 1 105 ? 16.438 -11.656 -0.361 1 93.94 105 MET B CA 1
ATOM 2599 C C . MET B 1 105 ? 16.328 -13.156 -0.099 1 93.94 105 MET B C 1
ATOM 2601 O O . MET B 1 105 ? 17.344 -13.828 0.095 1 93.94 105 MET B O 1
ATOM 2605 N N . ALA B 1 106 ? 15.078 -13.688 -0.115 1 95.31 106 ALA B N 1
ATOM 2606 C CA . ALA B 1 106 ? 14.867 -15.125 -0.008 1 95.31 106 ALA B CA 1
ATOM 2607 C C . ALA B 1 106 ? 13.484 -15.516 -0.527 1 95.31 106 ALA B C 1
ATOM 2609 O O . ALA B 1 106 ? 12.617 -14.656 -0.711 1 95.31 106 ALA B O 1
ATOM 2610 N N . TRP B 1 107 ? 13.367 -16.797 -0.817 1 95.19 107 TRP B N 1
ATOM 2611 C CA . TRP B 1 107 ? 12.062 -17.375 -1.146 1 95.19 107 TRP B CA 1
ATOM 2612 C C . TRP B 1 107 ? 11.266 -17.672 0.118 1 95.19 107 TRP B C 1
ATOM 2614 O O . TRP B 1 107 ? 11.812 -18.172 1.1 1 95.19 107 TRP B O 1
ATOM 2624 N N . PHE B 1 108 ? 9.945 -17.359 0.039 1 95.75 108 PHE B N 1
ATOM 2625 C CA . PHE B 1 108 ? 9.125 -17.578 1.219 1 95.75 108 PHE B CA 1
ATOM 2626 C C . PHE B 1 108 ? 7.836 -18.312 0.848 1 95.75 108 PHE B C 1
ATOM 2628 O O . PHE B 1 108 ? 7.266 -18.062 -0.22 1 95.75 108 PHE B O 1
ATOM 2635 N N . GLU B 1 109 ? 7.414 -19.156 1.721 1 95.25 109 GLU B N 1
ATOM 2636 C CA . GLU B 1 109 ? 6.141 -19.875 1.685 1 95.25 109 GLU B CA 1
ATOM 2637 C C . GLU B 1 109 ? 5.41 -19.766 3.021 1 95.25 109 GLU B C 1
ATOM 2639 O O . GLU B 1 109 ? 5.953 -19.219 3.988 1 95.25 109 GLU B O 1
ATOM 2644 N N . SER B 1 110 ? 4.188 -20.219 3.041 1 95.19 110 SER B N 1
ATOM 2645 C CA . SER B 1 110 ? 3.434 -20.219 4.289 1 95.19 110 SER B CA 1
ATOM 2646 C C . SER B 1 110 ? 4.113 -21.062 5.355 1 95.19 110 SER B C 1
ATOM 2648 O O . SER B 1 110 ? 4.633 -22.141 5.051 1 95.19 110 SER B O 1
ATOM 2650 N N . SER B 1 111 ? 4.07 -20.594 6.547 1 94.69 111 SER B N 1
ATOM 2651 C CA . SER B 1 111 ? 4.605 -21.391 7.648 1 94.69 111 SER B CA 1
ATOM 2652 C C . SER B 1 111 ? 3.826 -22.688 7.828 1 94.69 111 SER B C 1
ATOM 2654 O O . SER B 1 111 ? 4.328 -23.641 8.422 1 94.69 111 SER B O 1
ATOM 2656 N N . ASN B 1 112 ? 2.635 -22.672 7.309 1 88.06 112 ASN B N 1
ATOM 2657 C CA . ASN B 1 112 ? 1.771 -23.844 7.449 1 88.06 112 ASN B CA 1
ATOM 2658 C C . ASN B 1 112 ? 1.912 -24.797 6.262 1 88.06 112 ASN B C 1
ATOM 2660 O O . ASN B 1 112 ? 1.219 -25.812 6.188 1 88.06 112 ASN B O 1
ATOM 2664 N N . SER B 1 113 ? 2.713 -24.391 5.43 1 82.62 113 SER B N 1
ATOM 2665 C CA . SER B 1 113 ? 2.871 -25.234 4.254 1 82.62 113 SER B CA 1
ATOM 2666 C C . SER B 1 113 ? 3.422 -26.609 4.629 1 82.62 113 SER B C 1
ATOM 2668 O O . SER B 1 113 ? 4.387 -26.719 5.387 1 82.62 113 SER B O 1
ATOM 2670 N N . THR B 1 114 ? 2.67 -27.656 4.441 1 67.69 114 THR B N 1
ATOM 2671 C CA . THR B 1 114 ? 3.098 -29 4.801 1 67.69 114 THR B CA 1
ATOM 2672 C C . THR B 1 114 ? 3.498 -29.797 3.557 1 67.69 114 THR B C 1
ATOM 2674 O O . THR B 1 114 ? 4.051 -30.891 3.662 1 67.69 114 THR B O 1
ATOM 2677 N N . THR B 1 115 ? 3.062 -29.391 2.439 1 60.69 115 THR B N 1
ATOM 2678 C CA . THR B 1 115 ? 3.203 -30.25 1.274 1 60.69 115 THR B CA 1
ATOM 2679 C C . THR B 1 115 ? 4.234 -29.688 0.302 1 60.69 115 THR B C 1
ATOM 2681 O O . THR B 1 115 ? 4.492 -28.484 0.292 1 60.69 115 THR B O 1
ATOM 2684 N N . GLU B 1 116 ? 4.84 -30.672 -0.408 1 67.12 116 GLU B N 1
ATOM 2685 C CA . GLU B 1 116 ? 5.68 -30.359 -1.564 1 67.12 116 GLU B CA 1
ATOM 2686 C C . GLU B 1 116 ? 4.902 -29.562 -2.607 1 67.12 116 GLU B C 1
ATOM 2688 O O . GLU B 1 116 ? 3.705 -29.781 -2.805 1 67.12 116 GLU B O 1
ATOM 2693 N N . TRP B 1 117 ? 5.508 -28.5 -2.926 1 72.75 117 TRP B N 1
ATOM 2694 C CA . TRP B 1 117 ? 4.84 -27.672 -3.93 1 72.75 117 TRP B CA 1
ATOM 2695 C C . TRP B 1 117 ? 4.438 -28.516 -5.141 1 72.75 117 TRP B C 1
ATOM 2697 O O . TRP B 1 117 ? 5.184 -29.391 -5.566 1 72.75 117 TRP B O 1
ATOM 2707 N N . SER B 1 118 ? 3.211 -28.328 -5.43 1 69.62 118 SER B N 1
ATOM 2708 C CA . SER B 1 118 ? 2.713 -28.969 -6.641 1 69.62 118 SER B CA 1
ATOM 2709 C C . SER B 1 118 ? 3.455 -28.469 -7.875 1 69.62 118 SER B C 1
ATOM 2711 O O . SER B 1 118 ? 4.145 -27.453 -7.824 1 69.62 118 SER B O 1
ATOM 2713 N N . ASP B 1 119 ? 3.516 -29.422 -8.898 1 75.44 119 ASP B N 1
ATOM 2714 C CA . ASP B 1 119 ? 3.943 -29.078 -10.25 1 75.44 119 ASP B CA 1
ATOM 2715 C C . ASP B 1 119 ? 2.744 -28.844 -11.164 1 75.44 119 ASP B C 1
ATOM 2717 O O . ASP B 1 119 ? 2.006 -29.781 -11.477 1 75.44 119 ASP B O 1
ATOM 2721 N N . PRO B 1 120 ? 2.537 -27.656 -11.594 1 83.94 120 PRO B N 1
ATOM 2722 C CA . PRO B 1 120 ? 3.344 -26.438 -11.5 1 83.94 120 PRO B CA 1
ATOM 2723 C C . PRO B 1 120 ? 3.18 -25.719 -10.164 1 83.94 120 PRO B C 1
ATOM 2725 O O . PRO B 1 120 ? 2.137 -25.844 -9.516 1 83.94 120 PRO B O 1
ATOM 2728 N N . MET B 1 121 ? 4.199 -24.938 -9.867 1 84.56 121 MET B N 1
ATOM 2729 C CA . MET B 1 121 ? 4.234 -24.156 -8.633 1 84.56 121 MET B CA 1
ATOM 2730 C C . MET B 1 121 ? 3.471 -22.844 -8.797 1 84.56 121 MET B C 1
ATOM 2732 O O . MET B 1 121 ? 3.633 -22.156 -9.805 1 84.56 121 MET B O 1
ATOM 2736 N N . GLY B 1 122 ? 2.625 -22.531 -7.785 1 87.31 122 GLY B N 1
ATOM 2737 C CA . GLY B 1 122 ? 1.979 -21.234 -7.77 1 87.31 122 GLY B CA 1
ATOM 2738 C C . GLY B 1 122 ? 2.873 -20.125 -7.238 1 87.31 122 GLY B C 1
ATOM 2739 O O . GLY B 1 122 ? 3.594 -20.328 -6.258 1 87.31 122 GLY B O 1
ATOM 2740 N N . LEU B 1 123 ? 2.768 -19 -7.918 1 91.06 123 LEU B N 1
ATOM 2741 C CA . LEU B 1 123 ? 3.588 -17.859 -7.508 1 91.06 123 LEU B CA 1
ATOM 2742 C C . LEU B 1 123 ? 2.717 -16.688 -7.09 1 91.06 123 LEU B C 1
ATOM 2744 O O . LEU B 1 123 ? 1.658 -16.453 -7.68 1 91.06 123 LEU B O 1
ATOM 2748 N N . VAL B 1 124 ? 3.148 -16.062 -6.062 1 93.19 124 VAL B N 1
ATOM 2749 C CA . VAL B 1 124 ? 2.627 -14.758 -5.664 1 93.19 124 VAL B CA 1
ATOM 2750 C C . VAL B 1 124 ? 3.615 -13.664 -6.059 1 93.19 124 VAL B C 1
ATOM 2752 O O . VAL B 1 124 ? 4.766 -13.664 -5.613 1 93.19 124 VAL B O 1
ATOM 2755 N N . THR B 1 125 ? 3.127 -12.766 -6.957 1 92.25 125 THR B N 1
ATOM 2756 C CA . THR B 1 125 ? 4.066 -11.789 -7.512 1 92.25 125 THR B CA 1
ATOM 2757 C C . THR B 1 125 ? 3.51 -10.375 -7.395 1 92.25 125 THR B C 1
ATOM 2759 O O . THR B 1 125 ? 2.309 -10.188 -7.184 1 92.25 125 THR B O 1
ATOM 2762 N N . PHE B 1 126 ? 4.449 -9.453 -7.492 1 90 126 PHE B N 1
ATOM 2763 C CA . PHE B 1 126 ? 4.047 -8.094 -7.832 1 90 126 PHE B CA 1
ATOM 2764 C C . PHE B 1 126 ? 3.674 -7.988 -9.305 1 90 126 PHE B C 1
ATOM 2766 O O . PHE B 1 126 ? 3.98 -8.883 -10.094 1 90 126 PHE B O 1
ATOM 2773 N N . PRO B 1 127 ? 2.971 -6.891 -9.633 1 84.44 127 PRO B N 1
ATOM 2774 C CA . PRO B 1 127 ? 2.646 -6.73 -11.047 1 84.44 127 PRO B CA 1
ATOM 2775 C C . PRO B 1 127 ? 3.887 -6.582 -11.93 1 84.44 127 PRO B C 1
ATOM 2777 O O . PRO B 1 127 ? 5.004 -6.484 -11.414 1 84.44 127 PRO B O 1
ATOM 2780 N N . GLN B 1 128 ? 3.594 -6.637 -13.18 1 75.31 128 GLN B N 1
ATOM 2781 C CA . GLN B 1 128 ? 4.695 -6.504 -14.133 1 75.31 128 GLN B CA 1
ATOM 2782 C C . GLN B 1 128 ? 5.527 -5.262 -13.836 1 75.31 128 GLN B C 1
ATOM 2784 O O . GLN B 1 128 ? 4.977 -4.195 -13.547 1 75.31 128 GLN B O 1
ATOM 2789 N N . GLY B 1 129 ? 6.797 -5.465 -13.945 1 69.69 129 GLY B N 1
ATOM 2790 C CA . GLY B 1 129 ? 7.711 -4.391 -13.586 1 69.69 129 GLY B CA 1
ATOM 2791 C C . GLY B 1 129 ? 8.094 -4.402 -12.117 1 69.69 129 GLY B C 1
ATOM 2792 O O . GLY B 1 129 ? 8.969 -3.643 -11.695 1 69.69 129 GLY B O 1
ATOM 2793 N N . GLY B 1 130 ? 7.344 -5.293 -11.492 1 71.62 130 GLY B N 1
ATOM 2794 C CA . GLY B 1 130 ? 7.688 -5.422 -10.086 1 71.62 130 GLY B CA 1
ATOM 2795 C C . GLY B 1 130 ? 9.086 -5.965 -9.867 1 71.62 130 GLY B C 1
ATOM 2796 O O . GLY B 1 130 ? 9.609 -6.711 -10.695 1 71.62 130 GLY B O 1
ATOM 2797 N N . LEU B 1 131 ? 9.773 -5.457 -8.812 1 68.62 131 LEU B N 1
ATOM 2798 C CA . LEU B 1 131 ? 11.203 -5.598 -8.555 1 68.62 131 LEU B CA 1
ATOM 2799 C C . LEU B 1 131 ? 11.633 -7.055 -8.68 1 68.62 131 LEU B C 1
ATOM 2801 O O . LEU B 1 131 ? 12.641 -7.355 -9.328 1 68.62 131 LEU B O 1
ATOM 2805 N N . TYR B 1 132 ? 10.883 -7.953 -8.109 1 80.88 132 TYR B N 1
ATOM 2806 C CA . TYR B 1 132 ? 11.477 -9.273 -7.938 1 80.88 132 TYR B CA 1
ATOM 2807 C C . TYR B 1 132 ? 10.867 -10.281 -8.914 1 80.88 132 TYR B C 1
ATOM 2809 O O . TYR B 1 132 ? 11.242 -11.453 -8.914 1 80.88 132 TYR B O 1
ATOM 2817 N N . ARG B 1 133 ? 9.969 -9.844 -9.688 1 82.75 133 ARG B N 1
ATOM 2818 C CA . ARG B 1 133 ? 9.211 -10.734 -10.555 1 82.75 133 ARG B CA 1
ATOM 2819 C C . ARG B 1 133 ? 10.125 -11.383 -11.602 1 82.75 133 ARG B C 1
ATOM 2821 O O . ARG B 1 133 ? 10.094 -12.602 -11.789 1 82.75 133 ARG B O 1
ATOM 2828 N N . ASP B 1 134 ? 10.977 -10.57 -12.203 1 77.69 134 ASP B N 1
ATOM 2829 C CA . ASP B 1 134 ? 11.867 -11.086 -13.234 1 77.69 134 ASP B CA 1
ATOM 2830 C C . ASP B 1 134 ? 12.859 -12.086 -12.641 1 77.69 134 ASP B C 1
ATOM 2832 O O . ASP B 1 134 ? 13.148 -13.117 -13.25 1 77.69 134 ASP B O 1
ATOM 2836 N N . GLU B 1 135 ? 13.32 -11.781 -11.492 1 83.62 135 GLU B N 1
ATOM 2837 C CA . GLU B 1 135 ? 14.25 -12.672 -10.805 1 83.62 135 GLU B CA 1
ATOM 2838 C C . GLU B 1 135 ? 13.578 -14 -10.453 1 83.62 135 GLU B C 1
ATOM 2840 O O . GLU B 1 135 ? 14.203 -15.055 -10.523 1 83.62 135 GLU B O 1
ATOM 2845 N N . MET B 1 136 ? 12.328 -13.984 -10.102 1 89.5 136 MET B N 1
ATOM 2846 C CA . MET B 1 136 ? 11.57 -15.188 -9.789 1 89.5 136 MET B CA 1
ATOM 2847 C C . MET B 1 136 ? 11.508 -16.125 -10.992 1 89.5 136 MET B C 1
ATOM 2849 O O . MET B 1 136 ? 11.797 -17.312 -10.883 1 89.5 136 MET B O 1
ATOM 2853 N N . PHE B 1 137 ? 11.195 -15.5 -12.07 1 84.94 137 PHE B N 1
ATOM 2854 C CA . PHE B 1 137 ? 11.031 -16.281 -13.289 1 84.94 137 PHE B CA 1
ATOM 2855 C C . PHE B 1 137 ? 12.359 -16.875 -13.742 1 84.94 137 PHE B C 1
ATOM 2857 O O . PHE B 1 137 ? 12.438 -18.047 -14.094 1 84.94 137 PHE B O 1
ATOM 2864 N N . ALA B 1 138 ? 13.352 -16.062 -13.711 1 84.12 138 ALA B N 1
ATOM 2865 C CA . ALA B 1 138 ? 14.68 -16.5 -14.125 1 84.12 138 ALA B CA 1
ATOM 2866 C C . ALA B 1 138 ? 15.148 -17.672 -13.281 1 84.12 138 ALA B C 1
ATOM 2868 O O . ALA B 1 138 ? 15.711 -18.641 -13.805 1 84.12 138 ALA B O 1
ATOM 2869 N N . THR B 1 139 ? 14.938 -17.594 -12.031 1 87.69 139 THR B N 1
ATOM 2870 C CA . THR B 1 139 ? 15.344 -18.656 -11.109 1 87.69 139 THR B CA 1
ATOM 2871 C C . THR B 1 139 ? 14.594 -19.953 -11.406 1 87.69 139 THR B C 1
ATOM 2873 O O . THR B 1 139 ? 15.203 -21.031 -11.484 1 87.69 139 THR B O 1
ATOM 2876 N N . LEU B 1 140 ? 13.352 -19.891 -11.594 1 87.31 140 LEU B N 1
ATOM 2877 C CA . LEU B 1 140 ? 12.539 -21.078 -11.805 1 87.31 140 LEU B CA 1
ATOM 2878 C C . LEU B 1 140 ? 12.844 -21.719 -13.164 1 87.31 140 LEU B C 1
ATOM 2880 O O . LEU B 1 140 ? 12.805 -22.938 -13.297 1 87.31 140 LEU B O 1
ATOM 2884 N N . GLU B 1 141 ? 13.156 -20.859 -14.125 1 84.75 141 GLU B N 1
ATOM 2885 C CA . GLU B 1 141 ? 13.586 -21.359 -15.422 1 84.75 141 GLU B CA 1
ATOM 2886 C C . GLU B 1 141 ? 14.914 -22.109 -15.32 1 84.75 141 GLU B C 1
ATOM 2888 O O . GLU B 1 141 ? 15.078 -23.188 -15.891 1 84.75 141 GLU B O 1
ATOM 2893 N N . ARG B 1 142 ? 15.781 -21.562 -14.656 1 87.19 142 ARG B N 1
ATOM 2894 C CA . ARG B 1 142 ? 17.078 -22.188 -14.445 1 87.19 142 ARG B CA 1
ATOM 2895 C C . ARG B 1 142 ? 16.938 -23.547 -13.75 1 87.19 142 ARG B C 1
ATOM 2897 O O . ARG B 1 142 ? 17.656 -24.484 -14.062 1 87.19 142 ARG B O 1
ATOM 2904 N N . GLU B 1 143 ? 16 -23.641 -12.875 1 87.25 143 GLU B N 1
ATOM 2905 C CA . GLU B 1 143 ? 15.773 -24.859 -12.102 1 87.25 143 GLU B CA 1
ATOM 2906 C C . GLU B 1 143 ? 14.828 -25.797 -12.844 1 87.25 143 GLU B C 1
ATOM 2908 O O . GLU B 1 143 ? 14.492 -26.875 -12.328 1 87.25 143 GLU B O 1
ATOM 2913 N N . ARG B 1 144 ? 14.359 -25.422 -13.953 1 86.5 144 ARG B N 1
ATOM 2914 C CA . ARG B 1 144 ? 13.492 -26.234 -14.812 1 86.5 144 ARG B CA 1
ATOM 2915 C C . ARG B 1 144 ? 12.211 -26.625 -14.086 1 86.5 144 ARG B C 1
ATOM 2917 O O . ARG B 1 144 ? 11.797 -27.781 -14.141 1 86.5 144 ARG B O 1
ATOM 2924 N N . ARG B 1 145 ? 11.656 -25.734 -13.359 1 85.19 145 ARG B N 1
ATOM 2925 C CA . ARG B 1 145 ? 10.391 -25.922 -12.664 1 85.19 145 ARG B CA 1
ATOM 2926 C C . ARG B 1 145 ? 9.25 -25.234 -13.406 1 85.19 145 ARG B C 1
ATOM 2928 O O . ARG B 1 145 ? 9.414 -24.141 -13.938 1 85.19 145 ARG B O 1
ATOM 2935 N N . ARG B 1 146 ? 8.219 -26.016 -13.469 1 84.62 146 ARG B N 1
ATOM 2936 C CA . ARG B 1 146 ? 7.023 -25.391 -14.023 1 84.62 146 ARG B CA 1
ATOM 2937 C C . ARG B 1 146 ? 6.305 -24.547 -12.977 1 84.62 146 ARG B C 1
ATOM 2939 O O . ARG B 1 146 ? 6.301 -24.891 -11.789 1 84.62 146 ARG B O 1
ATOM 2946 N N . TRP B 1 147 ? 5.797 -23.422 -13.484 1 84.62 147 TRP B N 1
ATOM 2947 C CA . TRP B 1 147 ? 5.152 -22.5 -12.57 1 84.62 147 TRP B CA 1
ATOM 2948 C C . TRP B 1 147 ? 3.99 -21.781 -13.25 1 84.62 147 TRP B C 1
ATOM 2950 O O . TRP B 1 147 ? 3.842 -21.844 -14.469 1 84.62 147 TRP B O 1
ATOM 2960 N N . TYR B 1 148 ? 3.133 -21.25 -12.445 1 81.88 148 TYR B N 1
ATOM 2961 C CA . TYR B 1 148 ? 2.102 -20.312 -12.883 1 81.88 148 TYR B CA 1
ATOM 2962 C C . TYR B 1 148 ? 1.911 -19.203 -11.859 1 81.88 148 TYR B C 1
ATOM 2964 O O . TYR B 1 148 ? 2.299 -19.344 -10.703 1 81.88 148 TYR B O 1
ATOM 2972 N N . ILE B 1 149 ? 1.37 -18.094 -12.32 1 87.75 149 ILE B N 1
ATOM 2973 C CA . ILE B 1 149 ? 1.079 -17 -11.414 1 87.75 149 ILE B CA 1
ATOM 2974 C C . ILE B 1 149 ? -0.31 -17.172 -10.805 1 87.75 149 ILE B C 1
ATOM 2976 O O . ILE B 1 149 ? -1.32 -17.062 -11.5 1 87.75 149 ILE B O 1
ATOM 2980 N N . ALA B 1 150 ? -0.349 -17.422 -9.594 1 86.12 150 ALA B N 1
ATOM 2981 C CA . ALA B 1 150 ? -1.617 -17.625 -8.898 1 86.12 150 ALA B CA 1
ATOM 2982 C C . ALA B 1 150 ? -2.227 -16.281 -8.469 1 86.12 150 ALA B C 1
ATOM 2984 O O . ALA B 1 150 ? -3.449 -16.141 -8.422 1 86.12 150 ALA B O 1
ATOM 2985 N N . PHE B 1 151 ? -1.315 -15.383 -8.172 1 89.81 151 PHE B N 1
ATOM 2986 C CA . PHE B 1 151 ? -1.759 -14.133 -7.574 1 89.81 151 PHE B CA 1
ATOM 2987 C C . PHE B 1 151 ? -0.779 -13.008 -7.887 1 89.81 151 PHE B C 1
ATOM 2989 O O . PHE B 1 151 ? 0.436 -13.195 -7.797 1 89.81 151 PHE B O 1
ATOM 2996 N N . THR B 1 152 ? -1.31 -11.891 -8.242 1 90.31 152 THR B N 1
ATOM 2997 C CA . THR B 1 152 ? -0.542 -10.656 -8.359 1 90.31 152 THR B CA 1
ATOM 2998 C C . THR B 1 152 ? -1.092 -9.594 -7.41 1 90.31 152 THR B C 1
ATOM 3000 O O . THR B 1 152 ? -2.299 -9.344 -7.379 1 90.31 152 THR B O 1
ATOM 3003 N N . GLY B 1 153 ? -0.196 -9.055 -6.598 1 91 153 GLY B N 1
ATOM 3004 C CA . GLY B 1 153 ? -0.561 -7.988 -5.676 1 91 153 GLY B CA 1
ATOM 3005 C C . GLY B 1 153 ? 0.268 -6.73 -5.859 1 91 153 GLY B C 1
ATOM 3006 O O . GLY B 1 153 ? 1.478 -6.805 -6.082 1 91 153 GLY B O 1
ATOM 3007 N N . SER B 1 154 ? -0.345 -5.586 -5.648 1 87.56 154 SER B N 1
ATOM 3008 C CA . SER B 1 154 ? 0.339 -4.316 -5.887 1 87.56 154 SER B CA 1
ATOM 3009 C C . SER B 1 154 ? 0.912 -3.75 -4.59 1 87.56 154 SER B C 1
ATOM 3011 O O . SER B 1 154 ? 1.474 -2.652 -4.586 1 87.56 154 SER B O 1
ATOM 3013 N N . SER B 1 155 ? 0.788 -4.402 -3.498 1 87.19 155 SER B N 1
ATOM 3014 C CA . SER B 1 155 ? 1.338 -3.947 -2.225 1 87.19 155 SER B CA 1
ATOM 3015 C C . SER B 1 155 ? 2.076 -5.074 -1.508 1 87.19 155 SER B C 1
ATOM 3017 O O . SER B 1 155 ? 1.755 -6.25 -1.692 1 87.19 155 SER B O 1
ATOM 3019 N N . LEU B 1 156 ? 2.994 -4.656 -0.692 1 88.56 156 LEU B N 1
ATOM 3020 C CA . LEU B 1 156 ? 3.727 -5.625 0.112 1 88.56 156 LEU B CA 1
ATOM 3021 C C . LEU B 1 156 ? 2.777 -6.414 1.012 1 88.56 156 LEU B C 1
ATOM 3023 O O . LEU B 1 156 ? 2.902 -7.633 1.135 1 88.56 156 LEU B O 1
ATOM 3027 N N . GLU B 1 157 ? 1.844 -5.75 1.543 1 88.25 157 GLU B N 1
ATOM 3028 C CA . GLU B 1 157 ? 0.903 -6.406 2.445 1 88.25 157 GLU B CA 1
ATOM 3029 C C . GLU B 1 157 ? 0.084 -7.465 1.715 1 88.25 157 GLU B C 1
ATOM 3031 O O . GLU B 1 157 ? -0.091 -8.578 2.217 1 88.25 157 GLU B O 1
ATOM 3036 N N . SER B 1 158 ? -0.419 -7.125 0.582 1 91.12 158 SER B N 1
ATOM 3037 C CA . SER B 1 158 ? -1.219 -8.086 -0.174 1 91.12 158 SER B CA 1
ATOM 3038 C C . SER B 1 158 ? -0.404 -9.328 -0.529 1 91.12 158 SER B C 1
ATOM 3040 O O . SER B 1 158 ? -0.907 -10.445 -0.45 1 91.12 158 SER B O 1
ATOM 3042 N N . VAL B 1 159 ? 0.837 -9.102 -0.887 1 93.12 159 VAL B N 1
ATOM 3043 C CA . VAL B 1 159 ? 1.713 -10.211 -1.248 1 93.12 159 VAL B CA 1
ATOM 3044 C C . VAL B 1 159 ? 2.01 -11.062 -0.013 1 93.12 159 VAL B C 1
ATOM 3046 O O . VAL B 1 159 ? 1.876 -12.289 -0.047 1 93.12 159 VAL B O 1
ATOM 3049 N N . LEU B 1 160 ? 2.326 -10.43 1.0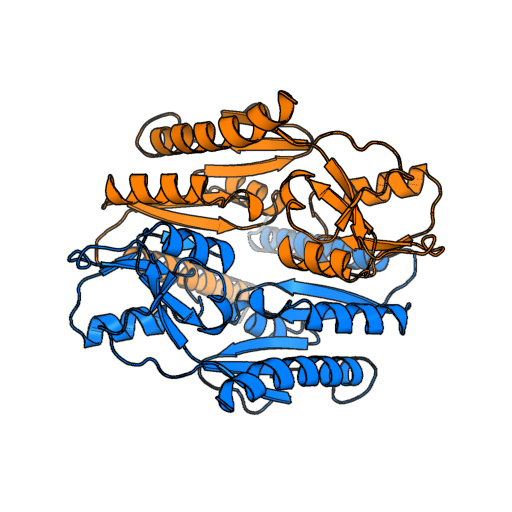7 1 94.25 160 LEU B N 1
ATOM 3050 C CA . LEU B 1 160 ? 2.668 -11.141 2.295 1 94.25 160 LEU B CA 1
ATOM 3051 C C . LEU B 1 160 ? 1.482 -11.961 2.797 1 94.25 160 LEU B C 1
ATOM 3053 O O . LEU B 1 160 ? 1.627 -13.141 3.113 1 94.25 160 LEU B O 1
ATOM 3057 N N . VAL B 1 161 ? 0.336 -11.391 2.834 1 93.75 161 VAL B N 1
ATOM 3058 C CA . VAL B 1 161 ? -0.845 -12.078 3.342 1 93.75 161 VAL B CA 1
ATOM 3059 C C . VAL B 1 161 ? -1.18 -13.266 2.438 1 93.75 161 VAL B C 1
ATOM 3061 O O . VAL B 1 161 ? -1.603 -14.32 2.916 1 93.75 161 VAL B O 1
ATOM 3064 N N . SER B 1 162 ? -1.015 -13.086 1.146 1 93.56 162 SER B N 1
ATOM 3065 C CA . SER B 1 162 ? -1.277 -14.156 0.193 1 93.56 162 SER B CA 1
ATOM 3066 C C . SER B 1 162 ? -0.314 -15.32 0.395 1 93.56 162 SER B C 1
ATOM 3068 O O . SER B 1 162 ? -0.718 -16.484 0.336 1 93.56 162 SER B O 1
ATOM 3070 N N . VAL B 1 163 ? 0.914 -15.016 0.651 1 95.06 163 VAL B N 1
ATOM 3071 C CA . VAL B 1 163 ? 1.889 -16.062 0.928 1 95.06 163 VAL B CA 1
ATOM 3072 C C . VAL B 1 163 ? 1.539 -16.766 2.24 1 95.06 163 VAL B C 1
ATOM 3074 O O . VAL B 1 163 ? 1.565 -17.984 2.324 1 95.06 163 VAL B O 1
ATOM 3077 N N . GLU B 1 164 ? 1.18 -16.016 3.236 1 94.94 164 GLU B N 1
ATOM 3078 C CA . GLU B 1 164 ? 0.828 -16.547 4.547 1 94.94 164 GLU B CA 1
ATOM 3079 C C . GLU B 1 164 ? -0.304 -17.562 4.445 1 94.94 164 GLU B C 1
ATOM 3081 O O . GLU B 1 164 ? -0.318 -18.562 5.172 1 94.94 164 GLU B O 1
ATOM 3086 N N . THR B 1 165 ? -1.188 -17.25 3.572 1 91.25 165 THR B N 1
ATOM 3087 C CA . THR B 1 165 ? -2.381 -18.078 3.463 1 91.25 165 THR B CA 1
ATOM 3088 C C . THR B 1 165 ? -2.137 -19.25 2.52 1 91.25 165 THR B C 1
ATOM 3090 O O . THR B 1 165 ? -3.043 -20.047 2.264 1 91.25 165 THR B O 1
ATOM 3093 N N . GLY B 1 166 ? -0.942 -19.297 1.89 1 89.69 166 GLY B N 1
ATOM 3094 C CA . GLY B 1 166 ? -0.539 -20.469 1.13 1 89.69 166 GLY B CA 1
ATOM 3095 C C . GLY B 1 166 ? -0.902 -20.375 -0.341 1 89.69 166 GLY B C 1
ATOM 3096 O O . GLY B 1 166 ? -0.958 -21.391 -1.033 1 89.69 166 GLY B O 1
ATOM 3097 N N . LEU B 1 167 ? -1.16 -19.172 -0.816 1 88.06 167 LEU B N 1
ATOM 3098 C CA . LEU B 1 167 ? -1.54 -19 -2.215 1 88.06 167 LEU B CA 1
ATOM 3099 C C . LEU B 1 167 ? -0.38 -19.344 -3.141 1 88.06 167 LEU B C 1
ATOM 3101 O O . LEU B 1 167 ? -0.594 -19.734 -4.289 1 88.06 167 LEU B O 1
ATOM 3105 N N . GLY B 1 168 ? 0.803 -19.141 -2.672 1 91.38 168 GLY B N 1
ATOM 3106 C CA . GLY B 1 168 ? 1.963 -19.422 -3.5 1 91.38 168 GLY B CA 1
ATOM 3107 C C . GLY B 1 168 ? 3.273 -19.031 -2.85 1 91.38 168 GLY B C 1
ATOM 3108 O O . GLY B 1 168 ? 3.291 -18.562 -1.709 1 91.38 168 GLY B O 1
ATOM 3109 N N . LEU B 1 169 ? 4.316 -19.297 -3.668 1 93.44 169 LEU B N 1
ATOM 3110 C CA . LEU B 1 169 ? 5.676 -18.906 -3.309 1 93.44 169 LEU B CA 1
ATOM 3111 C C . LEU B 1 169 ? 5.984 -17.5 -3.801 1 93.44 169 LEU B C 1
ATOM 3113 O O . LEU B 1 169 ? 5.492 -17.078 -4.852 1 93.44 169 LEU B O 1
ATOM 3117 N N . SER B 1 170 ? 6.801 -16.797 -2.988 1 94.88 170 SER B N 1
ATOM 3118 C CA . SER B 1 170 ? 7.227 -15.469 -3.428 1 94.88 170 SER B CA 1
ATOM 3119 C C . SER B 1 170 ? 8.68 -15.203 -3.051 1 94.88 170 SER B C 1
ATOM 3121 O O . SER B 1 170 ? 9.258 -15.922 -2.232 1 94.88 170 SER B O 1
ATOM 3123 N N . LEU B 1 171 ? 9.266 -14.312 -3.744 1 94.75 171 LEU B N 1
ATOM 3124 C CA . LEU B 1 171 ? 10.586 -13.781 -3.443 1 94.75 171 LEU B CA 1
ATOM 3125 C C . LEU B 1 171 ? 10.484 -12.406 -2.791 1 94.75 171 LEU B C 1
ATOM 3127 O O . LEU B 1 171 ? 9.938 -11.469 -3.385 1 94.75 171 LEU B O 1
ATOM 3131 N N . LEU B 1 172 ? 11.023 -12.266 -1.549 1 94.19 172 LEU B N 1
ATOM 3132 C CA . LEU B 1 172 ? 10.828 -11.055 -0.764 1 94.19 172 LEU B CA 1
ATOM 3133 C C . LEU B 1 172 ? 12.094 -10.703 0.013 1 94.19 172 LEU B C 1
ATOM 3135 O O . LEU B 1 172 ? 12.914 -11.578 0.304 1 94.19 172 LEU B O 1
ATOM 3139 N N . PRO B 1 173 ? 12.227 -9.375 0.335 1 93.06 173 PRO B N 1
ATOM 3140 C CA . PRO B 1 173 ? 13.266 -9.031 1.312 1 93.06 173 PRO B CA 1
ATOM 3141 C C . PRO B 1 173 ? 13.039 -9.695 2.668 1 93.06 173 PRO B C 1
ATOM 3143 O O . PRO B 1 173 ? 11.93 -9.656 3.203 1 93.06 173 PRO B O 1
ATOM 3146 N N . VAL B 1 174 ? 14.094 -10.242 3.23 1 93.88 174 VAL B N 1
ATOM 3147 C CA . VAL B 1 174 ? 14.008 -11.031 4.457 1 93.88 174 VAL B CA 1
ATOM 3148 C C . VAL B 1 174 ? 13.422 -10.172 5.578 1 93.88 174 VAL B C 1
ATOM 3150 O O . VAL B 1 174 ? 12.562 -10.633 6.332 1 93.88 174 VAL B O 1
ATOM 3153 N N . ALA B 1 175 ? 13.758 -8.922 5.625 1 90.69 175 ALA B N 1
ATOM 3154 C CA . ALA B 1 175 ? 13.375 -8.039 6.719 1 90.69 175 ALA B CA 1
ATOM 3155 C C . ALA B 1 175 ? 11.875 -7.773 6.711 1 90.69 175 ALA B C 1
ATOM 3157 O O . ALA B 1 175 ? 11.289 -7.441 7.742 1 90.69 175 ALA B O 1
ATOM 3158 N N . THR B 1 176 ? 11.219 -7.855 5.602 1 92 176 THR B N 1
ATOM 3159 C CA . THR B 1 176 ? 9.797 -7.555 5.488 1 92 176 THR B CA 1
ATOM 3160 C C . THR B 1 176 ? 8.953 -8.695 6.055 1 92 176 THR B C 1
ATOM 3162 O O . THR B 1 176 ? 7.746 -8.547 6.234 1 92 176 THR B O 1
ATOM 3165 N N . THR B 1 177 ? 9.547 -9.812 6.355 1 94.94 177 THR B N 1
ATOM 3166 C CA . THR B 1 177 ? 8.805 -11.008 6.758 1 94.94 177 THR B CA 1
ATOM 3167 C C . THR B 1 177 ? 8.797 -11.148 8.273 1 94.94 177 THR B C 1
ATOM 3169 O O . THR B 1 177 ? 8.18 -12.07 8.812 1 94.94 177 THR B O 1
ATOM 3172 N N . ASN B 1 178 ? 9.469 -10.258 8.977 1 90.5 178 ASN B N 1
ATOM 3173 C CA . ASN B 1 178 ? 9.508 -10.32 10.43 1 90.5 178 ASN B CA 1
ATOM 3174 C C . ASN B 1 178 ? 8.102 -10.281 11.031 1 90.5 178 ASN B C 1
ATOM 3176 O O . ASN B 1 178 ? 7.316 -9.383 10.719 1 90.5 178 ASN B O 1
ATOM 3180 N N . GLY B 1 179 ? 7.828 -11.281 11.844 1 90.88 179 GLY B N 1
ATOM 3181 C CA . GLY B 1 179 ? 6.539 -11.32 12.516 1 90.88 179 GLY B CA 1
ATOM 3182 C C . GLY B 1 179 ? 5.434 -11.898 11.648 1 90.88 179 GLY B C 1
ATOM 3183 O O . GLY B 1 179 ? 4.266 -11.906 12.047 1 90.88 179 GLY B O 1
ATOM 3184 N N . ARG B 1 180 ? 5.781 -12.266 10.523 1 94.19 180 ARG B N 1
ATOM 3185 C CA . ARG B 1 180 ? 4.797 -12.828 9.602 1 94.19 180 ARG B CA 1
ATOM 3186 C C . ARG B 1 180 ? 4.82 -14.359 9.641 1 94.19 180 ARG B C 1
ATOM 3188 O O . ARG B 1 180 ? 5.84 -14.961 9.984 1 94.19 180 ARG B O 1
ATOM 3195 N N . ARG B 1 181 ? 3.752 -14.945 9.297 1 95.5 181 ARG B N 1
ATOM 3196 C CA . ARG B 1 181 ? 3.631 -16.391 9.305 1 95.5 181 ARG B CA 1
ATOM 3197 C C . ARG B 1 181 ? 4.109 -17 7.988 1 95.5 181 ARG B C 1
ATOM 3199 O O . ARG B 1 181 ? 3.373 -17.734 7.332 1 95.5 181 ARG B O 1
ATOM 3206 N N . VAL B 1 182 ? 5.285 -16.688 7.688 1 96.62 182 VAL B N 1
ATOM 3207 C CA . VAL B 1 182 ? 5.949 -17.25 6.512 1 96.62 182 VAL B CA 1
ATOM 3208 C C . VAL B 1 182 ? 7.277 -17.891 6.926 1 96.62 182 VAL B C 1
ATOM 3210 O O . VAL B 1 182 ? 7.801 -17.594 8 1 96.62 182 VAL B O 1
ATOM 3213 N N . ARG B 1 183 ? 7.801 -18.766 6.094 1 96 183 ARG B N 1
ATOM 3214 C CA . ARG B 1 183 ? 9.109 -19.391 6.309 1 96 183 ARG B CA 1
ATOM 3215 C C . ARG B 1 183 ? 9.914 -19.422 5.016 1 96 183 ARG B C 1
ATOM 3217 O O . ARG B 1 183 ? 9.352 -19.438 3.922 1 96 183 ARG B O 1
ATOM 3224 N N . ARG B 1 184 ? 11.172 -19.5 5.184 1 94.88 184 ARG B N 1
ATOM 3225 C CA . ARG B 1 184 ? 12.078 -19.547 4.039 1 94.88 184 ARG B CA 1
ATOM 3226 C C . ARG B 1 184 ? 11.938 -20.859 3.281 1 94.88 184 ARG B C 1
ATOM 3228 O O . ARG B 1 184 ? 11.781 -21.922 3.893 1 94.88 184 ARG B O 1
ATOM 3235 N N . TYR B 1 185 ? 11.867 -20.75 2.014 1 93.31 185 TYR B N 1
ATOM 3236 C CA . TYR B 1 185 ? 11.938 -21.891 1.11 1 93.31 185 TYR B CA 1
ATOM 3237 C C . TYR B 1 185 ? 13.305 -21.984 0.447 1 93.31 185 TYR B C 1
ATOM 3239 O O . TYR B 1 185 ? 13.531 -21.391 -0.605 1 93.31 185 TYR B O 1
ATOM 3247 N N . ASP B 1 186 ? 14.141 -22.891 0.823 1 89.94 186 ASP B N 1
ATOM 3248 C CA . ASP B 1 186 ? 15.555 -22.875 0.456 1 89.94 186 ASP B CA 1
ATOM 3249 C C . ASP B 1 186 ? 15.82 -23.812 -0.726 1 89.94 186 ASP B C 1
ATOM 3251 O O . ASP B 1 186 ? 16.938 -23.828 -1.265 1 89.94 186 ASP B O 1
ATOM 3255 N N . SER B 1 187 ? 14.805 -24.438 -1.183 1 88.12 187 SER B N 1
ATOM 3256 C CA . SER B 1 187 ? 15.008 -25.469 -2.197 1 88.12 187 SER B CA 1
ATOM 3257 C C . SER B 1 187 ? 15.328 -24.844 -3.555 1 88.12 187 SER B C 1
ATOM 3259 O O . SER B 1 187 ? 15.781 -25.531 -4.465 1 88.12 187 SER B O 1
ATOM 3261 N N . LEU B 1 188 ? 15.102 -23.641 -3.686 1 88.81 188 LEU B N 1
ATOM 3262 C CA . LEU B 1 188 ? 15.344 -22.984 -4.969 1 88.81 188 LEU B CA 1
ATOM 3263 C C . LEU B 1 188 ? 16.688 -22.25 -4.957 1 88.81 188 LEU B C 1
ATOM 3265 O O . LEU B 1 188 ? 17.031 -21.562 -5.914 1 88.81 188 LEU B O 1
ATOM 3269 N N . GLY B 1 189 ? 17.438 -22.375 -3.893 1 84.19 189 GLY B N 1
ATOM 3270 C CA . GLY B 1 189 ? 18.781 -21.828 -3.818 1 84.19 189 GLY B CA 1
ATOM 3271 C C . GLY B 1 189 ? 18.812 -20.406 -3.309 1 84.19 189 GLY B C 1
ATOM 3272 O O . GLY B 1 189 ? 17.766 -19.828 -2.984 1 84.19 189 GLY B O 1
ATOM 3273 N N . ALA B 1 190 ? 20.047 -19.906 -3.324 1 82.94 190 ALA B N 1
ATOM 3274 C CA . ALA B 1 190 ? 20.266 -18.562 -2.814 1 82.94 190 ALA B CA 1
ATOM 3275 C C . ALA B 1 190 ? 19.906 -17.516 -3.861 1 82.94 190 ALA B C 1
ATOM 3277 O O . ALA B 1 190 ? 20.031 -17.75 -5.062 1 82.94 190 ALA B O 1
ATOM 3278 N N . VAL B 1 191 ? 19.406 -16.422 -3.404 1 87.62 191 VAL B N 1
ATOM 3279 C CA . VAL B 1 191 ? 19.047 -15.289 -4.246 1 87.62 191 VAL B CA 1
ATOM 3280 C C . VAL B 1 191 ? 20 -14.125 -3.984 1 87.62 191 VAL B C 1
ATOM 3282 O O . VAL B 1 191 ? 20.281 -13.789 -2.83 1 87.62 191 VAL B O 1
ATOM 3285 N N . PRO B 1 192 ? 20.578 -13.531 -5.047 1 87.44 192 PRO B N 1
ATOM 3286 C CA . PRO B 1 192 ? 21.422 -12.352 -4.832 1 87.44 192 PRO B CA 1
ATOM 3287 C C . PRO B 1 192 ? 20.703 -11.234 -4.094 1 87.44 192 PRO B C 1
ATOM 3289 O O . PRO B 1 192 ? 19.5 -11.039 -4.285 1 87.44 192 PRO B O 1
ATOM 3292 N N . PRO B 1 193 ? 21.516 -10.523 -3.223 1 91.12 193 PRO B N 1
ATOM 3293 C CA . PRO B 1 193 ? 20.906 -9.375 -2.547 1 91.12 193 PRO B CA 1
ATOM 3294 C C . PRO B 1 193 ? 20.516 -8.258 -3.514 1 91.12 193 PRO B C 1
ATOM 3296 O O . PRO B 1 193 ? 21.031 -8.195 -4.633 1 91.12 193 PRO B O 1
ATOM 3299 N N . MET B 1 194 ? 19.609 -7.461 -3.045 1 91.81 194 MET B N 1
ATOM 3300 C CA . MET B 1 194 ? 19.25 -6.23 -3.75 1 91.81 194 MET B CA 1
ATOM 3301 C C . MET B 1 194 ? 19.844 -5.012 -3.053 1 91.81 194 MET B C 1
ATOM 3303 O O . MET B 1 194 ? 20.406 -5.125 -1.959 1 91.81 194 MET B O 1
ATOM 3307 N N . ALA B 1 195 ? 19.719 -3.914 -3.789 1 94.31 195 ALA B N 1
ATOM 3308 C CA . ALA B 1 195 ? 20.172 -2.646 -3.219 1 94.31 195 ALA B CA 1
ATOM 3309 C C . ALA B 1 195 ? 18.984 -1.761 -2.846 1 94.31 195 ALA B C 1
ATOM 3311 O O . ALA B 1 195 ? 18 -1.682 -3.59 1 94.31 195 ALA B O 1
ATOM 3312 N N . VAL B 1 196 ? 19.062 -1.189 -1.686 1 96.5 196 VAL B N 1
ATOM 3313 C CA . VAL B 1 196 ? 18.203 -0.076 -1.311 1 96.5 196 VAL B CA 1
ATOM 3314 C C . VAL B 1 196 ? 18.969 1.24 -1.447 1 96.5 196 VAL B C 1
ATOM 3316 O O . VAL B 1 196 ? 19.953 1.471 -0.741 1 96.5 196 VAL B O 1
ATOM 3319 N N . SER B 1 197 ? 18.469 2.092 -2.354 1 97.69 197 SER B N 1
ATOM 3320 C CA . SER B 1 197 ? 19.203 3.312 -2.666 1 97.69 197 SER B CA 1
ATOM 3321 C C . SER B 1 197 ? 18.359 4.551 -2.416 1 97.69 197 SER B C 1
ATOM 3323 O O . SER B 1 197 ? 17.141 4.516 -2.59 1 97.69 197 SER B O 1
ATOM 3325 N N . ILE B 1 198 ? 19.031 5.57 -2.012 1 98.25 198 ILE B N 1
ATOM 3326 C CA . ILE B 1 198 ? 18.375 6.863 -1.854 1 98.25 198 ILE B CA 1
ATOM 3327 C C . ILE B 1 198 ? 18.953 7.855 -2.861 1 98.25 198 ILE B C 1
ATOM 3329 O O . ILE B 1 198 ? 20.172 7.93 -3.047 1 98.25 198 ILE B O 1
ATOM 3333 N N . TYR B 1 199 ? 18.062 8.531 -3.586 1 97.75 199 TYR B N 1
ATOM 3334 C CA . TYR B 1 199 ? 18.438 9.492 -4.621 1 97.75 199 TYR B CA 1
ATOM 3335 C C . TYR B 1 199 ? 17.844 10.867 -4.312 1 97.75 199 TYR B C 1
ATOM 3337 O O . TYR B 1 199 ? 16.719 10.977 -3.83 1 97.75 199 TYR B O 1
ATOM 3345 N N . THR B 1 200 ? 18.547 11.859 -4.602 1 97 200 THR B N 1
ATOM 3346 C CA . THR B 1 200 ? 18.094 13.25 -4.578 1 97 200 THR B CA 1
ATOM 3347 C C . THR B 1 200 ? 18.922 14.102 -5.531 1 97 200 THR B C 1
ATOM 3349 O O . THR B 1 200 ? 20.109 13.836 -5.75 1 97 200 THR B O 1
ATOM 3352 N N . TRP B 1 201 ? 18.219 15.109 -6.125 1 89.5 201 TRP B N 1
ATOM 3353 C CA . TRP B 1 201 ? 18.938 16.047 -6.98 1 89.5 201 TRP B CA 1
ATOM 3354 C C . TRP B 1 201 ? 19.609 17.141 -6.148 1 89.5 201 TRP B C 1
ATOM 3356 O O . TRP B 1 201 ? 20.578 17.75 -6.594 1 89.5 201 TRP B O 1
ATOM 3366 N N . GLU B 1 202 ? 19.016 17.422 -4.992 1 83.69 202 GLU B N 1
ATOM 3367 C CA . GLU B 1 202 ? 19.453 18.531 -4.164 1 83.69 202 GLU B CA 1
ATOM 3368 C C . GLU B 1 202 ? 20.625 18.141 -3.283 1 83.69 202 GLU B C 1
ATOM 3370 O O . GLU B 1 202 ? 20.547 17.188 -2.51 1 83.69 202 GLU B O 1
ATOM 3375 N N . LYS B 1 203 ? 21.656 18.969 -3.453 1 82.19 203 LYS B N 1
ATOM 3376 C CA . LYS B 1 203 ? 22.859 18.641 -2.709 1 82.19 203 LYS B CA 1
ATOM 3377 C C . LYS B 1 203 ? 23.031 19.562 -1.506 1 82.19 203 LYS B C 1
ATOM 3379 O O . LYS B 1 203 ? 23.938 19.344 -0.689 1 82.19 203 LYS B O 1
ATOM 3384 N N . ALA B 1 204 ? 22.172 20.547 -1.436 1 81.62 204 ALA B N 1
ATOM 3385 C CA . ALA B 1 204 ? 22.219 21.469 -0.304 1 81.62 204 ALA B CA 1
ATOM 3386 C C . ALA B 1 204 ? 20.812 21.953 0.074 1 81.62 204 ALA B C 1
ATOM 3388 O O . ALA B 1 204 ? 19.844 21.609 -0.588 1 81.62 204 ALA B O 1
ATOM 3389 N N . GLY B 1 205 ? 20.703 22.562 1.294 1 89.19 205 GLY B N 1
ATOM 3390 C CA . GLY B 1 205 ? 19.438 23.125 1.718 1 89.19 205 GLY B CA 1
ATOM 3391 C C . GLY B 1 205 ? 18.609 22.156 2.559 1 89.19 205 GLY B C 1
ATOM 3392 O O . GLY B 1 205 ? 19.141 21.188 3.107 1 89.19 205 GLY B O 1
ATOM 3393 N N . ILE B 1 206 ? 17.422 22.453 2.67 1 90.62 206 ILE B N 1
ATOM 3394 C CA . ILE B 1 206 ? 16.516 21.781 3.592 1 90.62 206 ILE B CA 1
ATOM 3395 C C . ILE B 1 206 ? 16.281 20.344 3.143 1 90.62 206 ILE B C 1
ATOM 3397 O O . ILE B 1 206 ? 16.203 19.422 3.971 1 90.62 206 ILE B O 1
ATOM 3401 N N . ILE B 1 207 ? 16.297 20.109 1.882 1 92.88 207 ILE B N 1
ATOM 3402 C CA . ILE B 1 207 ? 16.078 18.781 1.342 1 92.88 207 ILE B CA 1
ATOM 3403 C C . ILE B 1 207 ? 17.281 17.891 1.659 1 92.88 207 ILE B C 1
ATOM 3405 O O . ILE B 1 207 ? 17.109 16.719 2.043 1 92.88 207 ILE B O 1
ATOM 3409 N N . SER B 1 208 ? 18.469 18.422 1.516 1 92.56 208 SER B N 1
ATOM 3410 C CA . SER B 1 208 ? 19.672 17.672 1.837 1 92.56 208 SER B CA 1
ATOM 3411 C C . SER B 1 208 ? 19.703 17.281 3.312 1 92.56 208 SER B C 1
ATOM 3413 O O . SER B 1 208 ? 20.156 16.188 3.662 1 92.56 208 SER B O 1
ATOM 3415 N N . GLN B 1 209 ? 19.25 18.156 4.145 1 94.19 209 GLN B N 1
ATOM 3416 C CA . GLN B 1 209 ? 19.172 17.844 5.57 1 94.19 209 GLN B CA 1
ATOM 3417 C C . GLN B 1 209 ? 18.25 16.672 5.84 1 94.19 209 GLN B C 1
ATOM 3419 O O . GLN B 1 209 ? 18.562 15.789 6.629 1 94.19 209 GLN B O 1
ATOM 3424 N N . LEU B 1 210 ? 17.109 16.672 5.168 1 95.88 210 LEU B N 1
ATOM 3425 C CA . LEU B 1 210 ? 16.156 15.578 5.312 1 95.88 210 LEU B CA 1
ATOM 3426 C C . LEU B 1 210 ? 16.75 14.258 4.816 1 95.88 210 LEU B C 1
ATOM 3428 O O . LEU B 1 210 ? 16.625 13.227 5.477 1 95.88 210 LEU B O 1
ATOM 3432 N N . VAL B 1 211 ? 17.453 14.297 3.729 1 97.25 211 VAL B N 1
ATOM 3433 C CA . VAL B 1 211 ? 18.062 13.117 3.133 1 97.25 211 VAL B CA 1
ATOM 3434 C C . VAL B 1 211 ? 19.094 12.523 4.098 1 97.25 211 VAL B C 1
ATOM 3436 O O . VAL B 1 211 ? 19.188 11.305 4.242 1 97.25 211 VAL B O 1
ATOM 3439 N N . ASP B 1 212 ? 19.812 13.359 4.711 1 96.44 212 ASP B N 1
ATOM 3440 C CA . ASP B 1 212 ? 20.812 12.898 5.676 1 96.44 212 ASP B CA 1
ATOM 3441 C C . ASP B 1 212 ? 20.141 12.148 6.828 1 96.44 212 ASP B C 1
ATOM 3443 O O . ASP B 1 212 ? 20.625 11.086 7.242 1 96.44 212 ASP B O 1
ATOM 3447 N N . LYS B 1 213 ? 19.062 12.703 7.309 1 97.06 213 LYS B N 1
ATOM 3448 C CA . LYS B 1 213 ? 18.344 12.055 8.398 1 97.06 213 LYS B CA 1
ATOM 3449 C C . LYS B 1 213 ? 17.75 10.727 7.945 1 97.06 213 LYS B C 1
ATOM 3451 O O . LYS B 1 213 ? 17.797 9.734 8.672 1 97.06 213 LYS B O 1
ATOM 3456 N N . MET B 1 214 ? 17.172 10.711 6.754 1 97.56 214 MET B N 1
ATOM 3457 C CA . MET B 1 214 ? 16.609 9.484 6.188 1 97.56 214 MET B CA 1
ATOM 3458 C C . MET B 1 214 ? 17.703 8.422 6.008 1 97.56 214 MET B C 1
ATOM 3460 O O . MET B 1 214 ? 17.469 7.246 6.281 1 97.56 214 MET B O 1
ATOM 3464 N N . THR B 1 215 ? 18.844 8.898 5.574 1 97.38 215 THR B N 1
ATOM 3465 C CA . THR B 1 215 ? 19.969 7.992 5.348 1 97.38 215 THR B CA 1
ATOM 3466 C C . THR B 1 215 ? 20.422 7.348 6.656 1 97.38 215 THR B C 1
ATOM 3468 O O . THR B 1 215 ? 20.75 6.164 6.691 1 97.38 215 THR B O 1
ATOM 3471 N N . SER B 1 216 ? 20.406 8.094 7.668 1 97.06 216 SER B N 1
ATOM 3472 C CA . SER B 1 216 ? 20.766 7.566 8.977 1 97.06 216 SER B CA 1
ATOM 3473 C C . SER B 1 216 ? 19.828 6.453 9.414 1 97.06 216 SER B C 1
ATOM 3475 O O . SER B 1 216 ? 20.266 5.449 9.984 1 97.06 216 SER B O 1
ATOM 3477 N N . VAL B 1 217 ? 18.547 6.617 9.164 1 96.5 217 VAL B N 1
ATOM 3478 C CA . VAL B 1 217 ? 17.562 5.598 9.484 1 96.5 217 VAL B CA 1
ATOM 3479 C C . VAL B 1 217 ? 17.844 4.32 8.703 1 96.5 217 VAL B C 1
ATOM 3481 O O . VAL B 1 217 ? 17.812 3.221 9.258 1 96.5 217 VAL B O 1
ATOM 3484 N N . LEU B 1 218 ? 18.188 4.477 7.438 1 96.44 218 LEU B N 1
ATOM 3485 C CA . LEU B 1 218 ? 18.469 3.326 6.59 1 96.44 218 LEU B CA 1
ATOM 3486 C C . LEU B 1 218 ? 19.75 2.623 7.035 1 96.44 218 LEU B C 1
ATOM 3488 O O . LEU B 1 218 ? 19.812 1.392 7.035 1 96.44 218 LEU B O 1
ATOM 3492 N N . GLN B 1 219 ? 20.719 3.418 7.391 1 95.12 219 GLN B N 1
ATOM 3493 C CA . GLN B 1 219 ? 21.984 2.861 7.879 1 95.12 219 GLN B CA 1
ATOM 3494 C C . GLN B 1 219 ? 21.75 1.994 9.117 1 95.12 219 GLN B C 1
ATOM 3496 O O . GLN B 1 219 ? 22.312 0.899 9.219 1 95.12 219 GLN B O 1
ATOM 3501 N N . GLU B 1 220 ? 21 2.441 10 1 93.25 220 GLU B N 1
ATOM 3502 C CA . GLU B 1 220 ? 20.703 1.691 11.211 1 93.25 220 GLU B CA 1
ATOM 3503 C C . GLU B 1 220 ? 19.938 0.409 10.906 1 93.25 220 GLU B C 1
ATOM 3505 O O . GLU B 1 220 ? 20.203 -0.635 11.508 1 93.25 220 GLU B O 1
ATOM 3510 N N . ARG B 1 221 ? 19.047 0.497 9.984 1 91.12 221 ARG B N 1
ATOM 3511 C CA . ARG B 1 221 ? 18.203 -0.64 9.617 1 91.12 221 ARG B CA 1
ATOM 3512 C C . ARG B 1 221 ? 19.031 -1.729 8.938 1 91.12 221 ARG B C 1
ATOM 3514 O O . ARG B 1 221 ? 18.859 -2.916 9.234 1 91.12 221 ARG B O 1
ATOM 3521 N N . PHE B 1 222 ? 19.938 -1.364 8.047 1 90.38 222 PHE B N 1
ATOM 3522 C CA . PHE B 1 222 ? 20.578 -2.35 7.188 1 90.38 222 PHE B CA 1
ATOM 3523 C C . PHE B 1 222 ? 21.984 -2.65 7.668 1 90.38 222 PHE B C 1
ATOM 3525 O O . PHE B 1 222 ? 22.594 -3.641 7.25 1 90.38 222 PHE B O 1
ATOM 3532 N N . GLN B 1 223 ? 22.656 -1.829 8.281 1 75.44 223 GLN B N 1
ATO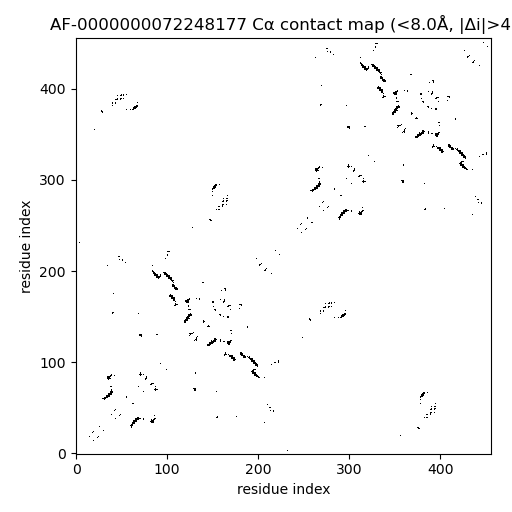M 3533 C CA . GLN B 1 223 ? 23.953 -2.176 8.867 1 75.44 223 GLN B CA 1
ATOM 3534 C C . GLN B 1 223 ? 23.781 -3.062 10.102 1 75.44 223 GLN B C 1
ATOM 3536 O O . GLN B 1 223 ? 24.609 -3.93 10.367 1 75.44 223 GLN B O 1
ATOM 3541 N N . SER B 1 224 ? 22.75 -2.818 10.867 1 58.75 224 SER B N 1
ATOM 3542 C CA . SER B 1 224 ? 22.484 -3.764 11.945 1 58.75 224 SER B CA 1
ATOM 3543 C C . SER B 1 224 ? 22.203 -5.164 11.398 1 58.75 224 SER B C 1
ATOM 3545 O O . SER B 1 224 ? 22.375 -6.156 12.109 1 58.75 224 SER B O 1
ATOM 3547 N N . SER B 1 225 ? 21.688 -5.305 10.273 1 50.69 225 SER B N 1
ATOM 3548 C CA . SER B 1 225 ? 21.406 -6.609 9.695 1 50.69 225 SER B CA 1
ATOM 3549 C C . SER B 1 225 ? 22.672 -7.324 9.266 1 50.69 225 SER B C 1
ATOM 3551 O O . SER B 1 225 ? 22.719 -8.555 9.219 1 50.69 225 SER B O 1
ATOM 3553 N N . ILE B 1 226 ? 23.797 -6.633 8.875 1 45.12 226 ILE B N 1
ATOM 3554 C CA . ILE B 1 226 ? 25.047 -7.227 8.438 1 45.12 226 ILE B CA 1
ATOM 3555 C C . ILE B 1 226 ? 25.828 -7.734 9.648 1 45.12 226 ILE B C 1
ATOM 3557 O O . ILE B 1 226 ? 26.609 -8.68 9.539 1 45.12 226 ILE B O 1
ATOM 3561 N N . ASN B 1 227 ? 25.641 -7.055 10.719 1 38.25 227 ASN B N 1
ATOM 3562 C CA . ASN B 1 227 ? 26.484 -7.555 11.797 1 38.25 227 ASN B CA 1
ATOM 3563 C C . ASN B 1 227 ? 25.953 -8.859 12.375 1 38.25 227 ASN B C 1
ATOM 3565 O O . ASN B 1 227 ? 26.344 -9.273 13.469 1 38.25 227 ASN B O 1
ATOM 3569 N N . ILE B 1 228 ? 24.969 -9.43 11.805 1 29.28 228 ILE B N 1
ATOM 3570 C CA . ILE B 1 228 ? 24.844 -10.766 12.375 1 29.28 228 ILE B CA 1
ATOM 3571 C C . ILE B 1 228 ? 25.844 -11.703 11.695 1 29.28 228 ILE B C 1
ATOM 3573 O O . ILE B 1 228 ? 26 -11.672 10.477 1 29.28 228 ILE B O 1
#

Secondary structure (DSSP, 8-state):
--HHHHHHHHHHHHHHHHHHHHHHHH--TT-PEEEEEEE-GGG--HHHHHHHHHHHHH-TTEEEEEEE--HHHHHHHHHTT--SEEEEEESS--TT-SEEEEE-EEEEEETT--SPPPSSEEEEEPPTT-TTHHHHHHHHHHTT--EEEEEEESSHHHHHHHHHTTS-BEEEEGGGGTTSSEEE-GGG-----EEEEEEES--SHHHHHHHHHHHHHHHHHHHHHHT-/--HHHHHHHHHHHHHHHHHHHHHHHH--TT-PEEEEEEE-GGG--HHHHHHHHHHHHH-TTEEEEEEE--HHHHHHHHHTT--SEEEEEESS--TT-SEEEEE-EEEEEETT--SPPPSSEEEEEPPTT-TTHHHHHHHHHHTT--EEEEEEESSHHHHHHHHHTTS-BEEEEGGGGTTSSEEE-GGG-----EEEEEEES--SSHHHHHHHHHHHHHHHHHHHHHT-

Nearest PDB structures (foldseek):
  7yhj-assembly1_E  TM=7.887E-01  e=1.333E-13  Escherichia coli
  7yhj-assembly2_D-2  TM=7.777E-01  e=2.223E-13  Escherichia coli
  7yhj-assembly1_C  TM=7.560E-01  e=2.085E-13  Escherichia coli
  3onm-assembly1_A  TM=7.249E-01  e=1.333E-13  Yersinia pseudotuberculosis IP 31758
  3onm-assembly1_B  TM=7.614E-01  e=9.675E-13  Yersinia pseudotuberculosis IP 31758

Sequence (456 aa):
MTASGEYLIGYAQRILTLQQEAEALLKDPAGSIPIRIGLPEDMMSPAMAEVFGIFAKEHRSIRLDVTSGLSRNLTERYRNGEFDIIIVKEPAASADHHATFPEEMAWFESSNSTTEWSDPMGLVTFPQGGLYRDEMFATLERERRRWYIAFTGSSLESVLVSVETGLGLSLLPVATTNGRRVRRYDSLGAVPPMAVSIYTWEKAGIISQLVDKMTSVLQERFQSSINIMTASGEYLIGYAQRILTLQQEAEALLKDPAGSIPIRIGLPEDMMSPAMAEVFGIFAKEHRSIRLDVTSGLSRNLTERYRNGEFDIIIVKEPAASADHHATFPEEMAWFESSNSTTEWSDPMGLVTFPQGGLYRDEMFATLERERRRWYIAFTGSSLESVLVSVETGLGLSLLPVATTNGRRVRRYDSLGAVPPMAVSIYTWEKAGIISQLVDKMTSVLQERFQSSINI

Radius of gyration: 22.56 Å; Cα contacts (8 Å, |Δi|>4): 835; chains: 2; bounding box: 54×59×64 Å

Foldseek 3Di:
DDPVVVVVVVVVVVVVVVVVVVVVVCPPVVQAAEAFEEEAPVLPDPLLVVLVVVLCVVPVSYDYHYDHFAQQVVVVCVVVVNHQKYKHKFQDDDPQFPDKFWFFKFKKAFLPDDDDADQQFEEEEEPVVGPCVVVVVVLCVVVVTHYDYQYYDGHPVVSLVCRNVGSGMYMDGPVSCVPGRMDGDPPSHGDDIIMITMHGPDCDDSSVVSSVSSVVVVCVVRVVVVVD/DDPVVVVVVVVVVVVVVVVVVVVVVCPPVVQAAEAFEEEAPVLPDPLLVVLVVVLCVVPVSHDYHYDHFAQQVVVVCVVVVNHQKYKHKAQDDDPQFPDKFWFFKFKKAFLPDDDDADQQFEEEEEPPVHHCVVVVVVLCVVVVGHYDYQYYDGHPVVSLVCRNVGSGMYMDGPVSCVPGRMDGDPPSHGDDIIMITMHGPDCDDSSVVSSVSSVVVVCVVRVVVVVD

Organism: Acinetobacter pittii (strain PHEA-2) (NCBI:txid871585)